Protein AF-A0A7S1WL37-F1 (afdb_monomer_lite)

Radius of gyration: 34.63 Å; chains: 1; bounding box: 100×96×111 Å

Structure (mmCIF, N/CA/C/O backbone):
data_AF-A0A7S1WL37-F1
#
_entry.id   AF-A0A7S1WL37-F1
#
loop_
_atom_site.group_PDB
_atom_site.id
_atom_site.type_symbol
_atom_site.label_atom_id
_atom_site.label_alt_id
_atom_site.label_comp_id
_atom_site.label_asym_id
_atom_site.label_entity_id
_atom_site.label_seq_id
_atom_site.pdbx_PDB_ins_code
_atom_site.Cartn_x
_atom_site.Cartn_y
_atom_site.Cartn_z
_atom_site.occupancy
_atom_site.B_iso_or_equiv
_atom_site.auth_seq_id
_atom_site.auth_comp_id
_atom_site.auth_asym_id
_atom_site.auth_atom_id
_atom_site.pdbx_PDB_model_num
ATOM 1 N N . ALA A 1 1 ? 38.188 41.570 38.990 1.00 45.16 1 ALA A N 1
ATOM 2 C CA . ALA A 1 1 ? 37.144 41.052 39.894 1.00 45.16 1 ALA A CA 1
ATOM 3 C C . ALA A 1 1 ? 36.310 40.017 39.142 1.00 45.16 1 ALA A C 1
ATOM 5 O O . ALA A 1 1 ? 35.400 40.379 38.410 1.00 45.16 1 ALA A O 1
ATOM 6 N N . ARG A 1 2 ? 36.696 38.741 39.224 1.00 38.34 2 ARG A N 1
ATOM 7 C CA . ARG A 1 2 ? 35.932 37.589 38.725 1.00 38.34 2 ARG A CA 1
ATOM 8 C C . ARG A 1 2 ? 35.795 36.640 39.911 1.00 38.34 2 ARG A C 1
ATOM 10 O O . ARG A 1 2 ? 36.805 36.332 40.532 1.00 38.34 2 ARG A O 1
ATOM 17 N N . GLY A 1 3 ? 34.558 36.311 40.271 1.00 39.56 3 GLY A N 1
ATOM 18 C CA . GLY A 1 3 ? 34.228 35.455 41.407 1.00 39.56 3 GLY A CA 1
ATOM 19 C C . GLY A 1 3 ? 34.249 33.984 41.012 1.00 39.56 3 GLY A C 1
ATOM 20 O O . GLY A 1 3 ? 33.677 33.610 39.989 1.00 39.56 3 GLY A O 1
ATOM 21 N N . GLU A 1 4 ? 34.914 33.178 41.832 1.00 47.66 4 GLU A N 1
ATOM 22 C CA . GLU A 1 4 ? 34.861 31.717 41.813 1.00 47.66 4 GLU A CA 1
ATOM 23 C C . GLU A 1 4 ? 33.721 31.209 42.719 1.00 47.66 4 GLU A C 1
ATOM 25 O O . GLU A 1 4 ? 33.397 31.866 43.715 1.00 47.66 4 GLU A O 1
ATOM 30 N N . PRO A 1 5 ? 33.106 30.052 42.412 1.00 57.59 5 PRO A N 1
ATOM 31 C CA . PRO A 1 5 ? 32.079 29.442 43.252 1.00 57.59 5 PRO A CA 1
ATOM 32 C C . PRO A 1 5 ? 32.669 28.497 44.323 1.00 57.59 5 PRO A C 1
ATOM 34 O O . PRO A 1 5 ? 33.756 27.946 44.134 1.00 57.59 5 PRO A O 1
ATOM 37 N N . PRO A 1 6 ? 31.953 28.258 45.442 1.00 61.00 6 PRO A N 1
ATOM 38 C CA . PRO A 1 6 ? 32.471 27.487 46.566 1.00 61.00 6 PRO A CA 1
ATOM 39 C C . PRO A 1 6 ? 32.303 25.968 46.405 1.00 61.00 6 PRO A C 1
ATOM 41 O O . PRO A 1 6 ? 31.292 25.453 45.927 1.00 61.00 6 PRO A O 1
ATOM 44 N N . THR A 1 7 ? 33.313 25.255 46.897 1.00 49.59 7 THR A N 1
ATOM 45 C CA . THR A 1 7 ? 33.418 23.800 47.039 1.00 49.59 7 THR A CA 1
ATOM 46 C C . THR A 1 7 ? 32.453 23.245 48.092 1.00 49.59 7 THR A C 1
ATOM 48 O O . THR A 1 7 ? 32.471 23.680 49.244 1.00 49.59 7 THR A O 1
ATOM 51 N N . SER A 1 8 ? 31.655 22.241 47.714 1.00 52.28 8 SER A N 1
ATOM 52 C CA . SER A 1 8 ? 30.741 21.513 48.604 1.00 52.28 8 SER A CA 1
ATOM 53 C C . SER A 1 8 ? 31.436 20.352 49.327 1.00 52.28 8 SER A C 1
ATOM 55 O O . SER A 1 8 ? 32.275 19.642 48.768 1.00 52.28 8 SER A O 1
ATOM 57 N N . ALA A 1 9 ? 31.081 20.201 50.601 1.00 47.47 9 ALA A N 1
ATOM 58 C CA . ALA A 1 9 ? 31.732 19.375 51.601 1.00 47.47 9 ALA A CA 1
ATOM 59 C C . ALA A 1 9 ? 31.359 17.883 51.526 1.00 47.47 9 ALA A C 1
ATOM 61 O O . ALA A 1 9 ? 30.233 17.477 51.249 1.00 47.47 9 ALA A O 1
ATOM 62 N N . ARG A 1 10 ? 32.358 17.064 51.857 1.00 42.09 10 ARG A N 1
ATOM 63 C CA . ARG A 1 10 ? 32.374 15.601 51.866 1.00 42.09 10 ARG A CA 1
ATOM 64 C C . ARG A 1 10 ? 31.825 15.073 53.199 1.00 42.09 10 ARG A C 1
ATOM 66 O O . ARG A 1 10 ? 32.532 15.084 54.202 1.00 42.09 10 ARG A O 1
ATOM 73 N N . GLY A 1 11 ? 30.585 14.585 53.210 1.00 44.06 11 GLY A N 1
ATOM 74 C CA . GLY A 1 11 ? 29.979 13.900 54.357 1.00 44.06 11 GLY A CA 1
ATOM 75 C C . GLY A 1 11 ? 30.185 12.383 54.301 1.00 44.06 11 GLY A C 1
ATOM 76 O O . GLY A 1 11 ? 29.608 11.710 53.452 1.00 44.06 11 GLY A O 1
ATOM 77 N N . LYS A 1 12 ? 30.997 11.835 55.214 1.00 49.91 12 LYS A N 1
ATOM 78 C CA . LYS A 1 12 ? 31.057 10.395 55.528 1.00 49.91 12 LYS A CA 1
ATOM 79 C C . LYS A 1 12 ? 29.832 10.019 56.374 1.00 49.91 12 LYS A C 1
ATOM 81 O O . LYS A 1 12 ? 29.601 10.658 57.397 1.00 49.91 12 LYS A O 1
ATOM 86 N N . LYS A 1 13 ? 29.098 8.964 56.004 1.00 49.09 13 LYS A N 1
ATOM 87 C CA . LYS A 1 13 ? 28.116 8.297 56.880 1.00 49.09 13 LYS A CA 1
ATOM 88 C C . LYS A 1 13 ? 28.381 6.796 56.968 1.00 49.09 13 LYS A C 1
ATOM 90 O O . LYS A 1 13 ? 28.933 6.190 56.053 1.00 49.09 13 LYS A O 1
ATOM 95 N N . SER A 1 14 ? 28.070 6.286 58.153 1.00 45.38 14 SER A N 1
ATOM 96 C CA . SER A 1 14 ? 28.478 5.026 58.752 1.00 45.38 14 SER A CA 1
ATOM 97 C C . SER A 1 14 ? 27.800 3.808 58.137 1.00 45.38 14 SER A C 1
ATOM 99 O O . SER A 1 14 ? 26.681 3.865 57.637 1.00 45.38 14 SER A O 1
ATOM 101 N N . ARG A 1 15 ? 28.527 2.692 58.212 1.00 42.91 15 ARG A N 1
ATOM 102 C CA . ARG A 1 15 ? 28.021 1.331 58.059 1.00 42.91 15 ARG A CA 1
ATOM 103 C C . ARG A 1 15 ? 27.208 0.977 59.301 1.00 42.91 15 ARG A C 1
ATOM 105 O O . ARG A 1 15 ? 27.789 0.965 60.380 1.00 42.91 15 ARG A O 1
ATOM 112 N N . ASP A 1 16 ? 25.947 0.609 59.114 1.00 46.28 16 ASP A N 1
ATOM 113 C CA . ASP A 1 16 ? 25.197 -0.179 60.087 1.00 46.28 16 ASP A CA 1
ATOM 114 C C . ASP A 1 16 ? 24.902 -1.558 59.500 1.00 46.28 16 ASP A C 1
ATOM 116 O O . ASP A 1 16 ? 24.465 -1.715 58.358 1.00 46.28 16 ASP A O 1
ATOM 120 N N . ALA A 1 17 ? 25.227 -2.563 60.304 1.00 50.09 17 ALA A N 1
ATOM 121 C CA . ALA A 1 17 ? 24.988 -3.967 60.054 1.00 50.09 17 ALA A CA 1
ATOM 122 C C . ALA A 1 17 ? 23.514 -4.288 60.327 1.00 50.09 17 ALA A C 1
ATOM 124 O O . ALA A 1 17 ? 23.002 -4.015 61.409 1.00 50.09 17 ALA A O 1
ATOM 125 N N . SER A 1 18 ? 22.838 -4.916 59.368 1.00 46.62 18 SER A N 1
ATOM 126 C CA . SER A 1 18 ? 21.543 -5.561 59.590 1.00 46.62 18 SER A CA 1
ATOM 127 C C . SER A 1 18 ? 21.644 -7.021 59.178 1.00 46.62 18 SER A C 1
ATOM 129 O O . SER A 1 18 ? 21.854 -7.352 58.011 1.00 46.62 18 SER A O 1
ATOM 131 N N . GLY A 1 19 ? 21.550 -7.890 60.185 1.00 43.22 19 GLY A N 1
ATOM 132 C CA . GLY A 1 19 ? 21.525 -9.336 60.037 1.00 43.22 19 GLY A CA 1
ATOM 133 C C . GLY A 1 19 ? 20.252 -9.791 59.330 1.00 43.22 19 GLY A C 1
ATOM 134 O O . GLY A 1 19 ? 19.140 -9.512 59.774 1.00 43.22 19 GLY A O 1
ATOM 135 N N . LYS A 1 20 ? 20.422 -10.526 58.229 1.00 48.47 20 LYS A N 1
ATOM 136 C CA . LYS A 1 20 ? 19.344 -11.255 57.560 1.00 48.47 20 LYS A CA 1
ATOM 137 C C . LYS A 1 20 ? 19.023 -12.516 58.362 1.00 48.47 20 LYS A C 1
ATOM 139 O O . LYS A 1 20 ? 19.806 -13.462 58.383 1.00 48.47 20 LYS A O 1
ATOM 144 N N . LYS A 1 21 ? 17.859 -12.519 59.011 1.00 49.78 21 LYS A N 1
ATOM 145 C CA . LYS A 1 21 ? 17.238 -13.707 59.602 1.00 49.78 21 LYS A CA 1
ATOM 146 C C . LYS A 1 21 ? 16.641 -14.536 58.457 1.00 49.78 21 LYS A C 1
ATOM 148 O O . LYS A 1 21 ? 15.787 -14.047 57.722 1.00 49.78 21 LYS A O 1
ATOM 153 N N . ARG A 1 22 ? 17.155 -15.752 58.268 1.00 45.94 22 ARG A N 1
ATOM 154 C CA . ARG A 1 22 ? 16.677 -16.745 57.297 1.00 45.94 22 ARG A CA 1
ATOM 155 C C . ARG A 1 22 ? 15.304 -17.236 57.762 1.00 45.94 22 ARG A C 1
ATOM 157 O O . ARG A 1 22 ? 15.214 -17.857 58.815 1.00 45.94 22 ARG A O 1
ATOM 164 N N . VAL A 1 23 ? 14.256 -16.889 57.022 1.00 54.22 23 VAL A N 1
ATOM 165 C CA . VAL A 1 23 ? 12.908 -17.440 57.203 1.00 54.22 23 VAL A CA 1
ATOM 166 C C . VAL A 1 23 ? 12.877 -18.769 56.453 1.00 54.22 23 VAL A C 1
ATOM 168 O O . VAL A 1 23 ? 13.168 -18.803 55.258 1.00 54.22 23 VAL A O 1
ATOM 171 N N . GLU A 1 24 ? 12.623 -19.859 57.173 1.00 55.72 24 GLU A N 1
ATOM 172 C CA . GLU A 1 24 ? 12.358 -21.173 56.587 1.00 55.72 24 GLU A CA 1
ATOM 173 C C . GLU A 1 24 ? 11.025 -21.128 55.839 1.00 55.72 24 GLU A C 1
ATOM 175 O O . GLU A 1 24 ? 10.002 -20.714 56.383 1.00 55.72 24 GLU A O 1
ATOM 180 N N . VAL A 1 25 ? 11.073 -21.515 54.566 1.00 64.00 25 VAL A N 1
ATOM 181 C CA . VAL A 1 25 ? 9.911 -21.668 53.692 1.00 64.00 25 VAL A CA 1
ATOM 182 C C . VAL A 1 25 ? 9.316 -23.058 53.961 1.00 64.00 25 VAL A C 1
ATOM 184 O O . VAL A 1 25 ? 10.077 -24.029 53.931 1.00 64.00 25 VAL A O 1
ATOM 187 N N . PRO A 1 26 ? 8.007 -23.185 54.253 1.00 66.31 26 PRO A N 1
ATOM 188 C CA . PRO A 1 26 ? 7.354 -24.484 54.400 1.00 66.31 26 PRO A CA 1
ATOM 189 C C . PRO A 1 26 ? 7.362 -25.252 53.068 1.00 66.31 26 PRO A C 1
ATOM 191 O O . PRO A 1 26 ? 7.280 -24.616 52.017 1.00 66.31 26 PRO A O 1
ATOM 194 N N . PRO A 1 27 ? 7.441 -26.594 53.086 1.00 63.94 27 PRO A N 1
ATOM 195 C CA . PRO A 1 27 ? 7.400 -27.391 51.865 1.00 63.94 27 PRO A CA 1
ATOM 196 C C . PRO A 1 27 ? 6.042 -27.242 51.169 1.00 63.94 27 PRO A C 1
ATOM 198 O O . PRO A 1 27 ? 4.995 -27.335 51.814 1.00 63.94 27 PRO A O 1
ATOM 201 N N . GLU A 1 28 ? 6.081 -26.999 49.858 1.00 63.09 28 GLU A N 1
ATOM 202 C CA . GLU A 1 28 ? 4.897 -26.975 49.000 1.00 63.09 28 GLU A CA 1
ATOM 203 C C . GLU A 1 28 ? 4.170 -28.332 49.026 1.00 63.09 28 GLU A C 1
ATOM 205 O O . GLU A 1 28 ? 4.823 -29.382 49.074 1.00 63.09 28 GLU A O 1
ATOM 210 N N . PRO A 1 29 ? 2.825 -28.330 49.002 1.00 61.94 29 PRO A N 1
ATOM 211 C CA . PRO A 1 29 ? 2.046 -29.548 48.861 1.00 61.94 29 PRO A CA 1
ATOM 212 C C . PRO A 1 29 ? 2.275 -30.151 47.471 1.00 61.94 29 PRO A C 1
ATOM 214 O O . PRO A 1 29 ? 2.189 -29.468 46.456 1.00 61.94 29 PRO A O 1
ATOM 217 N N . VAL A 1 30 ? 2.577 -31.448 47.449 1.00 64.69 30 VAL A N 1
ATOM 218 C CA . VAL A 1 30 ? 2.710 -32.246 46.229 1.00 64.69 30 VAL A CA 1
ATOM 219 C C . VAL A 1 30 ? 1.324 -32.360 45.595 1.00 64.69 30 VAL A C 1
ATOM 221 O O . VAL A 1 30 ? 0.454 -33.033 46.144 1.00 64.69 30 VAL A O 1
ATOM 224 N N . GLU A 1 31 ? 1.106 -31.667 44.478 1.00 61.62 31 GLU A N 1
ATOM 225 C CA . GLU A 1 31 ? -0.089 -31.844 43.652 1.00 61.62 31 GLU A CA 1
ATOM 226 C C . GLU A 1 31 ? -0.032 -33.224 42.978 1.00 61.62 31 GLU A C 1
ATOM 228 O O . GLU A 1 31 ? 0.901 -33.541 42.239 1.00 61.62 31 GLU A O 1
ATOM 233 N N . GLU A 1 32 ? -1.018 -34.066 43.289 1.00 64.81 32 GLU A N 1
ATOM 234 C CA . GLU A 1 32 ? -1.265 -35.346 42.623 1.00 64.81 32 GLU A CA 1
ATOM 235 C C . GLU A 1 32 ? -1.659 -35.092 41.161 1.00 64.81 32 GLU A C 1
ATOM 237 O O . GLU A 1 32 ? -2.638 -34.396 40.883 1.00 64.81 32 GLU A O 1
ATOM 242 N N . GLU A 1 33 ? -0.899 -35.666 40.223 1.00 63.34 33 GLU A N 1
ATOM 243 C CA . GLU A 1 33 ? -1.239 -35.647 38.800 1.00 63.34 33 GLU A CA 1
ATOM 244 C C . GLU A 1 33 ? -2.612 -36.307 38.566 1.00 63.34 33 GLU A C 1
ATOM 246 O O . GLU A 1 33 ? -2.842 -37.433 39.026 1.00 63.34 33 GLU A O 1
ATOM 251 N N . PRO A 1 34 ? -3.528 -35.656 37.826 1.00 71.00 34 PRO A N 1
ATOM 252 C CA . PRO A 1 34 ? -4.796 -36.267 37.468 1.00 71.00 34 PRO A CA 1
ATOM 253 C C . PRO A 1 34 ? -4.574 -37.455 36.514 1.00 71.00 34 PRO A C 1
ATOM 255 O O . PRO A 1 34 ? -3.706 -37.397 35.638 1.00 71.00 34 PRO A O 1
ATOM 258 N N . PRO A 1 35 ? -5.366 -38.536 36.648 1.00 74.62 35 PRO A N 1
ATOM 259 C CA . PRO A 1 35 ? -5.227 -39.717 35.811 1.00 74.62 35 PRO A CA 1
ATOM 260 C C . PRO A 1 35 ? -5.489 -39.391 34.331 1.00 74.62 35 PRO A C 1
ATOM 262 O O . PRO A 1 35 ? -6.314 -38.526 34.018 1.00 74.62 35 PRO A O 1
ATOM 265 N N . PRO A 1 36 ? -4.813 -40.096 33.406 1.00 68.44 36 PRO A N 1
ATOM 266 C CA . PRO A 1 36 ? -4.952 -39.858 31.978 1.00 68.44 36 PRO A CA 1
ATOM 267 C C . PRO A 1 36 ? -6.394 -40.117 31.508 1.00 68.44 36 PRO A C 1
ATOM 269 O O . PRO A 1 36 ? -7.036 -41.059 31.985 1.00 68.44 36 PRO A O 1
ATOM 272 N N . PRO A 1 37 ? -6.910 -39.312 30.562 1.00 59.06 37 PRO A N 1
ATOM 273 C CA . PRO A 1 37 ? -8.262 -39.476 30.050 1.00 59.06 37 PRO A CA 1
ATOM 274 C C . PRO A 1 37 ? -8.408 -40.821 29.331 1.00 59.06 37 PRO A C 1
ATOM 276 O O . PRO A 1 37 ? -7.600 -41.184 28.473 1.00 59.06 37 PRO A O 1
ATOM 279 N N . LEU A 1 38 ? -9.461 -41.554 29.701 1.00 63.78 38 LEU A N 1
ATOM 280 C CA . LEU A 1 38 ? -9.920 -42.761 29.018 1.00 63.78 38 LEU A CA 1
ATOM 281 C C . LEU A 1 38 ? -10.158 -42.454 27.534 1.00 63.78 38 LEU A C 1
ATOM 283 O O . LEU A 1 38 ? -10.796 -41.458 27.193 1.00 63.78 38 LEU A O 1
ATOM 287 N N . ALA A 1 39 ? -9.614 -43.314 26.673 1.00 57.94 39 ALA A N 1
ATOM 288 C CA . ALA A 1 39 ? -9.741 -43.224 25.227 1.00 57.94 39 ALA A CA 1
ATOM 289 C C . ALA A 1 39 ? -11.220 -43.121 24.824 1.00 57.94 39 ALA A C 1
ATOM 291 O O . ALA A 1 39 ? -12.015 -44.004 25.141 1.00 57.94 39 ALA A O 1
ATOM 292 N N . ALA A 1 40 ? -11.570 -42.029 24.145 1.00 57.25 40 ALA A N 1
ATOM 293 C CA . ALA A 1 40 ? -12.881 -41.849 23.547 1.00 57.25 40 ALA A CA 1
ATOM 294 C C . ALA A 1 40 ? -13.076 -42.878 22.426 1.00 57.25 40 ALA A C 1
ATOM 296 O O . ALA A 1 40 ? -12.201 -43.046 21.571 1.00 57.25 40 ALA A O 1
ATOM 297 N N . GLU A 1 41 ? -14.214 -43.567 22.452 1.00 65.38 41 GLU A N 1
ATOM 298 C CA . GLU A 1 41 ? -14.633 -44.450 21.370 1.00 65.38 41 GLU A CA 1
ATOM 299 C C . GLU A 1 41 ? -14.887 -43.643 20.083 1.00 65.38 41 GLU A C 1
ATOM 301 O O . GLU A 1 41 ? -15.324 -42.488 20.154 1.00 65.38 41 GLU A O 1
ATOM 306 N N . PRO A 1 42 ? -14.574 -44.212 18.905 1.00 62.78 42 PRO A N 1
ATOM 307 C CA . PRO A 1 42 ? -14.794 -43.546 17.630 1.00 62.78 42 PRO A CA 1
ATOM 308 C C . PRO A 1 42 ? -16.298 -43.326 17.384 1.00 62.78 42 PRO A C 1
ATOM 310 O O . PRO A 1 42 ? -17.098 -44.204 17.706 1.00 62.78 42 PRO A O 1
ATOM 313 N N . PRO A 1 43 ? -16.692 -42.173 16.816 1.00 57.28 43 PRO A N 1
ATOM 314 C CA . PRO A 1 43 ? -18.091 -41.883 16.537 1.00 57.28 43 PRO A CA 1
ATOM 315 C C . PRO A 1 43 ? -18.644 -42.840 15.474 1.00 57.28 43 PRO A C 1
ATOM 317 O O . PRO A 1 43 ? -18.005 -43.068 14.447 1.00 57.28 43 PRO A O 1
ATOM 320 N N . GLU A 1 44 ? -19.835 -43.378 15.745 1.00 64.38 44 GLU A N 1
ATOM 321 C CA . GLU A 1 44 ? -20.678 -44.091 14.782 1.00 64.38 44 GLU A CA 1
ATOM 322 C C . GLU A 1 44 ? -20.869 -43.243 13.514 1.00 64.38 44 GLU A C 1
ATOM 324 O O . GLU A 1 44 ? -21.255 -42.073 13.585 1.00 64.38 44 GLU A O 1
ATOM 329 N N . GLU A 1 45 ? -20.587 -43.848 12.357 1.00 53.03 45 GLU A N 1
ATOM 330 C CA . GLU A 1 45 ? -20.903 -43.315 11.032 1.00 53.03 45 GLU A CA 1
ATOM 331 C C . GLU A 1 45 ? -22.416 -43.073 10.934 1.00 53.03 45 GLU A C 1
ATOM 333 O O . GLU A 1 45 ? -23.212 -44.009 10.881 1.00 53.03 45 GLU A O 1
ATOM 338 N N . LEU A 1 46 ? -22.815 -41.801 10.932 1.00 60.00 46 LEU A N 1
ATOM 339 C CA . LEU A 1 46 ? -24.161 -41.387 10.560 1.00 60.00 46 LEU A CA 1
ATOM 340 C C . LEU A 1 46 ? -24.235 -41.314 9.033 1.00 60.00 46 LEU A C 1
ATOM 342 O O . LEU A 1 46 ? -23.537 -40.506 8.420 1.00 60.00 46 LEU A O 1
ATOM 346 N N . ASP A 1 47 ? -25.086 -42.162 8.457 1.00 56.69 47 ASP A N 1
ATOM 347 C CA . ASP A 1 47 ? -25.422 -42.206 7.034 1.00 56.69 47 ASP A CA 1
ATOM 348 C C . ASP A 1 47 ? -25.760 -40.807 6.486 1.00 56.69 47 ASP A C 1
ATOM 350 O O . ASP A 1 47 ? -26.666 -40.121 6.974 1.00 56.69 47 ASP A O 1
ATOM 354 N N . GLU A 1 48 ? -25.030 -40.383 5.451 1.00 59.25 48 GLU A N 1
ATOM 355 C CA . GLU A 1 48 ? -25.294 -39.133 4.740 1.00 59.25 48 GLU A CA 1
ATOM 356 C C . GLU A 1 48 ? -26.661 -39.188 4.026 1.00 59.25 48 GLU A C 1
ATOM 358 O O . GLU A 1 48 ? -26.956 -40.156 3.316 1.00 59.25 48 GLU A O 1
ATOM 363 N N . PRO A 1 49 ? -27.509 -38.151 4.155 1.00 54.84 49 PRO A N 1
ATOM 364 C CA . PRO A 1 49 ? -28.773 -38.097 3.440 1.00 54.84 49 PRO A CA 1
ATOM 365 C C . PRO A 1 49 ? -28.547 -37.886 1.937 1.00 54.84 49 PRO A C 1
ATOM 367 O O . PRO A 1 49 ? -27.899 -36.936 1.497 1.00 54.84 49 PRO A O 1
ATOM 370 N N . TYR A 1 50 ? -29.141 -38.789 1.161 1.00 57.72 50 TYR A N 1
ATOM 371 C CA . TYR A 1 50 ? -29.222 -38.793 -0.297 1.00 57.72 50 TYR A CA 1
ATOM 372 C C . TYR A 1 50 ? -29.805 -37.461 -0.814 1.00 57.72 50 TYR A C 1
ATOM 374 O O . TYR A 1 50 ? -30.964 -37.143 -0.545 1.00 57.72 50 TYR A O 1
ATOM 382 N N . TYR A 1 51 ? -29.017 -36.674 -1.551 1.00 60.72 51 TYR A N 1
ATOM 383 C CA . TYR A 1 51 ? -29.520 -35.504 -2.276 1.00 60.72 51 TYR A CA 1
ATOM 384 C C . TYR A 1 51 ? -30.216 -35.971 -3.562 1.00 60.72 51 TYR A C 1
ATOM 386 O O . TYR A 1 51 ? -29.566 -36.496 -4.464 1.00 60.72 51 TYR A O 1
ATOM 394 N N . GLU A 1 52 ? -31.533 -35.778 -3.652 1.00 54.47 52 GLU A N 1
ATOM 395 C CA . GLU A 1 52 ? -32.275 -35.914 -4.909 1.00 54.47 52 GLU A CA 1
ATOM 396 C C . GLU A 1 52 ? -31.936 -34.742 -5.846 1.00 54.47 52 GLU A C 1
ATOM 398 O O . GLU A 1 52 ? -32.055 -33.570 -5.477 1.00 54.47 52 GLU A O 1
ATOM 403 N N . GLU A 1 53 ? -31.494 -35.061 -7.065 1.00 61.06 53 GLU A N 1
ATOM 404 C CA . GLU A 1 53 ? -31.238 -34.085 -8.126 1.00 61.06 53 GLU A CA 1
ATOM 405 C C . GLU A 1 53 ? -32.547 -33.397 -8.572 1.00 61.06 53 GLU A C 1
ATOM 407 O O . GLU A 1 53 ? -33.558 -34.071 -8.792 1.00 61.06 53 GLU A O 1
ATOM 412 N N . PRO A 1 54 ? -32.564 -32.062 -8.741 1.00 57.19 54 PRO A N 1
ATOM 413 C CA . PRO A 1 54 ? -33.749 -31.352 -9.207 1.00 57.19 54 PRO A CA 1
ATOM 414 C C . PRO A 1 54 ? -34.004 -31.592 -10.710 1.00 57.19 54 PRO A C 1
ATOM 416 O O . PRO A 1 54 ? -33.054 -31.655 -11.494 1.00 57.19 54 PRO A O 1
ATOM 419 N N . PRO A 1 55 ? -35.278 -31.683 -11.142 1.00 54.84 55 PRO A N 1
ATOM 420 C CA . PRO A 1 55 ? -35.632 -32.031 -12.514 1.00 54.84 55 PRO A CA 1
ATOM 421 C C . PRO A 1 55 ? -35.293 -30.919 -13.518 1.00 54.84 55 PRO A C 1
ATOM 423 O O . PRO A 1 55 ? -35.503 -29.730 -13.267 1.00 54.84 55 PRO A O 1
ATOM 426 N N . GLU A 1 56 ? -34.807 -31.342 -14.686 1.00 50.56 56 GLU A N 1
ATOM 427 C CA . GLU A 1 56 ? -34.472 -30.494 -15.829 1.00 50.56 56 GLU A CA 1
ATOM 428 C C . GLU A 1 56 ? -35.684 -29.695 -16.338 1.00 50.56 56 GLU A C 1
ATOM 430 O O . GLU A 1 56 ? -36.764 -30.231 -16.597 1.00 50.56 56 GLU A O 1
ATOM 435 N N . VAL A 1 57 ? -35.484 -28.388 -16.522 1.00 55.22 57 VAL A N 1
ATOM 436 C CA . VAL A 1 57 ? -36.487 -27.464 -17.064 1.00 55.22 57 VAL A CA 1
ATOM 437 C C . VAL A 1 57 ? -36.469 -27.528 -18.603 1.00 55.22 57 VAL A C 1
ATOM 439 O O . VAL A 1 57 ? -35.387 -27.422 -19.190 1.00 55.22 57 VAL A O 1
ATOM 442 N N . PRO A 1 58 ? -37.618 -27.656 -19.299 1.00 53.78 58 PRO A N 1
ATOM 443 C CA . PRO A 1 58 ? -37.639 -27.742 -20.757 1.00 53.78 58 PRO A CA 1
ATOM 444 C C . PRO A 1 58 ? -37.312 -26.400 -21.426 1.00 53.78 58 PRO A C 1
ATOM 446 O O . PRO A 1 58 ? -37.867 -25.358 -21.076 1.00 53.78 58 PRO A O 1
ATOM 449 N N . ARG A 1 59 ? -36.451 -26.452 -22.451 1.00 46.97 59 ARG A N 1
ATOM 450 C CA . ARG A 1 59 ? -36.209 -25.371 -23.421 1.00 46.97 59 ARG A CA 1
ATOM 451 C C . ARG A 1 59 ? -37.501 -25.016 -24.158 1.00 46.97 59 ARG A C 1
ATOM 453 O O . ARG A 1 59 ? -38.062 -25.863 -24.847 1.00 46.97 59 ARG A O 1
ATOM 460 N N . THR A 1 60 ? -37.920 -23.758 -24.077 1.00 43.19 60 THR A N 1
ATOM 461 C CA . THR A 1 60 ? -38.962 -23.194 -24.936 1.00 43.19 60 THR A CA 1
ATOM 462 C C . THR A 1 60 ? -38.394 -22.853 -26.315 1.00 43.19 60 THR A C 1
ATOM 464 O O . THR A 1 60 ? -37.422 -22.109 -26.448 1.00 43.19 60 THR A O 1
ATOM 467 N N . GLN A 1 61 ? -39.012 -23.459 -27.326 1.00 48.28 61 GLN A N 1
ATOM 468 C CA . GLN A 1 61 ? -38.903 -23.156 -28.748 1.00 48.28 61 GLN A CA 1
ATOM 469 C C . GLN A 1 61 ? -39.889 -22.040 -29.131 1.00 48.28 61 GLN A C 1
ATOM 471 O O . GLN A 1 61 ? -40.988 -21.977 -28.587 1.00 48.28 61 GLN A O 1
ATOM 476 N N . ASP A 1 62 ? -39.445 -21.217 -30.081 1.00 51.69 62 ASP A N 1
ATOM 477 C CA . ASP A 1 62 ? -40.196 -20.579 -31.167 1.00 51.69 62 ASP A CA 1
ATOM 478 C C . ASP A 1 62 ? -41.445 -19.740 -30.830 1.00 51.69 62 ASP A C 1
ATOM 480 O O . ASP A 1 62 ? -42.529 -20.260 -30.585 1.00 51.69 62 ASP A O 1
ATOM 484 N N . MET A 1 63 ? -41.315 -18.416 -30.986 1.00 47.88 63 MET A N 1
ATOM 485 C CA . MET A 1 63 ? -42.400 -17.576 -31.504 1.00 47.88 63 MET A CA 1
ATOM 486 C C . MET A 1 63 ? -41.866 -16.685 -32.630 1.00 47.88 63 MET A C 1
ATOM 488 O O . MET A 1 63 ? -41.090 -15.757 -32.400 1.00 47.88 63 MET A O 1
ATOM 492 N N . GLU A 1 64 ? -42.291 -17.007 -33.848 1.00 56.16 64 GLU A N 1
ATOM 493 C CA . GLU A 1 64 ? -42.285 -16.122 -35.008 1.00 56.16 64 GLU A CA 1
ATOM 494 C C . GLU A 1 64 ? -43.471 -15.146 -34.934 1.00 56.16 64 GLU A C 1
ATOM 496 O O . GLU A 1 64 ? -44.553 -15.519 -34.486 1.00 56.16 64 GLU A O 1
ATOM 501 N N . GLY A 1 65 ? -43.270 -13.944 -35.480 1.00 42.12 65 GLY A N 1
ATOM 502 C CA . GLY A 1 65 ? -44.320 -13.180 -36.157 1.00 42.12 65 GLY A CA 1
ATOM 503 C C . GLY A 1 65 ? -45.068 -12.137 -35.332 1.00 42.12 65 GLY A C 1
ATOM 504 O O . GLY A 1 65 ? -46.042 -12.458 -34.667 1.00 42.12 65 GLY A O 1
ATOM 505 N N . GLU A 1 66 ? -44.709 -10.865 -35.520 1.00 47.66 66 GLU A N 1
ATOM 506 C CA . GLU A 1 66 ? -45.725 -9.828 -35.733 1.00 47.66 66 GLU A CA 1
ATOM 507 C C . GLU A 1 66 ? -45.131 -8.666 -36.545 1.00 47.66 66 GLU A C 1
ATOM 509 O O . GLU A 1 66 ? -44.199 -7.978 -36.123 1.00 47.66 66 GLU A O 1
ATOM 514 N N . GLU A 1 67 ? -45.647 -8.530 -37.768 1.00 48.69 67 GLU A N 1
ATOM 515 C CA . GLU A 1 67 ? -45.508 -7.376 -38.652 1.00 48.69 67 GLU A CA 1
ATOM 516 C C . GLU A 1 67 ? -46.110 -6.138 -37.977 1.00 48.69 67 GLU A C 1
ATOM 518 O O . GLU A 1 67 ? -47.241 -6.180 -37.497 1.00 48.69 67 GLU A O 1
ATOM 523 N N . LEU A 1 68 ? -45.380 -5.021 -37.988 1.00 48.03 68 LEU A N 1
ATOM 524 C CA . LEU A 1 68 ? -45.939 -3.705 -37.698 1.00 48.03 68 LEU A CA 1
ATOM 525 C C . LEU A 1 68 ? -45.728 -2.787 -38.899 1.00 48.03 68 LEU A C 1
ATOM 527 O O . LEU A 1 68 ? -44.638 -2.684 -39.464 1.00 48.03 68 LEU A O 1
ATOM 531 N N . GLU A 1 69 ? -46.852 -2.199 -39.282 1.00 49.56 69 GLU A N 1
ATOM 532 C CA . GLU A 1 69 ? -47.137 -1.477 -40.507 1.00 49.56 69 GLU A CA 1
ATOM 533 C C . GLU A 1 69 ? -46.312 -0.196 -40.669 1.00 49.56 69 GLU A C 1
ATOM 535 O O . GLU A 1 69 ? -45.921 0.479 -39.716 1.00 49.56 69 GLU A O 1
ATOM 540 N N . GLN A 1 70 ? -46.064 0.115 -41.938 1.00 40.12 70 GLN A N 1
ATOM 541 C CA . GLN A 1 70 ? -45.419 1.323 -42.428 1.00 40.12 70 GLN A CA 1
ATOM 542 C C . GLN A 1 70 ? -46.396 2.498 -42.329 1.00 40.12 70 GLN A C 1
ATOM 544 O O . GLN A 1 70 ? -47.458 2.468 -42.948 1.00 40.12 70 GLN A O 1
ATOM 549 N N . GLU A 1 71 ? -46.015 3.550 -41.604 1.00 46.72 71 GLU A N 1
ATOM 550 C CA . GLU A 1 71 ? -46.688 4.848 -41.673 1.00 46.72 71 GLU A CA 1
ATOM 551 C C . GLU A 1 71 ? -45.909 5.758 -42.638 1.00 46.72 71 GLU A C 1
ATOM 553 O O . GLU A 1 71 ? -44.757 6.132 -42.396 1.00 46.72 71 GLU A O 1
ATOM 558 N N . GLU A 1 72 ? -46.534 6.055 -43.778 1.00 55.22 72 GLU A N 1
ATOM 559 C CA . GLU A 1 72 ? -46.091 7.043 -44.761 1.00 55.22 72 GLU A CA 1
ATOM 560 C C . GLU A 1 72 ? -46.167 8.460 -44.170 1.00 55.22 72 GLU A C 1
ATOM 562 O O . GLU A 1 72 ? -47.192 8.864 -43.621 1.00 55.22 72 GLU A O 1
ATOM 567 N N . VAL A 1 73 ? -45.113 9.261 -44.360 1.00 43.22 73 VAL A N 1
ATOM 568 C CA . VAL A 1 73 ? -45.144 10.714 -44.124 1.00 43.22 73 VAL A CA 1
ATOM 569 C C . VAL A 1 73 ? -44.636 11.427 -45.385 1.00 43.22 73 VAL A C 1
ATOM 571 O O . VAL A 1 73 ? -43.656 10.967 -45.975 1.00 43.22 73 VAL A O 1
ATOM 574 N N . PRO A 1 74 ? -45.274 12.525 -45.844 1.00 53.31 74 PRO A N 1
ATOM 575 C CA . PRO A 1 74 ? -45.082 13.040 -47.194 1.00 53.31 74 PRO A CA 1
ATOM 576 C C . PRO A 1 74 ? -43.897 14.006 -47.307 1.00 53.31 74 PRO A C 1
ATOM 578 O O . PRO A 1 74 ? -43.728 14.913 -46.491 1.00 53.31 74 PRO A O 1
ATOM 581 N N . GLU A 1 75 ? -43.155 13.880 -48.408 1.00 53.59 75 GLU A N 1
ATOM 582 C CA . GLU A 1 75 ? -42.287 14.924 -48.952 1.00 53.59 75 GLU A CA 1
ATOM 583 C C . GLU A 1 75 ? -43.122 16.110 -49.459 1.00 53.59 75 GLU A C 1
ATOM 585 O O . GLU A 1 75 ? -43.862 15.981 -50.437 1.00 53.59 75 GLU A O 1
ATOM 590 N N . GLN A 1 76 ? -42.929 17.298 -48.875 1.00 49.09 76 GLN A N 1
ATOM 591 C CA . GLN A 1 76 ? -43.093 18.556 -49.607 1.00 49.09 76 GLN A CA 1
ATOM 592 C C . GLN A 1 76 ? -41.951 19.542 -49.336 1.00 49.09 76 GLN A C 1
ATOM 594 O O . GLN A 1 76 ? -41.538 19.816 -48.214 1.00 49.09 76 GLN A O 1
ATOM 599 N N . LEU A 1 77 ? -41.461 20.025 -50.471 1.00 53.84 77 LEU A N 1
ATOM 600 C CA . LEU A 1 77 ? -40.350 20.907 -50.788 1.00 53.84 77 LEU A CA 1
ATOM 601 C C . LEU A 1 77 ? -40.497 22.381 -50.333 1.00 53.84 77 LEU A C 1
ATOM 603 O O . LEU A 1 77 ? -41.575 22.959 -50.412 1.00 53.84 77 LEU A O 1
ATOM 607 N N . ILE A 1 78 ? -39.319 22.987 -50.100 1.00 44.47 78 ILE A N 1
ATOM 608 C CA . ILE A 1 78 ? -38.912 24.406 -50.268 1.00 44.47 78 ILE A CA 1
ATOM 609 C C . ILE A 1 78 ? -39.185 25.398 -49.120 1.00 44.47 78 ILE A C 1
ATOM 611 O O . ILE A 1 78 ? -40.314 25.771 -48.829 1.00 44.47 78 ILE A O 1
ATOM 615 N N . GLY A 1 79 ? -38.082 25.962 -48.606 1.00 35.25 79 GLY A N 1
ATOM 616 C CA . GLY A 1 79 ? -38.040 27.228 -47.870 1.00 35.25 79 GLY A CA 1
ATOM 617 C C . GLY A 1 79 ? -36.655 27.515 -47.284 1.00 35.25 79 GLY A C 1
ATOM 618 O O . GLY A 1 79 ? -36.341 27.055 -46.193 1.00 35.25 79 GLY A O 1
ATOM 619 N N . GLN A 1 80 ? -35.819 28.250 -48.025 1.00 47.69 80 GLN A N 1
ATOM 620 C CA . GLN A 1 80 ? -34.665 28.967 -47.474 1.00 47.69 80 GLN A CA 1
ATOM 621 C C . GLN A 1 80 ? -35.166 29.999 -46.458 1.00 47.69 80 GLN A C 1
ATOM 623 O O . GLN A 1 80 ? -36.097 30.726 -46.778 1.00 47.69 80 GLN A O 1
ATOM 628 N N . ASP A 1 81 ? -34.568 30.052 -45.270 1.00 39.59 81 ASP A N 1
ATOM 629 C CA . ASP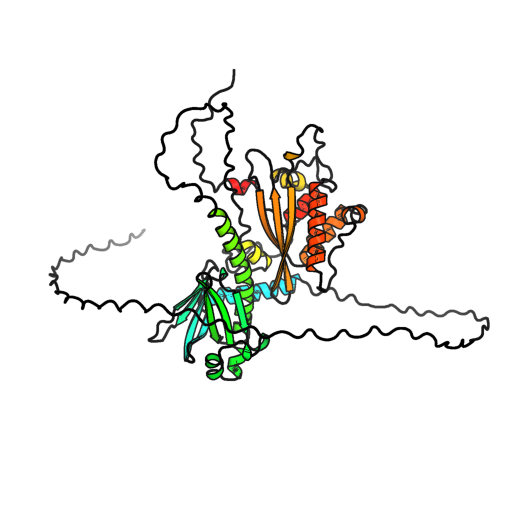 A 1 81 ? -33.990 31.265 -44.677 1.00 39.59 81 ASP A CA 1
ATOM 630 C C . ASP A 1 81 ? -33.461 30.957 -43.272 1.00 39.59 81 ASP A C 1
ATOM 632 O O . ASP A 1 81 ? -33.969 30.095 -42.555 1.00 39.59 81 ASP A O 1
ATOM 636 N N . GLY A 1 82 ? -32.336 31.587 -42.943 1.00 48.31 82 GLY A N 1
ATOM 637 C CA . GLY A 1 82 ? -31.548 31.269 -41.764 1.00 48.31 82 GLY A CA 1
ATOM 638 C C . GLY A 1 82 ? -32.219 31.653 -40.454 1.00 48.31 82 GLY A C 1
ATOM 639 O O . GLY A 1 82 ? -32.939 32.640 -40.383 1.00 48.31 82 GLY A O 1
ATOM 640 N N . ASP A 1 83 ? -31.865 30.935 -39.391 1.00 38.12 83 ASP A N 1
ATOM 641 C CA . ASP A 1 83 ? -31.606 31.609 -38.132 1.00 38.12 83 ASP A CA 1
ATOM 642 C C . ASP A 1 83 ? -30.684 30.808 -37.219 1.00 38.12 83 ASP A C 1
ATOM 644 O O . ASP A 1 83 ? -30.620 29.577 -37.218 1.00 38.12 83 ASP A O 1
ATOM 648 N N . GLN A 1 84 ? -29.904 31.580 -36.484 1.00 50.53 84 GLN A N 1
ATOM 649 C CA . GLN A 1 84 ? -28.851 31.171 -35.580 1.00 50.53 84 GLN A CA 1
ATOM 650 C C . GLN A 1 84 ? -29.463 30.430 -34.387 1.00 50.53 84 GLN A C 1
ATOM 652 O O . GLN A 1 84 ? -30.244 31.009 -33.639 1.00 50.53 84 GLN A O 1
ATOM 657 N N . ASN A 1 85 ? -29.074 29.176 -34.143 1.00 41.84 85 ASN A N 1
ATOM 658 C CA . ASN A 1 85 ? -29.267 28.591 -32.819 1.00 41.84 85 ASN A CA 1
ATOM 659 C C . ASN A 1 85 ? -28.080 27.711 -32.426 1.00 41.84 85 ASN A C 1
ATOM 661 O O . ASN A 1 85 ? -28.033 26.500 -32.642 1.00 41.84 85 ASN A O 1
ATOM 665 N N . SER A 1 86 ? -27.081 28.386 -31.864 1.00 49.94 86 SER A N 1
ATOM 666 C CA . SER A 1 86 ? -25.959 27.812 -31.139 1.00 49.94 86 SER A CA 1
ATOM 667 C C . SER A 1 86 ? -26.460 27.144 -29.858 1.00 49.94 86 SER A C 1
ATOM 669 O O . SER A 1 86 ? -26.517 27.768 -28.797 1.00 49.94 86 SER A O 1
ATOM 671 N N . VAL A 1 87 ? -26.804 25.862 -29.937 1.00 45.97 87 VAL A N 1
ATOM 672 C CA . VAL A 1 87 ? -26.959 25.026 -28.744 1.00 45.97 87 VAL A CA 1
ATOM 673 C C . VAL A 1 87 ? -25.561 24.587 -28.321 1.00 45.97 87 VAL A C 1
ATOM 675 O O . VAL A 1 87 ? -25.051 23.547 -28.729 1.00 45.97 87 VAL A O 1
ATOM 678 N N . ALA A 1 88 ? -24.909 25.450 -27.542 1.00 44.34 88 ALA A N 1
ATOM 679 C CA . ALA A 1 88 ? -23.724 25.101 -26.782 1.00 44.34 88 ALA A CA 1
ATOM 680 C C . ALA A 1 88 ? -24.120 24.024 -25.763 1.00 44.34 88 ALA A C 1
ATOM 682 O O . ALA A 1 88 ? -24.779 24.301 -24.762 1.00 44.34 88 ALA A O 1
ATOM 683 N N . SER A 1 89 ? -23.744 22.780 -26.046 1.00 46.06 89 SER A N 1
ATOM 684 C CA . SER A 1 89 ? -23.755 21.688 -25.083 1.00 46.06 89 SER A CA 1
ATOM 685 C C . SER A 1 89 ? -22.671 21.958 -24.038 1.00 46.06 89 SER A C 1
ATOM 687 O O . SER A 1 89 ? -21.537 21.498 -24.159 1.00 46.06 89 SER A O 1
ATOM 689 N N . ASP A 1 90 ? -23.026 22.759 -23.036 1.00 46.19 90 ASP A N 1
ATOM 690 C CA . ASP A 1 90 ? -22.255 23.023 -21.822 1.00 46.19 90 ASP A CA 1
ATOM 691 C C . ASP A 1 90 ? -22.329 21.788 -20.906 1.00 46.19 90 ASP A C 1
ATOM 693 O O . ASP A 1 90 ? -22.906 21.800 -19.818 1.00 46.19 90 ASP A O 1
ATOM 697 N N . THR A 1 91 ? -21.780 20.661 -21.370 1.00 47.66 91 THR A N 1
ATOM 698 C CA . THR A 1 91 ? -21.355 19.589 -20.469 1.00 47.66 91 THR A CA 1
ATOM 699 C C . THR A 1 91 ? -20.101 20.090 -19.780 1.00 47.66 91 THR A C 1
ATOM 701 O O . THR A 1 91 ? -18.981 19.827 -20.213 1.00 47.66 91 THR A O 1
ATOM 704 N N . LYS A 1 92 ? -20.323 20.883 -18.733 1.00 46.81 92 LYS A N 1
ATOM 705 C CA . LYS A 1 92 ? -19.327 21.261 -17.744 1.00 46.81 92 LYS A CA 1
ATOM 706 C C . LYS A 1 92 ? -18.730 19.966 -17.197 1.00 46.81 92 LYS A C 1
ATOM 708 O O . LYS A 1 92 ? -19.318 19.327 -16.326 1.00 46.81 92 LYS A O 1
ATOM 713 N N . ASP A 1 93 ? -17.596 19.566 -17.765 1.00 45.75 93 ASP A N 1
ATOM 714 C CA . ASP A 1 93 ? -16.653 18.633 -17.166 1.00 45.75 93 ASP A CA 1
ATOM 715 C C . ASP A 1 93 ? -16.305 19.227 -15.799 1.00 45.75 93 ASP A C 1
ATOM 717 O O . ASP A 1 93 ? -15.469 20.120 -15.666 1.00 45.75 93 ASP A O 1
ATOM 721 N N . SER A 1 94 ? -17.052 18.823 -14.775 1.00 51.72 94 SER A N 1
ATOM 722 C CA . SER A 1 94 ? -16.692 19.079 -13.394 1.00 51.72 94 SER A CA 1
ATOM 723 C C . SER A 1 94 ? -15.362 18.376 -13.190 1.00 51.72 94 SER A C 1
ATOM 725 O O . SER A 1 94 ? -15.334 17.141 -13.128 1.00 51.72 94 SER A O 1
ATOM 727 N N . ASP A 1 95 ? -14.281 19.160 -13.172 1.00 53.47 95 ASP A N 1
ATOM 728 C CA . ASP A 1 95 ? -12.942 18.670 -12.886 1.00 53.47 95 ASP A CA 1
ATOM 729 C C . ASP A 1 95 ? -13.041 17.690 -11.714 1.00 53.47 95 ASP A C 1
ATOM 731 O O . ASP A 1 95 ? -13.644 18.028 -10.685 1.00 53.47 95 ASP A O 1
ATOM 735 N N . PRO A 1 96 ? -12.553 16.447 -11.877 1.00 57.97 96 PRO A N 1
ATOM 736 C CA . PRO A 1 96 ? -12.653 15.453 -10.826 1.00 57.97 96 PRO A CA 1
ATOM 737 C C . PRO A 1 96 ? -12.079 16.060 -9.542 1.00 57.97 96 PRO A C 1
ATOM 739 O O . PRO A 1 96 ? -11.017 16.690 -9.621 1.00 57.97 96 PRO A O 1
ATOM 742 N N . PRO A 1 97 ? -12.770 15.907 -8.393 1.00 58.88 97 PRO A N 1
ATOM 743 C CA . PRO A 1 97 ? -12.321 16.465 -7.124 1.00 58.88 97 PRO A CA 1
ATOM 744 C C . PRO A 1 97 ? -10.837 16.163 -6.942 1.00 58.88 97 PRO A C 1
ATOM 746 O O . PRO A 1 97 ? -10.387 15.045 -7.218 1.00 58.88 97 PRO A O 1
ATOM 749 N N . ASP A 1 98 ? -10.076 17.198 -6.581 1.00 77.00 98 ASP A N 1
ATOM 750 C CA . ASP A 1 98 ? -8.622 17.139 -6.517 1.00 77.00 98 ASP A CA 1
ATOM 751 C C . ASP A 1 98 ? -8.207 16.004 -5.576 1.00 77.00 98 ASP A C 1
ATOM 753 O O . ASP A 1 98 ? -8.270 16.113 -4.351 1.00 77.00 98 ASP A O 1
ATOM 757 N N . VAL A 1 99 ? -7.784 14.894 -6.181 1.00 69.88 99 VAL A N 1
ATOM 758 C CA . VAL A 1 99 ? -7.342 13.655 -5.531 1.00 69.88 99 VAL A CA 1
ATOM 759 C C . VAL A 1 99 ? -6.313 13.944 -4.433 1.00 69.88 99 VAL A C 1
ATOM 761 O O . VAL A 1 99 ? -6.210 13.192 -3.465 1.00 69.88 99 VAL A O 1
ATOM 764 N N . GLN A 1 100 ? -5.549 15.034 -4.561 1.00 71.94 100 GLN A N 1
ATOM 765 C CA . GLN A 1 100 ? -4.560 15.442 -3.570 1.00 71.94 100 GLN A CA 1
ATOM 766 C C . GLN A 1 100 ? -5.191 15.984 -2.282 1.00 71.94 100 GLN A C 1
ATOM 768 O O . GLN A 1 100 ? -4.629 15.765 -1.208 1.00 71.94 100 GLN A O 1
ATOM 773 N N . VAL A 1 101 ? -6.346 16.652 -2.363 1.00 79.69 101 VAL A N 1
ATOM 774 C CA . VAL A 1 101 ? -7.060 17.200 -1.200 1.00 79.69 101 VAL A CA 1
ATOM 775 C C . VAL A 1 101 ? -7.577 16.067 -0.320 1.00 79.69 101 VAL A C 1
ATOM 777 O O . VAL A 1 101 ? -7.282 16.045 0.872 1.00 79.69 101 VAL A O 1
ATOM 780 N N . GLU A 1 102 ? -8.240 15.070 -0.908 1.00 76.06 102 GLU A N 1
ATOM 781 C CA . GLU A 1 102 ? -8.762 13.908 -0.172 1.00 76.06 102 GLU A CA 1
ATOM 782 C C . GLU A 1 102 ? -7.637 13.112 0.512 1.00 76.06 102 GLU A C 1
ATOM 784 O O . GLU A 1 102 ? -7.741 12.733 1.681 1.00 76.06 102 GLU A O 1
ATOM 789 N N . VAL A 1 103 ? -6.507 12.910 -0.184 1.00 72.31 103 VAL A N 1
ATOM 790 C CA . VAL A 1 103 ? -5.324 12.252 0.401 1.00 72.31 103 VAL A CA 1
ATOM 791 C C . VAL A 1 103 ? -4.771 13.066 1.567 1.00 72.31 103 VAL A C 1
ATOM 793 O O . VAL A 1 103 ? -4.413 12.485 2.590 1.00 72.31 103 VAL A O 1
ATOM 796 N N . ALA A 1 104 ? -4.714 14.394 1.446 1.00 78.06 104 ALA A N 1
ATOM 797 C CA . ALA A 1 104 ? -4.236 15.268 2.512 1.00 78.06 104 ALA A CA 1
ATOM 798 C C . ALA A 1 104 ? -5.162 15.253 3.744 1.00 78.06 104 ALA A C 1
ATOM 800 O O . ALA A 1 104 ? -4.680 15.325 4.880 1.00 78.06 104 ALA A O 1
ATOM 801 N N . GLU A 1 105 ? -6.474 15.128 3.545 1.00 84.19 105 GLU A N 1
ATOM 802 C CA . GLU A 1 105 ? -7.449 15.001 4.630 1.00 84.19 105 GLU A CA 1
ATOM 803 C C . GLU A 1 105 ? -7.331 13.660 5.354 1.00 84.19 105 GLU A C 1
ATOM 805 O O . GLU A 1 105 ? -7.196 13.646 6.583 1.00 84.19 105 GLU A O 1
ATOM 810 N N . LEU A 1 106 ? -7.265 12.548 4.614 1.00 79.19 106 LEU A N 1
ATOM 811 C CA . LEU A 1 106 ? -7.005 11.229 5.192 1.00 79.19 106 LEU A CA 1
ATOM 812 C C . LEU A 1 106 ? -5.698 11.230 5.985 1.00 79.19 106 LEU A C 1
ATOM 814 O O . LEU A 1 106 ? -5.643 10.810 7.141 1.00 79.19 106 LEU A O 1
ATOM 818 N N . GLN A 1 107 ? -4.641 11.745 5.365 1.00 80.50 107 GLN A N 1
ATOM 819 C CA . GLN A 1 107 ? -3.332 11.904 5.974 1.00 80.50 107 GLN A CA 1
ATOM 820 C C . GLN A 1 107 ? -3.436 12.644 7.309 1.00 80.50 107 GLN A C 1
ATOM 822 O O . GLN A 1 107 ? -2.826 12.242 8.303 1.00 80.50 107 GLN A O 1
ATOM 827 N N . LYS A 1 108 ? -4.176 13.753 7.346 1.00 86.44 108 LYS A N 1
ATOM 828 C CA . LYS A 1 108 ? -4.369 14.551 8.557 1.00 86.44 108 LYS A CA 1
ATOM 829 C C . LYS A 1 108 ? -5.105 13.750 9.630 1.00 86.44 108 LYS A C 1
ATOM 831 O O . LYS A 1 108 ? -4.673 13.786 10.782 1.00 86.44 108 LYS A O 1
ATOM 836 N N . MET A 1 109 ? -6.154 13.019 9.258 1.00 87.44 109 MET A N 1
ATOM 837 C CA . MET A 1 109 ? -6.942 12.188 10.169 1.00 87.44 109 MET A CA 1
ATOM 838 C C . MET A 1 109 ? -6.111 11.054 10.780 1.00 87.44 109 MET A C 1
ATOM 840 O O . MET A 1 109 ? -6.016 10.968 12.004 1.00 87.44 109 MET A O 1
ATOM 844 N N . VAL A 1 110 ? -5.430 10.249 9.958 1.00 87.81 110 VAL A N 1
ATOM 845 C CA . VAL A 1 110 ? -4.601 9.134 10.447 1.00 87.81 110 VAL A CA 1
ATOM 846 C C . VAL A 1 110 ? -3.454 9.657 11.310 1.00 87.81 110 VAL A C 1
ATOM 848 O O . VAL A 1 110 ? -3.213 9.147 12.399 1.00 87.81 110 VAL A O 1
ATOM 851 N N . ASN A 1 111 ? -2.779 10.736 10.895 1.00 87.81 111 ASN A N 1
ATOM 852 C CA . ASN A 1 111 ? -1.718 11.339 11.707 1.00 87.81 111 ASN A CA 1
ATOM 853 C C . ASN A 1 111 ? -2.221 11.873 13.048 1.00 87.81 111 ASN A C 1
ATOM 855 O O . ASN A 1 111 ? -1.489 11.804 14.034 1.00 87.81 111 ASN A O 1
ATOM 859 N N . LYS A 1 112 ? -3.426 12.452 13.084 1.00 92.69 112 LYS A N 1
ATOM 860 C CA . LYS A 1 112 ? -4.043 12.909 14.329 1.00 92.69 112 LYS A CA 1
ATOM 861 C C . LYS A 1 112 ? -4.293 11.713 15.246 1.00 92.69 112 LYS A C 1
ATOM 863 O O . LYS A 1 112 ? -3.776 11.717 16.360 1.00 92.69 112 LYS A O 1
ATOM 868 N N . CYS A 1 113 ? -4.974 10.682 14.742 1.00 93.69 113 CYS A N 1
ATOM 869 C CA . CYS A 1 113 ? -5.283 9.476 15.506 1.00 93.69 113 CYS A CA 1
ATOM 870 C C . CYS A 1 113 ? -4.013 8.809 16.053 1.00 93.69 113 CYS A C 1
ATOM 872 O O . CYS A 1 113 ? -3.930 8.550 17.246 1.00 93.69 113 CYS A O 1
ATOM 874 N N . LEU A 1 114 ? -2.973 8.615 15.232 1.00 92.94 114 LEU A N 1
ATOM 875 C CA . LEU A 1 114 ? -1.726 7.984 15.683 1.00 92.94 114 LEU A CA 1
ATOM 876 C C . LEU A 1 114 ? -0.977 8.813 16.729 1.00 92.94 114 LEU A C 1
ATOM 878 O O . LEU A 1 114 ? -0.431 8.258 17.676 1.00 92.94 114 LEU A O 1
ATOM 882 N N . LYS A 1 115 ? -0.968 10.145 16.603 1.00 92.75 115 LYS A N 1
ATOM 883 C CA . LYS A 1 115 ? -0.361 11.025 17.616 1.00 92.75 115 LYS A CA 1
ATOM 884 C C . LYS A 1 115 ? -1.082 10.957 18.957 1.00 92.75 115 LYS A C 1
ATOM 886 O O . LYS A 1 115 ? -0.440 11.117 19.992 1.00 92.75 115 LYS A O 1
ATOM 891 N N . GLU A 1 116 ? -2.398 10.794 18.933 1.00 95.75 116 GLU A N 1
ATOM 892 C CA . GLU A 1 116 ? -3.204 10.597 20.136 1.00 95.75 116 GLU A CA 1
ATOM 893 C C . GLU A 1 116 ? -2.977 9.184 20.692 1.00 95.75 116 GLU A C 1
ATOM 895 O O . GLU A 1 116 ? -2.675 9.042 21.874 1.00 95.75 116 GLU A O 1
ATOM 900 N N . ALA A 1 117 ? -2.977 8.159 19.837 1.00 96.12 117 ALA A N 1
ATOM 901 C CA . ALA A 1 117 ? -2.742 6.766 20.210 1.00 96.12 117 ALA A CA 1
ATOM 902 C C . ALA A 1 117 ? -1.358 6.533 20.835 1.00 96.12 117 ALA A C 1
ATOM 904 O O . ALA A 1 117 ? -1.253 5.806 21.814 1.00 96.12 117 ALA A O 1
ATOM 905 N N . LEU A 1 118 ? -0.302 7.201 20.358 1.00 93.69 118 LEU A N 1
ATOM 906 C CA . LEU A 1 118 ? 1.029 7.152 20.987 1.00 93.69 118 LEU A CA 1
ATOM 907 C C . LEU A 1 118 ? 1.021 7.668 22.438 1.00 93.69 118 LEU A C 1
ATOM 909 O O . LEU A 1 118 ? 1.845 7.259 23.250 1.00 93.69 118 LEU A O 1
ATOM 913 N N . LYS A 1 119 ? 0.096 8.575 22.779 1.00 95.75 119 LYS A N 1
ATOM 914 C CA . LYS A 1 119 ? -0.067 9.118 24.139 1.00 95.75 119 LYS A CA 1
ATOM 915 C C . LYS A 1 119 ? -1.027 8.295 24.999 1.00 95.75 119 LYS A C 1
ATOM 917 O O . LYS A 1 119 ? -1.101 8.522 26.207 1.00 95.75 119 LYS A O 1
ATOM 922 N N . GLY A 1 120 ? -1.754 7.370 24.385 1.00 96.75 120 GLY A N 1
ATOM 923 C CA . GLY A 1 120 ? -2.881 6.683 24.987 1.00 96.75 120 GLY A CA 1
ATOM 924 C C . GLY A 1 120 ? -4.188 7.422 24.747 1.00 96.75 120 GLY A C 1
ATOM 925 O O . GLY A 1 120 ? -4.335 8.584 25.129 1.00 96.75 120 GLY A O 1
ATOM 926 N N . VAL A 1 121 ? -5.156 6.720 24.170 1.00 97.50 121 VAL A N 1
ATOM 927 C CA . VAL A 1 121 ? -6.520 7.215 23.965 1.00 97.50 121 VAL A CA 1
ATOM 928 C C . VAL A 1 121 ? -7.459 6.443 24.876 1.00 97.50 121 VAL A C 1
ATOM 930 O O . VAL A 1 121 ? -7.408 5.213 24.951 1.00 97.50 121 VAL A O 1
ATOM 933 N N . SER A 1 122 ? -8.290 7.180 25.606 1.00 97.44 122 SER A N 1
ATOM 934 C CA . SER A 1 122 ? -9.308 6.618 26.486 1.00 97.44 122 SER A CA 1
ATOM 935 C C . SER A 1 122 ? -10.351 5.835 25.690 1.00 97.44 122 SER A C 1
ATOM 937 O O . SER A 1 122 ? -10.784 6.241 24.615 1.00 97.44 122 SER A O 1
ATOM 939 N N . CYS A 1 123 ? -10.727 4.684 26.228 1.00 97.69 123 CYS A N 1
ATOM 940 C CA . CYS A 1 123 ? -11.738 3.793 25.674 1.00 97.69 123 CYS A CA 1
ATOM 941 C C . CYS A 1 123 ? -12.305 2.916 26.798 1.00 97.69 123 CYS A C 1
ATOM 943 O O . CYS A 1 123 ? -11.889 3.001 27.957 1.00 97.69 123 CYS A O 1
ATOM 945 N N . ALA A 1 124 ? -13.245 2.041 26.472 1.00 97.56 124 ALA A N 1
ATOM 946 C CA . ALA A 1 124 ? -13.607 0.932 27.342 1.00 97.56 124 ALA A CA 1
ATOM 947 C C . ALA A 1 124 ? -13.507 -0.384 26.575 1.00 97.56 124 ALA A C 1
ATOM 949 O O . ALA A 1 124 ? -13.899 -0.449 25.414 1.00 97.56 124 ALA A O 1
ATOM 950 N N . VAL A 1 125 ? -12.999 -1.426 27.226 1.00 97.69 125 VAL A N 1
ATOM 951 C CA . VAL A 1 125 ? -13.049 -2.792 26.695 1.00 97.69 125 VAL A CA 1
ATOM 952 C C . VAL A 1 125 ? -14.293 -3.463 27.247 1.00 97.69 125 VAL A C 1
ATOM 954 O O . VAL A 1 125 ? -14.573 -3.328 28.438 1.00 97.69 125 VAL A O 1
ATOM 957 N N . ILE A 1 126 ? -15.018 -4.195 26.407 1.00 97.50 126 ILE A N 1
ATOM 958 C CA . ILE A 1 126 ? -16.073 -5.090 26.880 1.00 97.50 126 ILE A CA 1
ATOM 959 C C . ILE A 1 126 ? -15.523 -6.508 26.916 1.00 97.50 126 ILE A C 1
ATOM 961 O O . ILE A 1 126 ? -15.110 -7.047 25.887 1.00 97.50 126 ILE A O 1
ATOM 965 N N . GLN A 1 127 ? -15.519 -7.107 28.102 1.00 95.19 127 GLN A N 1
ATOM 966 C CA . GLN A 1 127 ? -15.062 -8.472 28.317 1.00 95.19 127 GLN A CA 1
ATOM 967 C C . GLN A 1 127 ? -16.043 -9.184 29.244 1.00 95.19 127 GLN A C 1
ATOM 969 O O . GLN A 1 127 ? -16.328 -8.695 30.329 1.00 95.19 127 GLN A O 1
ATOM 974 N N . ASN A 1 128 ? -16.567 -10.335 28.814 1.00 94.06 128 ASN A N 1
ATOM 975 C CA . ASN A 1 128 ? -17.519 -11.147 29.588 1.00 94.06 128 ASN A CA 1
ATOM 976 C C . ASN A 1 128 ? -18.767 -10.372 30.059 1.00 94.06 128 ASN A C 1
ATOM 978 O O . ASN A 1 128 ? -19.246 -10.583 31.169 1.00 94.06 128 ASN A O 1
ATOM 982 N N . GLY A 1 129 ? -19.273 -9.450 29.234 1.00 95.31 129 GLY A N 1
ATOM 983 C CA . GLY A 1 129 ? -20.409 -8.601 29.604 1.00 95.31 129 GLY A CA 1
ATOM 984 C C . GLY A 1 129 ? -20.084 -7.541 30.667 1.00 95.31 129 GLY A C 1
ATOM 985 O O . GLY A 1 129 ? -20.990 -6.958 31.253 1.00 95.31 129 GLY A O 1
ATOM 986 N N . GLU A 1 130 ? -18.806 -7.270 30.932 1.00 95.81 130 GLU A N 1
ATOM 987 C CA . GLU A 1 130 ? -18.373 -6.189 31.812 1.00 95.81 130 GLU A CA 1
ATOM 988 C C . GLU A 1 130 ? -17.632 -5.115 31.017 1.00 95.81 130 GLU A C 1
ATOM 990 O O . GLU A 1 130 ? -16.813 -5.407 30.140 1.00 95.81 130 GLU A O 1
ATOM 995 N N . ARG A 1 131 ? -17.916 -3.849 31.338 1.00 96.00 131 ARG A N 1
ATOM 996 C CA . ARG A 1 131 ? -17.245 -2.689 30.755 1.00 96.00 131 ARG A CA 1
ATOM 997 C C . ARG A 1 131 ? -16.060 -2.276 31.621 1.00 96.00 131 ARG A C 1
ATOM 999 O O . ARG A 1 131 ? -16.236 -1.802 32.739 1.00 96.00 131 ARG A O 1
ATOM 1006 N N . ILE A 1 132 ? -14.857 -2.375 31.065 1.00 96.38 132 ILE A N 1
ATOM 1007 C CA . ILE A 1 132 ? -13.597 -2.097 31.757 1.00 96.38 132 ILE A CA 1
ATOM 1008 C C . ILE A 1 132 ? -12.983 -0.799 31.206 1.00 96.38 132 ILE A C 1
ATOM 1010 O O . ILE A 1 132 ? -12.512 -0.782 30.060 1.00 96.38 132 ILE A O 1
ATOM 1014 N N . PRO A 1 133 ? -12.938 0.298 31.992 1.00 96.62 133 PRO A N 1
ATOM 1015 C CA . PRO A 1 133 ? -12.292 1.543 31.582 1.00 96.62 133 PRO A CA 1
ATOM 1016 C C . PRO A 1 133 ? -10.815 1.321 31.251 1.00 96.62 133 PRO A C 1
ATOM 1018 O O . PRO A 1 133 ? -10.033 0.850 32.079 1.00 96.62 133 PRO A O 1
ATOM 1021 N N . SER A 1 134 ? -10.428 1.675 30.031 1.00 97.19 134 SER A N 1
ATOM 1022 C CA . SER A 1 134 ? -9.135 1.309 29.461 1.00 97.19 134 SER A CA 1
ATOM 1023 C C . SER A 1 134 ? -8.521 2.459 28.666 1.00 97.19 134 SER A C 1
ATOM 1025 O O . SER A 1 134 ? -9.143 3.490 28.405 1.00 97.19 134 SER A O 1
ATOM 1027 N N . ARG A 1 135 ? -7.259 2.295 28.281 1.00 97.38 135 ARG A N 1
ATOM 1028 C CA . ARG A 1 135 ? -6.600 3.121 27.272 1.00 97.38 135 ARG A CA 1
ATOM 1029 C C . ARG A 1 135 ? -5.933 2.230 26.252 1.00 97.38 135 ARG A C 1
ATOM 1031 O O . ARG A 1 135 ? -5.285 1.260 26.639 1.00 97.38 135 ARG A O 1
ATOM 1038 N N . TYR A 1 136 ? -6.065 2.575 24.977 1.00 98.00 136 TYR A N 1
ATOM 1039 C CA . TYR A 1 136 ? -5.295 1.922 23.928 1.00 98.00 136 TYR A CA 1
ATOM 1040 C C . TYR A 1 136 ? -4.112 2.790 23.508 1.00 98.00 136 TYR A C 1
ATOM 1042 O O . TYR A 1 136 ? -4.180 4.021 23.523 1.00 98.00 136 TYR A O 1
ATOM 1050 N N . PHE A 1 137 ? -3.037 2.122 23.119 1.00 97.38 137 PHE A N 1
ATOM 1051 C CA . PHE A 1 137 ? -1.770 2.687 22.701 1.00 97.38 137 PHE A CA 1
ATOM 1052 C C . PHE A 1 137 ? -1.342 2.023 21.401 1.00 97.38 137 PHE A C 1
ATOM 1054 O O . PHE A 1 137 ? -1.535 0.821 21.236 1.00 97.38 137 PHE A O 1
ATOM 1061 N N . VAL A 1 138 ? -0.733 2.785 20.502 1.00 96.19 138 VAL A N 1
ATOM 1062 C CA . VAL A 1 138 ? 0.044 2.225 19.389 1.00 96.19 138 VAL A CA 1
ATOM 1063 C C . VAL A 1 138 ? 1.509 2.452 19.729 1.00 96.19 138 VAL A C 1
ATOM 1065 O O . VAL A 1 138 ? 1.855 3.538 20.191 1.00 96.19 138 VAL A O 1
ATOM 1068 N N . ASP A 1 139 ? 2.357 1.441 19.562 1.00 94.31 139 ASP A N 1
ATOM 1069 C CA . ASP A 1 139 ? 3.787 1.584 19.842 1.00 94.31 139 ASP A CA 1
ATOM 1070 C C . ASP A 1 139 ? 4.498 2.509 18.836 1.00 94.31 139 ASP A C 1
ATOM 1072 O O . ASP A 1 139 ? 3.991 2.828 17.761 1.00 94.31 139 ASP A O 1
ATOM 1076 N N . GLU A 1 140 ? 5.704 2.968 19.179 1.00 88.69 140 GLU A N 1
ATOM 1077 C CA . GLU A 1 140 ? 6.484 3.874 18.317 1.00 88.69 140 GLU A CA 1
ATOM 1078 C C . GLU A 1 140 ? 6.872 3.239 16.974 1.00 88.69 140 GLU A C 1
ATOM 1080 O O . GLU A 1 140 ? 7.176 3.943 16.011 1.00 88.69 140 GLU A O 1
ATOM 1085 N N . GLN A 1 141 ? 6.862 1.908 16.904 1.00 86.19 141 GLN A N 1
ATOM 1086 C CA . GLN A 1 141 ? 7.181 1.143 15.701 1.00 86.19 141 GLN A CA 1
ATOM 1087 C C . GLN A 1 141 ? 5.952 0.923 14.807 1.00 86.19 141 GLN A C 1
ATOM 1089 O O . GLN A 1 141 ? 6.107 0.538 13.649 1.00 86.19 141 GLN A O 1
ATOM 1094 N N . LEU A 1 142 ? 4.747 1.228 15.305 1.00 92.69 142 LEU A N 1
ATOM 1095 C CA . LEU A 1 142 ? 3.465 0.950 14.658 1.00 92.69 142 LEU A CA 1
ATOM 1096 C C . LEU A 1 142 ? 3.298 -0.540 14.312 1.00 92.69 142 LEU A C 1
ATOM 1098 O O . LEU A 1 142 ? 2.732 -0.908 13.280 1.00 92.69 142 LEU A O 1
ATOM 1102 N N . GLU A 1 143 ? 3.811 -1.407 15.179 1.00 91.88 143 GLU A N 1
ATOM 1103 C CA . GLU A 1 143 ? 3.739 -2.861 15.057 1.00 91.88 143 GLU A CA 1
ATOM 1104 C C . GLU A 1 143 ? 2.698 -3.468 15.993 1.00 91.88 143 GLU A C 1
ATOM 1106 O O . GLU A 1 143 ? 2.164 -4.544 15.699 1.00 91.88 143 GLU A O 1
ATOM 1111 N N . ARG A 1 144 ? 2.387 -2.796 17.107 1.00 95.50 144 ARG A N 1
ATOM 1112 C CA . ARG A 1 144 ? 1.476 -3.314 18.131 1.00 95.50 144 ARG A CA 1
ATOM 1113 C C . ARG A 1 144 ? 0.481 -2.265 18.602 1.00 95.50 144 ARG A C 1
ATOM 1115 O O . ARG A 1 144 ? 0.820 -1.098 18.789 1.00 95.50 144 ARG A O 1
ATOM 1122 N N . VAL A 1 145 ? -0.739 -2.730 18.854 1.00 97.56 145 VAL A N 1
ATOM 1123 C CA . VAL A 1 145 ? -1.744 -2.020 19.645 1.00 97.56 145 VAL A CA 1
ATOM 1124 C C . VAL A 1 145 ? -1.791 -2.669 21.020 1.00 97.56 145 VAL A C 1
ATOM 1126 O O . VAL A 1 145 ? -1.977 -3.879 21.125 1.00 97.56 145 VAL A O 1
ATOM 1129 N N . SER A 1 146 ? -1.644 -1.873 22.069 1.00 97.19 146 SER A N 1
ATOM 1130 C CA . SER A 1 146 ? -1.745 -2.328 23.455 1.00 97.19 146 SER A CA 1
ATOM 1131 C C . SER A 1 146 ? -2.932 -1.661 24.126 1.00 97.19 146 SER A C 1
ATOM 1133 O O . SER A 1 146 ? -3.098 -0.456 23.995 1.00 97.19 146 SER A O 1
ATOM 1135 N N . ILE A 1 147 ? -3.740 -2.408 24.866 1.00 97.69 147 ILE A N 1
ATOM 1136 C CA . ILE A 1 147 ? -4.878 -1.893 25.626 1.00 97.69 147 ILE A CA 1
ATOM 1137 C C . ILE A 1 147 ? -4.665 -2.260 27.085 1.00 97.69 147 ILE A C 1
ATOM 1139 O O . ILE A 1 147 ? -4.461 -3.432 27.404 1.00 97.69 147 ILE A O 1
ATOM 1143 N N . SER A 1 148 ? -4.700 -1.267 27.966 1.00 96.56 148 SER A N 1
ATOM 1144 C CA . SER A 1 148 ? -4.506 -1.468 29.399 1.00 96.56 148 SER A CA 1
ATOM 1145 C C . SER A 1 148 ? -5.598 -0.800 30.224 1.00 96.56 148 SER A C 1
ATOM 1147 O O . SER A 1 148 ? -6.023 0.323 29.935 1.00 96.56 148 SER A O 1
ATOM 1149 N N . SER A 1 149 ? -6.051 -1.492 31.272 1.00 95.75 149 SER A N 1
ATOM 1150 C CA . SER A 1 149 ? -6.886 -0.882 32.307 1.00 95.75 149 SER A CA 1
ATOM 1151 C C . SER A 1 149 ? -6.015 -0.045 33.249 1.00 95.75 149 SER A C 1
ATOM 1153 O O . SER A 1 149 ? -4.871 -0.394 33.545 1.00 95.75 149 SER A O 1
ATOM 1155 N N . TRP A 1 150 ? -6.531 1.098 33.705 1.00 84.75 150 TRP A N 1
ATOM 1156 C CA . TRP A 1 150 ? -5.757 2.046 34.524 1.00 84.75 150 TRP A CA 1
ATOM 1157 C C . TRP A 1 150 ? -6.256 2.169 35.968 1.00 84.75 150 TRP A C 1
ATOM 1159 O O . TRP A 1 150 ? -5.607 2.828 36.778 1.00 84.75 150 TRP A O 1
ATOM 1169 N N . ASN A 1 151 ? -7.392 1.551 36.311 1.00 75.88 151 ASN A N 1
ATOM 1170 C CA . ASN A 1 151 ? -8.084 1.811 37.577 1.00 75.88 151 ASN A CA 1
ATOM 1171 C C . ASN A 1 151 ? -8.757 0.591 38.234 1.00 75.88 151 ASN A C 1
ATOM 1173 O O . ASN A 1 151 ? -9.489 0.764 39.206 1.00 75.88 151 ASN A O 1
ATOM 1177 N N . THR A 1 152 ? -8.524 -0.626 37.744 1.00 68.06 152 THR A N 1
ATOM 1178 C CA . THR A 1 152 ? -9.256 -1.823 38.186 1.00 68.06 152 THR A CA 1
ATOM 1179 C C . THR A 1 152 ? -8.346 -2.822 38.900 1.00 68.06 152 THR A C 1
ATOM 1181 O O . THR A 1 152 ? -7.176 -2.980 38.555 1.00 68.06 152 THR A O 1
ATOM 1184 N N . THR A 1 153 ? -8.885 -3.516 39.912 1.00 81.81 153 THR A N 1
ATOM 1185 C CA . THR A 1 153 ? -8.218 -4.643 40.598 1.00 81.81 153 THR A CA 1
ATOM 1186 C C . THR A 1 153 ? -7.817 -5.741 39.607 1.00 81.81 153 THR A C 1
ATOM 1188 O O . THR A 1 153 ? -6.819 -6.432 39.798 1.00 81.81 153 THR A O 1
ATOM 1191 N N . THR A 1 154 ? -8.573 -5.861 38.518 1.00 78.88 154 THR A N 1
ATOM 1192 C CA . THR A 1 154 ? -8.261 -6.662 37.342 1.00 78.88 154 THR A CA 1
ATOM 1193 C C . THR A 1 154 ? -7.335 -5.880 36.410 1.00 78.88 154 THR A C 1
ATOM 1195 O O . THR A 1 154 ? -7.741 -4.963 35.692 1.00 78.88 154 THR A O 1
ATOM 1198 N N . ARG A 1 155 ? -6.051 -6.250 36.415 1.00 87.00 155 ARG A N 1
ATOM 1199 C CA . ARG A 1 155 ? -5.081 -5.753 35.437 1.00 87.00 155 ARG A CA 1
ATOM 1200 C C . ARG A 1 155 ? -5.378 -6.404 34.087 1.00 87.00 155 ARG A C 1
ATOM 1202 O O . ARG A 1 155 ? -4.949 -7.528 33.836 1.00 87.00 155 ARG A O 1
ATOM 1209 N N . LEU A 1 156 ? -6.124 -5.701 33.241 1.00 90.88 156 LEU A N 1
ATOM 1210 C CA . LEU A 1 156 ? -6.329 -6.082 31.852 1.00 90.88 156 LEU A CA 1
ATOM 1211 C C . LEU A 1 156 ? -5.159 -5.550 31.027 1.00 90.88 156 LEU A C 1
ATOM 1213 O O . LEU A 1 156 ? -4.856 -4.358 31.074 1.00 90.88 156 LEU A O 1
ATOM 1217 N N . GLU A 1 157 ? -4.518 -6.432 30.268 1.00 95.50 157 GLU A N 1
ATOM 1218 C CA . GLU A 1 157 ? -3.454 -6.081 29.333 1.00 95.50 157 GLU A CA 1
ATOM 1219 C C . GLU A 1 157 ? -3.634 -6.912 28.059 1.00 95.50 157 GLU A C 1
ATOM 1221 O O . GLU A 1 157 ? -3.389 -8.117 28.044 1.00 95.50 157 GLU A O 1
ATOM 1226 N N . ILE A 1 158 ? -4.119 -6.270 26.997 1.00 96.12 158 ILE A N 1
ATOM 1227 C CA . ILE A 1 158 ? -4.278 -6.875 25.673 1.00 96.12 158 ILE A CA 1
ATOM 1228 C C . ILE A 1 158 ? -3.181 -6.299 24.787 1.00 96.12 158 ILE A C 1
ATOM 1230 O O . ILE A 1 158 ? -3.089 -5.085 24.640 1.00 96.12 158 ILE A O 1
ATOM 1234 N N . VAL A 1 159 ? -2.358 -7.150 24.179 1.00 96.94 159 VAL A N 1
ATOM 1235 C CA . VAL A 1 159 ? -1.325 -6.728 23.225 1.00 96.94 159 VAL A CA 1
ATOM 1236 C C . VAL A 1 159 ? -1.568 -7.441 21.909 1.00 96.94 159 VAL A C 1
ATOM 1238 O O . VAL A 1 159 ? -1.503 -8.667 21.831 1.00 96.94 159 VAL A O 1
ATOM 1241 N N . VAL A 1 160 ? -1.856 -6.665 20.872 1.00 97.25 160 VAL A N 1
ATOM 1242 C CA . VAL A 1 160 ? -2.268 -7.158 19.561 1.00 97.25 160 VAL A CA 1
ATOM 1243 C C . VAL A 1 160 ? -1.225 -6.749 18.525 1.00 97.25 160 VAL A C 1
ATOM 1245 O O . VAL A 1 160 ? -1.025 -5.552 18.300 1.00 97.25 160 VAL A O 1
ATOM 1248 N N . PRO A 1 161 ? -0.555 -7.709 17.864 1.00 96.00 161 PRO A N 1
ATOM 1249 C CA . PRO A 1 161 ? 0.244 -7.413 16.685 1.00 96.00 161 PRO A CA 1
ATOM 1250 C C . PRO A 1 161 ? -0.666 -6.860 15.588 1.00 96.00 161 PRO A C 1
ATOM 1252 O O . PRO A 1 161 ? -1.614 -7.528 15.177 1.00 96.00 161 PRO A O 1
ATOM 1255 N N . ILE A 1 162 ? -0.364 -5.672 15.071 1.00 95.94 162 ILE A N 1
ATOM 1256 C CA . ILE A 1 162 ? -1.169 -5.036 14.021 1.00 95.94 162 ILE A CA 1
ATOM 1257 C C . ILE A 1 162 ? -1.217 -5.912 12.764 1.00 95.94 162 ILE A C 1
ATOM 1259 O O . ILE A 1 162 ? -2.267 -6.063 12.150 1.00 95.94 162 ILE A O 1
ATOM 1263 N N . ALA A 1 163 ? -0.102 -6.560 12.413 1.00 93.12 163 ALA A N 1
ATOM 1264 C CA . ALA A 1 163 ? -0.061 -7.513 11.301 1.00 93.12 163 ALA A CA 1
ATOM 1265 C C . ALA A 1 163 ? -1.002 -8.717 11.503 1.00 93.12 163 ALA A C 1
ATOM 1267 O O . ALA A 1 163 ? -1.406 -9.341 10.524 1.00 93.12 163 ALA A O 1
ATOM 1268 N N . GLY A 1 164 ? -1.326 -9.043 12.760 1.00 94.94 164 GLY A N 1
ATOM 1269 C CA . GLY A 1 164 ? -2.225 -10.129 13.133 1.00 94.94 164 GLY A CA 1
ATOM 1270 C C . GLY A 1 164 ? -3.701 -9.738 13.116 1.00 94.94 164 GLY A C 1
ATOM 1271 O O . GLY A 1 164 ? -4.539 -10.633 13.079 1.00 94.94 164 GLY A O 1
ATOM 1272 N N . ILE A 1 165 ? -4.048 -8.447 13.114 1.00 96.56 165 ILE A N 1
ATOM 1273 C CA . ILE A 1 165 ? -5.442 -8.007 12.965 1.00 96.56 165 ILE A CA 1
ATOM 1274 C C . ILE A 1 165 ? -5.932 -8.472 11.600 1.00 96.56 165 ILE A C 1
ATOM 1276 O O . ILE A 1 165 ? -5.301 -8.175 10.586 1.00 96.56 165 ILE A O 1
ATOM 1280 N N . GLN A 1 166 ? -7.027 -9.226 11.579 1.00 94.75 166 GLN A N 1
ATOM 1281 C CA . GLN A 1 166 ? -7.653 -9.761 10.375 1.00 94.75 166 GLN A CA 1
ATOM 1282 C C . GLN A 1 166 ? -8.744 -8.830 9.872 1.00 94.75 166 GLN A C 1
ATOM 1284 O O . GLN A 1 166 ? -8.723 -8.477 8.691 1.00 94.75 166 GLN A O 1
ATOM 1289 N N . ASP A 1 167 ? -9.617 -8.409 10.789 1.00 95.38 167 ASP A N 1
ATOM 1290 C CA . ASP A 1 167 ? -10.802 -7.622 10.483 1.00 95.38 167 ASP A CA 1
ATOM 1291 C C . ASP A 1 167 ? -11.188 -6.686 11.639 1.00 95.38 167 ASP A C 1
ATOM 1293 O O . ASP A 1 167 ? -10.802 -6.908 12.795 1.00 95.38 167 ASP A O 1
ATOM 1297 N N . ILE A 1 168 ? -11.927 -5.628 11.309 1.00 96.94 168 ILE A N 1
ATOM 1298 C CA . ILE A 1 168 ? -12.415 -4.613 12.245 1.00 96.94 168 ILE A CA 1
ATOM 1299 C C . ILE A 1 168 ? -13.857 -4.282 11.878 1.00 96.94 168 ILE A C 1
ATOM 1301 O O . ILE A 1 168 ? -14.103 -3.687 10.831 1.00 96.94 168 ILE A O 1
ATOM 1305 N N . PHE A 1 169 ? -14.770 -4.616 12.782 1.00 97.50 169 PHE A N 1
ATOM 1306 C CA . PHE A 1 169 ? -16.204 -4.408 12.617 1.00 97.50 169 PHE A CA 1
ATOM 1307 C C . PHE A 1 169 ? -16.672 -3.181 13.399 1.00 97.50 169 PHE A C 1
ATOM 1309 O O . PHE A 1 169 ? -16.156 -2.908 14.488 1.00 97.50 169 PHE A O 1
ATOM 1316 N N . CYS A 1 170 ? -17.697 -2.491 12.906 1.00 97.62 170 CYS A N 1
ATOM 1317 C CA . CYS A 1 170 ? -18.449 -1.470 13.632 1.00 97.62 170 CYS A CA 1
ATOM 1318 C C . CYS A 1 170 ? -19.956 -1.613 13.384 1.00 97.62 170 CYS A C 1
ATOM 1320 O O . CYS A 1 170 ? -20.397 -2.017 12.312 1.00 97.62 170 CYS A O 1
ATOM 1322 N N . VAL A 1 171 ? -20.776 -1.251 14.372 1.00 97.12 171 VAL A N 1
ATOM 1323 C CA . VAL A 1 171 ? -22.237 -1.429 14.276 1.00 97.12 171 VAL A CA 1
ATOM 1324 C C . VAL A 1 171 ? -22.863 -0.700 13.071 1.00 97.12 171 VAL A C 1
ATOM 1326 O O . VAL A 1 171 ? -23.729 -1.295 12.433 1.00 97.12 171 VAL A O 1
ATOM 1329 N N . PRO A 1 172 ? -22.459 0.534 12.697 1.00 95.62 172 PRO A N 1
ATOM 1330 C CA . PRO A 1 172 ? -23.071 1.213 11.550 1.00 95.62 172 PRO A CA 1
ATOM 1331 C C . PRO A 1 172 ? -22.769 0.593 10.182 1.00 95.62 172 PRO A C 1
ATOM 1333 O O . PRO A 1 172 ? -23.573 0.774 9.271 1.00 95.62 172 PRO A O 1
ATOM 1336 N N . GLU A 1 173 ? -21.624 -0.078 10.018 1.00 94.38 173 GLU A N 1
ATOM 1337 C CA . GLU A 1 173 ? -21.234 -0.712 8.747 1.00 94.38 173 GLU A CA 1
ATOM 1338 C C . GLU A 1 173 ? -21.671 -2.186 8.702 1.00 94.38 173 GLU A C 1
ATOM 1340 O O . GLU A 1 173 ? -22.170 -2.641 7.675 1.00 94.38 173 GLU A O 1
ATOM 1345 N N . ASP A 1 174 ? -21.556 -2.908 9.822 1.00 97.50 174 ASP A N 1
ATOM 1346 C CA . ASP A 1 174 ? -21.685 -4.373 9.871 1.00 97.50 174 ASP A CA 1
ATOM 1347 C C . ASP A 1 174 ? -22.960 -4.873 10.574 1.00 97.50 174 ASP A C 1
ATOM 1349 O O . ASP A 1 174 ? -23.327 -6.046 10.465 1.00 97.50 174 ASP A O 1
ATOM 1353 N N . GLY A 1 175 ? -23.662 -3.992 11.291 1.00 97.56 175 GLY A N 1
ATOM 1354 C CA . GLY A 1 175 ? -24.862 -4.319 12.061 1.00 97.56 175 GLY A CA 1
ATOM 1355 C C . GLY A 1 175 ? -24.589 -5.022 13.397 1.00 97.56 175 GLY A C 1
ATOM 1356 O O . GLY A 1 175 ? -23.493 -5.493 13.690 1.00 97.56 175 GLY A O 1
ATOM 1357 N N . GLU A 1 176 ? -25.621 -5.107 14.242 1.00 98.06 176 GLU A N 1
ATOM 1358 C CA . GLU A 1 176 ? -25.508 -5.668 15.602 1.00 98.06 176 GLU A CA 1
ATOM 1359 C C . GLU A 1 176 ? -25.198 -7.176 15.619 1.00 98.06 176 GLU A C 1
ATOM 1361 O O . GLU A 1 176 ? -24.563 -7.669 16.549 1.00 98.06 176 GLU A O 1
ATOM 1366 N N . ALA A 1 177 ? -25.605 -7.914 14.581 1.00 97.69 177 ALA A N 1
ATOM 1367 C CA . ALA A 1 177 ? -25.437 -9.368 14.504 1.00 97.69 177 ALA A CA 1
ATOM 1368 C C . ALA A 1 177 ? -23.967 -9.817 14.402 1.00 97.69 177 ALA A C 1
ATOM 1370 O O . ALA A 1 177 ? -23.663 -10.977 14.676 1.00 97.69 177 ALA A O 1
ATOM 1371 N N . ALA A 1 178 ? -23.055 -8.914 14.028 1.00 97.44 178 ALA A N 1
ATOM 1372 C CA . ALA A 1 178 ? -21.621 -9.190 13.984 1.00 97.44 178 ALA A CA 1
ATOM 1373 C C . ALA A 1 178 ? -20.981 -9.263 15.386 1.00 97.44 178 ALA A C 1
ATOM 1375 O O . ALA A 1 178 ? -19.852 -9.738 15.526 1.00 97.44 178 ALA A O 1
ATOM 1376 N N . PHE A 1 179 ? -21.677 -8.803 16.431 1.00 98.31 179 PHE A N 1
ATOM 1377 C CA . PHE A 1 179 ? -21.120 -8.623 17.770 1.00 98.31 179 PHE A CA 1
ATOM 1378 C C . PHE A 1 179 ? -21.592 -9.704 18.755 1.00 98.31 179 PHE A C 1
ATOM 1380 O O . PHE A 1 179 ? -22.698 -10.231 18.624 1.00 98.31 179 PHE A O 1
ATOM 1387 N N . PRO A 1 180 ? -20.783 -10.043 19.780 1.00 97.94 180 PRO A N 1
ATOM 1388 C CA . PRO A 1 180 ? -21.225 -10.931 20.853 1.00 97.94 180 PRO A CA 1
ATOM 1389 C C . PRO A 1 180 ? -22.452 -10.361 21.579 1.00 97.94 180 PRO A C 1
ATOM 1391 O O . PRO A 1 180 ? -22.470 -9.179 21.928 1.00 97.94 180 PRO A O 1
ATOM 1394 N N . ALA A 1 181 ? -23.449 -11.204 21.859 1.00 97.81 181 ALA A N 1
ATOM 1395 C CA . ALA A 1 181 ? -24.686 -10.785 22.523 1.00 97.81 181 ALA A CA 1
ATOM 1396 C C . ALA A 1 181 ? -24.410 -10.167 23.903 1.00 97.81 181 ALA A C 1
ATOM 1398 O O . ALA A 1 181 ? -25.002 -9.149 24.259 1.00 97.81 181 ALA A O 1
ATOM 1399 N N . GLU A 1 182 ? -23.450 -10.724 24.645 1.00 97.56 182 GLU A N 1
ATOM 1400 C CA . GLU A 1 182 ? -22.984 -10.186 25.922 1.00 97.56 182 GLU A CA 1
ATOM 1401 C C . GLU A 1 182 ? -22.376 -8.782 25.811 1.00 97.56 182 GLU A C 1
ATOM 1403 O O . GLU A 1 182 ? -22.480 -8.008 26.757 1.00 97.56 182 GLU A O 1
ATOM 1408 N N . ALA A 1 183 ? -21.774 -8.417 24.674 1.00 97.69 183 ALA A N 1
ATOM 1409 C CA . ALA A 1 183 ? -21.275 -7.061 24.469 1.00 97.69 183 ALA A CA 1
ATOM 1410 C C . ALA A 1 183 ? -22.422 -6.085 24.182 1.00 97.69 183 ALA A C 1
ATOM 1412 O O . ALA A 1 183 ? -22.459 -4.991 24.741 1.00 97.69 183 ALA A O 1
ATOM 1413 N N . MET A 1 184 ? -23.385 -6.510 23.361 1.00 98.31 184 MET A N 1
ATOM 1414 C CA . MET A 1 184 ? -24.546 -5.698 22.992 1.00 98.31 184 MET A CA 1
ATOM 1415 C C . MET A 1 184 ? -25.501 -5.459 24.166 1.00 98.31 184 MET A C 1
ATOM 1417 O O . MET A 1 184 ? -26.087 -4.386 24.260 1.00 98.31 184 MET A O 1
ATOM 1421 N N . ALA A 1 185 ? -25.630 -6.422 25.083 1.00 97.81 185 ALA A N 1
ATOM 1422 C CA . ALA A 1 185 ? -26.526 -6.333 26.237 1.00 97.81 185 ALA A CA 1
ATOM 1423 C C . ALA A 1 185 ? -26.107 -5.283 27.286 1.00 97.81 185 ALA A C 1
ATOM 1425 O O . ALA A 1 185 ? -26.923 -4.894 28.119 1.00 97.81 185 ALA A O 1
ATOM 1426 N N . VAL A 1 186 ? -24.844 -4.848 27.270 1.00 97.94 186 VAL A N 1
ATOM 1427 C CA . VAL A 1 186 ? -24.262 -3.931 28.271 1.00 97.94 186 VAL A CA 1
ATOM 1428 C C . VAL A 1 186 ? -24.254 -2.484 27.778 1.00 97.94 186 VAL A C 1
ATOM 1430 O O . VAL A 1 186 ? -23.994 -1.568 28.556 1.00 97.94 186 VAL A O 1
ATOM 1433 N N . LEU A 1 187 ? -24.525 -2.269 26.490 1.00 98.00 187 LEU A N 1
ATOM 1434 C CA . LEU A 1 187 ? -24.453 -0.963 25.849 1.00 98.00 187 LEU A CA 1
ATOM 1435 C C . LEU A 1 187 ? -25.830 -0.343 25.677 1.00 98.00 187 LEU A C 1
ATOM 1437 O O . LEU A 1 187 ? -26.792 -1.001 25.283 1.00 98.00 187 LEU A O 1
ATOM 1441 N N . GLU A 1 188 ? -25.889 0.965 25.890 1.00 97.75 188 GLU A N 1
ATOM 1442 C CA . GLU A 1 188 ? -27.026 1.773 25.468 1.00 97.75 188 GLU A CA 1
ATOM 1443 C C . GLU A 1 188 ? -27.023 1.946 23.942 1.00 97.75 188 GLU A C 1
ATOM 1445 O O . GLU A 1 188 ? -25.967 1.915 23.306 1.00 97.75 188 GLU A O 1
ATOM 1450 N N . ASP A 1 189 ? -28.188 2.200 23.336 1.00 97.06 189 ASP A N 1
ATOM 1451 C CA . ASP A 1 189 ? -28.308 2.335 21.875 1.00 97.06 189 ASP A CA 1
ATOM 1452 C C . ASP A 1 189 ? -27.382 3.416 21.287 1.00 97.06 189 ASP A C 1
ATOM 1454 O O . ASP A 1 189 ? -26.820 3.234 20.209 1.00 97.06 189 ASP A O 1
ATOM 1458 N N . ALA A 1 190 ? -27.152 4.512 22.018 1.00 97.25 190 ALA A N 1
ATOM 1459 C CA . ALA A 1 190 ? -26.217 5.561 21.607 1.00 97.25 190 ALA A CA 1
ATOM 1460 C C . ALA A 1 190 ? -24.745 5.104 21.648 1.00 97.25 190 ALA A C 1
ATOM 1462 O O . ALA A 1 190 ? -23.924 5.566 20.854 1.00 97.25 190 ALA A O 1
ATOM 1463 N N . GLU A 1 191 ? -24.396 4.190 22.556 1.00 97.94 191 GLU A N 1
ATOM 1464 C CA . GLU A 1 191 ? -23.038 3.657 22.691 1.00 97.94 191 GLU A 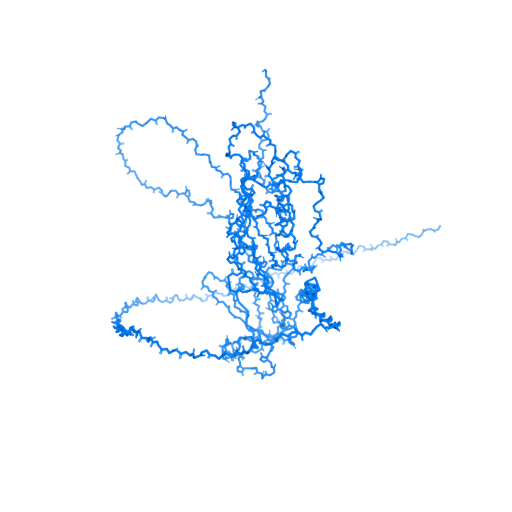CA 1
ATOM 1465 C C . GLU A 1 191 ? -22.740 2.547 21.688 1.00 97.94 191 GLU A C 1
ATOM 1467 O O . GLU A 1 191 ? -21.580 2.361 21.322 1.00 97.94 191 GLU A O 1
ATOM 1472 N N . LYS A 1 192 ? -23.765 1.841 21.192 1.00 98.19 192 LYS A N 1
ATOM 1473 C CA . LYS A 1 192 ? -23.609 0.851 20.115 1.00 98.19 192 LYS A CA 1
ATOM 1474 C C . LYS A 1 192 ? -22.979 1.470 18.874 1.00 98.19 192 LYS A C 1
ATOM 1476 O O . LYS A 1 192 ? -22.133 0.851 18.240 1.00 98.19 192 LYS A O 1
ATOM 1481 N N . GLU A 1 193 ? -23.311 2.722 18.562 1.00 97.94 193 GLU A N 1
ATOM 1482 C CA . GLU A 1 193 ? -22.651 3.437 17.473 1.00 97.94 193 GLU A CA 1
ATOM 1483 C C . GLU A 1 193 ? -21.152 3.637 17.745 1.00 97.94 193 GLU A C 1
ATOM 1485 O O . GLU A 1 193 ? -20.381 3.754 16.809 1.00 97.94 193 GLU A O 1
ATOM 1490 N N . LEU A 1 194 ? -20.690 3.658 18.991 1.00 98.44 194 LEU A N 1
ATOM 1491 C CA . LEU A 1 194 ? -19.278 3.850 19.345 1.00 98.44 194 LEU A CA 1
ATOM 1492 C C . LEU A 1 194 ? -18.495 2.533 19.457 1.00 98.44 194 LEU A C 1
ATOM 1494 O O . LEU A 1 194 ? -17.282 2.562 19.691 1.00 98.44 194 LEU A O 1
ATOM 1498 N N . LEU A 1 195 ? -19.182 1.398 19.310 1.00 98.44 195 LEU A N 1
ATOM 1499 C CA . LEU A 1 195 ? -18.624 0.060 19.432 1.00 98.44 195 LEU A CA 1
ATOM 1500 C C . LEU A 1 195 ? -17.867 -0.346 18.165 1.00 98.44 195 LEU A C 1
ATOM 1502 O O . LEU A 1 195 ? -18.373 -0.239 17.045 1.00 98.44 195 LEU A O 1
ATOM 1506 N N . LEU A 1 196 ? -16.673 -0.893 18.371 1.00 98.12 196 LEU A N 1
ATOM 1507 C CA . LEU A 1 196 ? -15.910 -1.609 17.361 1.00 98.12 196 LEU A CA 1
ATOM 1508 C C . LEU A 1 196 ? -15.419 -2.954 17.903 1.00 98.12 196 LEU A C 1
ATOM 1510 O O . LEU A 1 196 ? -15.168 -3.102 19.100 1.00 98.12 196 LEU A O 1
ATOM 1514 N N . MET A 1 197 ? -15.284 -3.947 17.030 1.00 98.25 197 MET A N 1
ATOM 1515 C CA . MET A 1 197 ? -14.731 -5.258 17.365 1.00 98.25 197 MET A CA 1
ATOM 1516 C C . MET A 1 197 ? -13.531 -5.536 16.476 1.00 98.25 197 MET A C 1
ATOM 1518 O O . MET A 1 197 ? -13.647 -5.556 15.255 1.00 98.25 197 MET A O 1
ATOM 1522 N N . CYS A 1 198 ? -12.387 -5.800 17.095 1.00 98.00 198 CYS A N 1
ATOM 1523 C CA . CYS A 1 198 ? -11.184 -6.209 16.385 1.00 98.00 198 CYS A CA 1
ATOM 1524 C C . CYS A 1 198 ? -11.043 -7.726 16.465 1.00 98.00 198 CYS A C 1
ATOM 1526 O O . CYS A 1 198 ? -11.025 -8.286 17.565 1.00 98.00 198 CYS A O 1
ATOM 1528 N N . VAL A 1 199 ? -10.890 -8.377 15.313 1.00 97.62 199 VAL A N 1
ATOM 1529 C CA . VAL A 1 199 ? -10.572 -9.804 15.203 1.00 97.62 199 VAL A CA 1
ATOM 1530 C C . VAL A 1 199 ? -9.124 -9.940 14.765 1.00 97.62 199 VAL A C 1
ATOM 1532 O O . VAL A 1 199 ? -8.705 -9.325 13.786 1.00 97.62 199 VAL A O 1
ATOM 1535 N N . TYR A 1 200 ? -8.334 -10.730 15.485 1.00 97.19 200 TYR A N 1
ATOM 1536 C CA . TYR A 1 200 ? -6.908 -10.879 15.218 1.00 97.19 200 TYR A CA 1
ATOM 1537 C C . TYR A 1 200 ? -6.415 -12.303 15.463 1.00 97.19 200 TYR A C 1
ATOM 1539 O O . TYR A 1 200 ? -6.962 -13.052 16.267 1.00 97.19 200 TYR A O 1
ATOM 1547 N N . GLN A 1 201 ? -5.349 -12.677 14.767 1.00 95.69 201 GLN A N 1
ATOM 1548 C CA . GLN A 1 201 ? -4.665 -13.948 14.933 1.00 95.69 201 GLN A CA 1
ATOM 1549 C C . GLN A 1 201 ? -3.562 -13.812 15.981 1.00 95.69 201 GLN A C 1
ATOM 1551 O O . GLN A 1 201 ? -2.626 -13.030 15.806 1.00 95.69 201 GLN A O 1
ATOM 1556 N N . GLY A 1 202 ? -3.675 -14.571 17.072 1.00 91.50 202 GLY A N 1
ATOM 1557 C CA . GLY A 1 202 ? -2.666 -14.597 18.133 1.00 91.50 202 GLY A CA 1
ATOM 1558 C C . GLY A 1 202 ? -1.673 -15.738 17.932 1.00 91.50 202 GLY A C 1
ATOM 1559 O O . GLY A 1 202 ? -0.496 -15.514 17.655 1.00 91.50 202 GLY A O 1
ATOM 1560 N N . ARG A 1 203 ? -2.162 -16.976 18.047 1.00 90.56 203 ARG A N 1
ATOM 1561 C CA . ARG A 1 203 ? -1.403 -18.200 17.752 1.00 90.56 203 ARG A CA 1
ATOM 1562 C C . ARG A 1 203 ? -1.804 -18.742 16.375 1.00 90.56 203 ARG A C 1
ATOM 1564 O O . ARG A 1 203 ? -2.874 -18.385 15.872 1.00 90.56 203 ARG A O 1
ATOM 1571 N N . PRO A 1 204 ? -0.986 -19.607 15.746 1.00 90.12 204 PRO A N 1
ATOM 1572 C CA . PRO A 1 204 ? -1.402 -20.308 14.536 1.00 90.12 204 PRO A CA 1
ATOM 1573 C C . PRO A 1 204 ? -2.760 -20.985 14.761 1.00 90.12 204 PRO A C 1
ATOM 1575 O O . PRO A 1 204 ? -2.926 -21.715 15.733 1.00 90.12 204 PRO A O 1
ATOM 1578 N N . ASN A 1 205 ? -3.716 -20.720 13.870 1.00 90.12 205 ASN A N 1
ATOM 1579 C CA . ASN A 1 205 ? -5.095 -21.231 13.907 1.00 90.12 205 ASN A CA 1
ATOM 1580 C C . ASN A 1 205 ? -5.983 -20.764 15.077 1.00 90.12 205 ASN A C 1
ATOM 1582 O O . ASN A 1 205 ? -7.092 -21.271 15.215 1.00 90.12 205 ASN A O 1
ATOM 1586 N N . GLU A 1 206 ? -5.553 -19.792 15.885 1.00 96.38 206 GLU A N 1
ATOM 1587 C CA . GLU A 1 206 ? -6.371 -19.247 16.973 1.00 96.38 206 GLU A CA 1
ATOM 1588 C C . GLU A 1 206 ?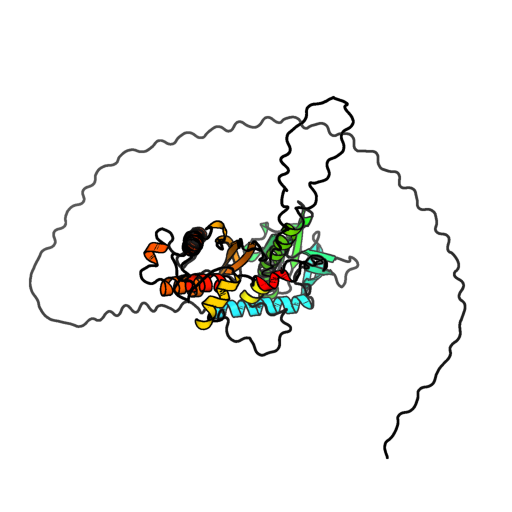 -6.728 -17.782 16.692 1.00 96.38 206 GLU A C 1
ATOM 1590 O O . GLU A 1 206 ? -5.849 -16.915 16.584 1.00 96.38 206 GLU A O 1
ATOM 1595 N N . LEU A 1 207 ? -8.031 -17.521 16.560 1.00 96.50 207 LEU A N 1
ATOM 1596 C CA . LEU A 1 207 ? -8.585 -16.180 16.412 1.00 96.50 207 LEU A CA 1
ATOM 1597 C C . LEU A 1 207 ? -9.041 -15.655 17.765 1.00 96.50 207 LEU A C 1
ATOM 1599 O O . LEU A 1 207 ? -9.795 -16.302 18.487 1.00 96.50 207 LEU A O 1
ATOM 1603 N N . PHE A 1 208 ? -8.615 -14.441 18.064 1.00 97.25 208 PHE A N 1
ATOM 1604 C CA . PHE A 1 208 ? -9.021 -13.688 19.230 1.00 97.25 208 PHE A CA 1
ATOM 1605 C C . PHE A 1 208 ? -9.869 -12.505 18.786 1.00 97.25 208 PHE A C 1
ATOM 1607 O O . PHE A 1 208 ? -9.692 -11.960 17.695 1.00 97.25 208 PHE A O 1
ATOM 1614 N N . LYS A 1 209 ? -10.787 -12.093 19.656 1.00 97.38 209 LYS A N 1
ATOM 1615 C CA . LYS A 1 209 ? -11.611 -10.907 19.453 1.00 97.38 209 LYS A CA 1
ATOM 1616 C C . LYS A 1 209 ? -11.674 -10.087 20.727 1.00 97.38 209 LYS A C 1
ATOM 1618 O O . LYS A 1 209 ? -11.689 -10.644 21.823 1.00 97.38 209 LYS A O 1
ATOM 1623 N N . PHE A 1 210 ? -11.727 -8.773 20.576 1.00 97.56 210 PHE A N 1
ATOM 1624 C CA . PHE A 1 210 ? -12.040 -7.860 21.667 1.00 97.56 210 PHE A CA 1
ATOM 1625 C C . PHE A 1 210 ? -12.934 -6.735 21.155 1.00 97.56 210 PHE A C 1
ATOM 1627 O O . PHE A 1 210 ? -12.838 -6.323 19.998 1.00 97.56 210 PHE A O 1
ATOM 1634 N N . CYS A 1 211 ? -13.803 -6.249 22.034 1.00 98.44 211 CYS A N 1
ATOM 1635 C CA . CYS A 1 211 ? -14.721 -5.157 21.753 1.00 98.44 211 CYS A CA 1
ATOM 1636 C C . CYS A 1 211 ? -14.228 -3.887 22.451 1.00 98.44 211 CYS A C 1
ATOM 1638 O O . CYS A 1 211 ? -13.955 -3.912 23.652 1.00 98.44 211 CYS A O 1
ATOM 1640 N N . LEU A 1 212 ? -14.122 -2.791 21.702 1.00 98.25 212 LEU A N 1
ATOM 1641 C CA . LEU A 1 212 ? -13.784 -1.462 22.204 1.00 98.25 212 LEU A CA 1
ATOM 1642 C C . LEU A 1 212 ? -14.967 -0.516 22.027 1.00 98.25 212 LEU A C 1
ATOM 1644 O O . LEU A 1 212 ? -15.551 -0.436 20.952 1.00 98.25 212 LEU A O 1
ATOM 1648 N N . VAL A 1 213 ? -15.262 0.255 23.066 1.00 98.44 213 VAL A N 1
ATOM 1649 C CA . VAL A 1 213 ? -16.173 1.399 23.013 1.00 98.44 213 VAL A CA 1
ATOM 1650 C C . VAL A 1 213 ? -15.330 2.664 23.040 1.00 98.44 213 VAL A C 1
ATOM 1652 O O . VAL A 1 213 ? -14.573 2.899 23.989 1.00 98.44 213 VAL A O 1
ATOM 1655 N N . MET A 1 214 ? -15.448 3.465 21.990 1.00 98.31 214 MET A N 1
ATOM 1656 C CA . MET A 1 214 ? -14.705 4.715 21.834 1.00 98.31 214 MET A CA 1
ATOM 1657 C C . MET A 1 214 ? -15.458 5.878 22.489 1.00 98.31 214 MET A C 1
ATOM 1659 O O . MET A 1 214 ? -16.662 5.802 22.701 1.00 98.31 214 MET A O 1
ATOM 1663 N N . GLU A 1 215 ? -14.770 6.976 22.809 1.00 97.75 215 GLU A N 1
ATOM 1664 C CA . GLU A 1 215 ? -15.417 8.139 23.447 1.00 97.75 215 GLU A CA 1
ATOM 1665 C C . GLU A 1 215 ? -16.310 8.947 22.489 1.00 97.75 215 GLU A C 1
ATOM 1667 O O . GLU A 1 215 ? -17.169 9.708 22.930 1.00 97.75 215 GLU A O 1
ATOM 1672 N N . SER A 1 216 ? -16.098 8.825 21.177 1.00 97.94 216 SER A N 1
ATOM 1673 C CA . SER A 1 216 ? -16.851 9.560 20.159 1.00 97.94 216 SER A CA 1
ATOM 1674 C C . SER A 1 216 ? -16.818 8.859 18.800 1.00 97.94 216 SER A C 1
ATOM 1676 O O . SER A 1 216 ? -15.942 8.029 18.539 1.00 97.94 216 SER A O 1
ATOM 1678 N N . LYS A 1 217 ? -17.763 9.219 17.917 1.00 97.19 217 LYS A N 1
ATOM 1679 C CA . LYS A 1 217 ? -17.813 8.726 16.527 1.00 97.19 217 LYS A CA 1
ATOM 1680 C C . LYS A 1 217 ? -16.527 9.073 15.775 1.00 97.19 217 LYS A C 1
ATOM 1682 O O . LYS A 1 217 ? -15.922 8.197 15.172 1.00 97.19 217 LYS A O 1
ATOM 1687 N N . ASP A 1 218 ? -16.047 10.307 15.923 1.00 95.25 218 ASP A N 1
ATOM 1688 C CA . ASP A 1 218 ? -14.785 10.761 15.330 1.00 95.25 218 ASP A CA 1
ATOM 1689 C C . ASP A 1 218 ? -13.583 9.926 15.797 1.00 95.25 218 ASP A C 1
ATOM 1691 O O . ASP A 1 218 ? -12.689 9.625 15.005 1.00 95.25 218 ASP A O 1
ATOM 1695 N N . ALA A 1 219 ? -13.539 9.548 17.081 1.00 96.31 219 ALA A N 1
ATOM 1696 C CA . ALA A 1 219 ? -12.467 8.712 17.616 1.00 96.31 219 ALA A CA 1
ATOM 1697 C C . ALA A 1 219 ? -12.540 7.282 17.061 1.00 96.31 219 ALA A C 1
ATOM 1699 O O . ALA A 1 219 ? -11.508 6.732 16.674 1.00 96.31 219 ALA A O 1
ATOM 1700 N N . ARG A 1 220 ? -13.746 6.703 16.974 1.00 97.12 220 ARG A N 1
ATOM 1701 C CA . ARG A 1 220 ? -14.002 5.400 16.338 1.00 97.12 220 ARG A CA 1
ATOM 1702 C C . ARG A 1 220 ? -13.548 5.396 14.883 1.00 97.12 220 ARG A C 1
ATOM 1704 O O . ARG A 1 220 ? -12.738 4.553 14.511 1.00 97.12 220 ARG A O 1
ATOM 1711 N N . ASP A 1 221 ? -14.000 6.360 14.091 1.00 94.19 221 ASP A N 1
ATOM 1712 C CA . ASP A 1 221 ? -13.678 6.439 12.662 1.00 94.19 221 ASP A CA 1
ATOM 1713 C C . ASP A 1 221 ? -12.183 6.667 12.443 1.00 94.19 221 ASP A C 1
ATOM 1715 O O . ASP A 1 221 ? -11.554 5.995 11.624 1.00 94.19 221 ASP A O 1
ATOM 1719 N N . GLY A 1 222 ? -11.583 7.546 13.252 1.00 93.94 222 GLY A N 1
ATOM 1720 C CA . GLY A 1 222 ? -10.141 7.759 13.263 1.00 93.94 222 GLY A CA 1
ATOM 1721 C C . GLY A 1 222 ? -9.360 6.481 13.574 1.00 93.94 222 GLY A C 1
ATOM 1722 O O . GLY A 1 222 ? -8.368 6.206 12.898 1.00 93.94 222 GLY A O 1
ATOM 1723 N N . PHE A 1 223 ? -9.809 5.689 14.554 1.00 96.06 223 PHE A N 1
ATOM 1724 C CA . PHE A 1 223 ? -9.198 4.404 14.892 1.00 96.06 223 PHE A CA 1
ATOM 1725 C C . PHE A 1 223 ? -9.329 3.396 13.751 1.00 96.06 223 PHE A C 1
ATOM 1727 O O . PHE A 1 223 ? -8.319 2.814 13.361 1.00 96.06 223 PHE A O 1
ATOM 1734 N N . MET A 1 224 ? -10.528 3.205 13.191 1.00 95.00 224 MET A N 1
ATOM 1735 C CA . MET A 1 224 ? -10.738 2.232 12.114 1.00 95.00 224 MET A CA 1
ATOM 1736 C C . MET A 1 224 ? -9.883 2.557 10.893 1.00 95.00 224 MET A C 1
ATOM 1738 O O . MET A 1 224 ? -9.184 1.686 10.379 1.00 95.00 224 MET A O 1
ATOM 1742 N N . GLU A 1 225 ? -9.882 3.814 10.453 1.00 91.19 225 GLU A N 1
ATOM 1743 C CA . GLU A 1 225 ? -9.104 4.237 9.289 1.00 91.19 225 GLU A CA 1
ATOM 1744 C C . GLU A 1 225 ? -7.598 4.134 9.548 1.00 91.19 225 GLU A C 1
ATOM 1746 O O . GLU A 1 225 ? -6.853 3.634 8.700 1.00 91.19 225 GLU A O 1
ATOM 1751 N N . ALA A 1 226 ? -7.134 4.519 10.744 1.00 92.31 226 ALA A N 1
ATOM 1752 C CA . ALA A 1 226 ? -5.736 4.343 11.123 1.00 92.31 226 ALA A CA 1
ATOM 1753 C C . ALA A 1 226 ? -5.339 2.861 11.174 1.00 92.31 226 ALA A C 1
ATOM 1755 O O . ALA A 1 226 ? -4.281 2.498 10.661 1.00 92.31 226 ALA A O 1
ATOM 1756 N N . MET A 1 227 ? -6.176 1.993 11.743 1.00 94.88 227 MET A N 1
ATOM 1757 C CA . MET A 1 227 ? -5.888 0.566 11.832 1.00 94.88 227 MET A CA 1
ATOM 1758 C C . MET A 1 227 ? -5.953 -0.127 10.475 1.00 94.88 227 MET A C 1
ATOM 1760 O O . MET A 1 227 ? -5.051 -0.902 10.185 1.00 94.88 227 MET A O 1
ATOM 1764 N N . ARG A 1 228 ? -6.926 0.168 9.603 1.00 89.62 228 ARG A N 1
ATOM 1765 C CA . ARG A 1 228 ? -6.987 -0.378 8.230 1.00 89.62 228 ARG A CA 1
ATOM 1766 C C . ARG A 1 228 ? -5.695 -0.080 7.468 1.00 89.62 228 ARG A C 1
ATOM 1768 O O . ARG A 1 228 ? -5.079 -0.977 6.890 1.00 89.62 228 ARG A O 1
ATOM 1775 N N . VAL A 1 229 ? -5.240 1.170 7.548 1.00 87.00 229 VAL A N 1
ATOM 1776 C CA . VAL A 1 229 ? -3.946 1.618 7.024 1.00 87.00 229 VAL A CA 1
ATOM 1777 C C . VAL A 1 229 ? -2.791 0.817 7.633 1.00 87.00 229 VAL A C 1
ATOM 1779 O O . VAL A 1 229 ? -1.979 0.239 6.908 1.00 87.00 229 VAL A O 1
ATOM 1782 N N . LEU A 1 230 ? -2.709 0.754 8.960 1.00 90.12 230 LEU A N 1
ATOM 1783 C CA . LEU A 1 230 ? -1.587 0.113 9.632 1.00 90.12 230 LEU A CA 1
ATOM 1784 C C . LEU A 1 230 ? -1.548 -1.398 9.397 1.00 90.12 230 LEU A C 1
ATOM 1786 O O . LEU A 1 230 ? -0.480 -1.923 9.119 1.00 90.12 230 LEU A O 1
ATOM 1790 N N . CYS A 1 231 ? -2.685 -2.093 9.408 1.00 90.88 231 CYS A N 1
ATOM 1791 C CA . CYS A 1 231 ? -2.779 -3.531 9.142 1.00 90.88 231 CYS A CA 1
ATOM 1792 C C . CYS A 1 231 ? -2.182 -3.882 7.783 1.00 90.88 231 CYS A C 1
ATOM 1794 O O . CYS A 1 231 ? -1.378 -4.808 7.662 1.00 90.88 231 CYS A O 1
ATOM 1796 N N . VAL A 1 232 ? -2.532 -3.103 6.760 1.00 84.50 232 VAL A N 1
ATOM 1797 C CA . VAL A 1 232 ? -1.973 -3.252 5.419 1.00 84.50 232 VAL A CA 1
ATOM 1798 C C . VAL A 1 232 ? -0.456 -3.046 5.449 1.00 84.50 232 VAL A C 1
ATOM 1800 O O . VAL A 1 232 ? 0.285 -3.894 4.951 1.00 84.50 232 VAL A O 1
ATOM 1803 N N . ALA A 1 233 ? 0.015 -1.981 6.101 1.00 83.56 233 ALA A N 1
ATOM 1804 C CA . ALA A 1 233 ? 1.438 -1.678 6.238 1.00 83.56 233 ALA A CA 1
ATOM 1805 C C . ALA A 1 233 ? 2.221 -2.791 6.967 1.00 83.56 233 ALA A C 1
ATOM 1807 O O . ALA A 1 233 ? 3.280 -3.219 6.507 1.00 83.56 233 ALA A O 1
ATOM 1808 N N . SER A 1 234 ? 1.699 -3.289 8.087 1.00 86.31 234 SER A N 1
ATOM 1809 C CA . SER A 1 234 ? 2.368 -4.268 8.946 1.00 86.31 234 SER A CA 1
ATOM 1810 C C . SER A 1 234 ? 2.369 -5.668 8.333 1.00 86.31 234 SER A C 1
ATOM 1812 O O . SER A 1 234 ? 3.378 -6.367 8.437 1.00 86.31 234 SER A O 1
ATOM 1814 N N . ARG A 1 235 ? 1.301 -6.078 7.630 1.00 82.56 235 ARG A N 1
ATOM 1815 C CA . ARG A 1 235 ? 1.292 -7.340 6.864 1.00 82.56 235 ARG A CA 1
ATOM 1816 C C . ARG A 1 235 ? 2.387 -7.343 5.793 1.00 82.56 235 ARG A C 1
ATOM 1818 O O . ARG A 1 235 ? 3.051 -8.362 5.611 1.00 82.56 235 ARG A O 1
ATOM 1825 N N . PHE A 1 236 ? 2.657 -6.195 5.161 1.00 75.00 236 PHE A N 1
ATOM 1826 C CA . PHE A 1 236 ? 3.779 -6.082 4.223 1.00 75.00 236 PHE A CA 1
ATOM 1827 C C . PHE A 1 236 ? 5.135 -6.312 4.886 1.00 75.00 236 PHE A C 1
ATOM 1829 O O . PHE A 1 236 ? 5.983 -6.978 4.296 1.00 75.00 236 PHE A O 1
ATOM 1836 N N . ASN A 1 237 ? 5.342 -5.809 6.102 1.00 78.94 237 ASN A N 1
ATOM 1837 C CA . ASN A 1 237 ? 6.586 -6.050 6.832 1.00 78.94 237 ASN A CA 1
ATOM 1838 C C . ASN A 1 237 ? 6.720 -7.523 7.259 1.00 78.94 237 ASN A C 1
ATOM 1840 O O . ASN A 1 237 ? 7.796 -8.106 7.136 1.00 78.94 237 ASN A O 1
ATOM 1844 N N . ALA A 1 238 ? 5.633 -8.147 7.725 1.00 80.19 238 ALA A N 1
ATOM 1845 C CA . ALA A 1 238 ? 5.652 -9.524 8.222 1.00 80.19 238 ALA A CA 1
ATOM 1846 C C . ALA A 1 238 ? 6.011 -10.547 7.128 1.00 80.19 238 ALA A C 1
ATOM 1848 O O . ALA A 1 238 ? 6.836 -11.441 7.340 1.00 80.19 238 ALA A O 1
ATOM 1849 N N . GLU A 1 239 ? 5.447 -10.396 5.928 1.00 75.56 239 GLU A N 1
ATOM 1850 C CA . GLU A 1 239 ? 5.738 -11.291 4.803 1.00 75.56 239 GLU A CA 1
ATOM 1851 C C . GLU A 1 239 ? 7.203 -11.222 4.355 1.00 75.56 239 GLU A C 1
ATOM 1853 O O . GLU A 1 239 ? 7.795 -12.248 3.999 1.00 75.56 239 GLU A O 1
ATOM 1858 N N . GLN A 1 240 ? 7.815 -10.036 4.425 1.00 69.31 240 GLN A N 1
ATOM 1859 C CA . GLN A 1 240 ? 9.229 -9.851 4.097 1.00 69.31 240 GLN A CA 1
ATOM 1860 C C . GLN A 1 240 ? 10.134 -10.623 5.066 1.00 69.31 240 GLN A C 1
ATOM 1862 O O . GLN A 1 240 ? 11.074 -11.289 4.626 1.00 69.31 240 GLN A O 1
ATOM 1867 N N . SER A 1 241 ? 9.804 -10.613 6.359 1.00 75.44 241 SER A N 1
ATOM 1868 C CA . SER A 1 241 ? 10.558 -11.320 7.399 1.00 75.44 241 SER A CA 1
ATOM 1869 C C . SER A 1 241 ? 10.459 -12.846 7.290 1.00 75.44 241 SER A C 1
ATOM 1871 O O . SER A 1 241 ? 11.430 -13.545 7.565 1.00 75.44 241 SER A O 1
ATOM 1873 N N . SER A 1 242 ? 9.321 -13.391 6.846 1.00 74.12 242 SER A N 1
ATOM 1874 C CA . SER A 1 242 ? 9.121 -14.851 6.766 1.00 74.12 242 SER A CA 1
ATOM 1875 C C . SER A 1 242 ? 9.974 -15.546 5.692 1.00 74.12 242 SER A C 1
ATOM 1877 O O . SER A 1 242 ? 10.365 -16.705 5.843 1.00 74.12 242 SER A O 1
ATOM 1879 N N . THR A 1 243 ? 10.314 -14.839 4.608 1.00 64.50 243 THR A N 1
ATOM 1880 C CA . THR A 1 243 ? 10.986 -15.447 3.446 1.00 64.50 243 THR A CA 1
ATOM 1881 C C . THR A 1 243 ? 12.469 -15.751 3.712 1.00 64.50 243 THR A C 1
ATOM 1883 O O . THR A 1 243 ? 13.040 -16.632 3.073 1.00 64.50 243 THR A O 1
ATOM 1886 N N . SER A 1 244 ? 13.110 -15.056 4.657 1.00 63.66 244 SER A N 1
ATOM 1887 C CA . SER A 1 244 ? 14.547 -15.210 4.934 1.00 63.66 244 SER A CA 1
ATOM 1888 C C . SER A 1 244 ? 14.888 -16.427 5.805 1.00 63.66 244 SER A C 1
ATOM 1890 O O . SER A 1 244 ? 16.017 -16.909 5.752 1.00 63.66 244 SER A O 1
ATOM 1892 N N . SER A 1 245 ? 13.931 -16.963 6.573 1.00 58.81 245 SER A N 1
ATOM 1893 C CA . SER A 1 245 ? 14.193 -18.005 7.582 1.00 58.81 245 SER A CA 1
ATOM 1894 C C . SER A 1 245 ? 14.021 -19.448 7.066 1.00 58.81 245 SER A C 1
ATOM 1896 O O . SER A 1 245 ? 14.664 -20.374 7.556 1.00 58.81 245 SER A O 1
ATOM 1898 N N . GLY A 1 246 ? 13.209 -19.666 6.027 1.00 51.84 246 GLY A N 1
ATOM 1899 C CA . GLY A 1 246 ? 12.692 -20.998 5.673 1.00 51.84 246 GLY A CA 1
ATOM 1900 C C . GLY A 1 246 ? 13.616 -21.971 4.926 1.00 51.84 246 GLY A C 1
ATOM 1901 O O . GLY A 1 246 ? 13.124 -22.999 4.468 1.00 51.84 246 GLY A O 1
ATOM 1902 N N . ARG A 1 247 ? 14.918 -21.698 4.741 1.00 51.25 247 ARG A N 1
ATOM 1903 C CA . ARG A 1 247 ? 15.768 -22.536 3.857 1.00 51.25 247 ARG A CA 1
ATOM 1904 C C . ARG A 1 247 ? 17.005 -23.182 4.485 1.00 51.25 247 ARG A C 1
ATOM 1906 O O . ARG A 1 247 ? 17.749 -23.832 3.760 1.00 51.25 247 ARG A O 1
ATOM 1913 N N . GLN A 1 248 ? 17.214 -23.072 5.798 1.00 55.25 248 GLN A N 1
ATOM 1914 C CA . GLN A 1 248 ? 18.425 -23.608 6.446 1.00 55.25 248 GLN A CA 1
ATOM 1915 C C . GLN A 1 248 ? 18.295 -24.982 7.140 1.00 55.25 248 GLN A C 1
ATOM 1917 O O . GLN A 1 248 ? 19.317 -25.486 7.590 1.00 55.25 248 GLN A O 1
ATOM 1922 N N . SER A 1 249 ? 17.130 -25.650 7.213 1.00 48.28 249 SER A N 1
ATOM 1923 C CA . SER A 1 249 ? 17.002 -26.858 8.071 1.00 48.28 249 SER A CA 1
ATOM 1924 C C . SER A 1 249 ? 16.733 -28.218 7.400 1.00 48.28 249 SER A C 1
ATOM 1926 O O . SER A 1 249 ? 16.610 -29.212 8.110 1.00 48.28 249 SER A O 1
ATOM 1928 N N . ALA A 1 250 ? 16.726 -28.350 6.070 1.00 47.81 250 ALA A N 1
ATOM 1929 C CA . ALA A 1 250 ? 16.444 -29.643 5.414 1.00 47.81 250 ALA A CA 1
ATOM 1930 C C . ALA A 1 250 ? 17.696 -30.501 5.094 1.00 47.81 250 ALA A C 1
ATOM 1932 O O . ALA A 1 250 ? 17.707 -31.238 4.111 1.00 47.81 250 ALA A O 1
ATOM 1933 N N . GLY A 1 251 ? 18.766 -30.393 5.894 1.00 49.09 251 GLY A N 1
ATOM 1934 C CA . GLY A 1 251 ? 20.071 -31.018 5.614 1.00 49.09 251 GLY A CA 1
ATOM 1935 C C . GLY A 1 251 ? 20.588 -32.045 6.630 1.00 49.09 251 GLY A C 1
ATOM 1936 O O . GLY A 1 251 ? 21.695 -32.545 6.452 1.00 49.09 251 GLY A O 1
ATOM 1937 N N . ALA A 1 252 ? 19.840 -32.385 7.684 1.00 48.38 252 ALA A N 1
ATOM 1938 C CA . ALA A 1 252 ? 20.258 -33.409 8.645 1.00 48.38 252 ALA A CA 1
ATOM 1939 C C . ALA A 1 252 ? 19.553 -34.741 8.347 1.00 48.38 252 ALA A C 1
ATOM 1941 O O . ALA A 1 252 ? 18.450 -35.006 8.820 1.00 48.38 252 ALA A O 1
ATOM 1942 N N . ARG A 1 253 ? 20.200 -35.590 7.538 1.00 52.03 253 ARG A N 1
ATOM 1943 C CA . ARG A 1 253 ? 19.832 -37.007 7.399 1.00 52.03 253 ARG A CA 1
ATOM 1944 C C . ARG A 1 253 ? 19.930 -37.693 8.772 1.00 52.03 253 ARG A C 1
ATOM 1946 O O . ARG A 1 253 ? 21.017 -37.673 9.351 1.00 52.03 253 ARG A O 1
ATOM 1953 N N . PRO A 1 254 ? 18.874 -38.355 9.275 1.00 53.19 254 PRO A N 1
ATOM 1954 C CA . PRO A 1 254 ? 19.023 -39.278 10.389 1.00 53.19 254 PRO A CA 1
ATOM 1955 C C . PRO A 1 254 ? 19.795 -40.511 9.905 1.00 53.19 254 PRO A C 1
ATOM 1957 O O . PRO A 1 254 ? 19.495 -41.088 8.858 1.00 53.19 254 PRO A O 1
ATOM 1960 N N . GLY A 1 255 ? 20.836 -40.875 10.653 1.00 60.09 255 GLY A N 1
ATOM 1961 C CA . GLY A 1 255 ? 21.628 -42.071 10.401 1.00 60.09 255 GLY A CA 1
ATOM 1962 C C . GLY A 1 255 ? 20.760 -43.326 10.452 1.00 60.09 255 GLY A C 1
ATOM 1963 O O . GLY A 1 255 ? 20.051 -43.563 11.427 1.00 60.09 255 GLY A O 1
ATOM 1964 N N . ALA A 1 256 ? 20.852 -44.137 9.402 1.00 51.28 256 ALA A N 1
ATOM 1965 C CA . ALA A 1 256 ? 20.363 -45.506 9.378 1.00 51.28 256 ALA A CA 1
ATOM 1966 C C . ALA A 1 256 ? 21.571 -46.445 9.347 1.00 51.28 256 ALA A C 1
ATOM 1968 O O . ALA A 1 256 ? 22.586 -46.161 8.708 1.00 51.28 256 ALA A O 1
ATOM 1969 N N . GLY A 1 257 ? 21.454 -47.516 10.127 1.00 52.50 257 GLY A N 1
ATOM 1970 C CA . GLY A 1 257 ? 22.533 -48.396 10.538 1.00 52.50 257 GLY A CA 1
ATOM 1971 C C . GLY A 1 257 ? 23.113 -49.279 9.436 1.00 52.50 257 GLY A C 1
ATOM 1972 O O . GLY A 1 257 ? 22.730 -49.239 8.269 1.00 52.50 257 GLY A O 1
ATOM 1973 N N . GLY A 1 258 ? 24.107 -50.056 9.858 1.00 53.34 258 GLY A N 1
ATOM 1974 C CA . GLY A 1 258 ? 25.035 -50.762 8.992 1.00 53.34 258 GLY A CA 1
ATOM 1975 C C . GLY A 1 258 ? 24.423 -51.844 8.104 1.00 53.34 258 GLY A C 1
ATOM 1976 O O . GLY A 1 258 ? 23.520 -52.580 8.486 1.00 53.34 258 GLY A O 1
ATOM 1977 N N . GLY A 1 259 ? 25.044 -51.991 6.937 1.00 49.88 259 GLY A N 1
ATOM 1978 C CA . GLY A 1 259 ? 24.911 -53.133 6.046 1.00 49.88 259 GLY A CA 1
ATOM 1979 C C . GLY A 1 259 ? 26.168 -53.238 5.186 1.00 49.88 259 GLY A C 1
ATOM 1980 O O . GLY A 1 259 ? 26.398 -52.408 4.313 1.00 49.88 259 GLY A O 1
ATOM 1981 N N . LYS A 1 260 ? 27.014 -54.235 5.464 1.00 56.56 260 LYS A N 1
ATOM 1982 C CA . LYS A 1 260 ? 28.144 -54.630 4.609 1.00 56.56 260 LYS A CA 1
ATOM 1983 C C . LYS A 1 260 ? 27.603 -55.131 3.266 1.00 56.56 260 LYS A C 1
ATOM 1985 O O . LYS A 1 260 ? 26.908 -56.142 3.256 1.00 56.56 260 LYS A O 1
ATOM 1990 N N . GLN A 1 261 ? 28.016 -54.533 2.150 1.00 44.44 261 GLN A N 1
ATOM 1991 C CA . GLN A 1 261 ? 28.070 -55.236 0.865 1.00 44.44 261 GLN A CA 1
ATOM 1992 C C . GLN A 1 261 ? 29.167 -54.672 -0.043 1.00 44.44 261 GLN A C 1
ATOM 1994 O O . GLN A 1 261 ? 29.448 -53.476 -0.052 1.00 44.44 261 GLN A O 1
ATOM 1999 N N . MET A 1 262 ? 29.839 -55.592 -0.734 1.00 55.44 262 MET A N 1
ATOM 2000 C CA . MET A 1 262 ? 31.024 -55.374 -1.555 1.00 55.44 262 MET A CA 1
ATOM 2001 C C . MET A 1 262 ? 30.677 -54.796 -2.933 1.00 55.44 262 MET A C 1
ATOM 2003 O O . MET A 1 262 ? 29.814 -55.322 -3.620 1.00 55.44 262 MET A O 1
ATOM 2007 N N . GLY A 1 263 ? 31.444 -53.772 -3.323 1.00 55.81 263 GLY A N 1
ATOM 2008 C CA . GLY A 1 263 ? 32.078 -53.611 -4.636 1.00 55.81 263 GLY A CA 1
ATOM 2009 C C . GLY A 1 263 ? 31.209 -53.518 -5.889 1.00 55.81 263 GLY A C 1
ATOM 2010 O O . GLY A 1 263 ? 30.907 -54.548 -6.467 1.00 55.81 263 GLY A O 1
ATOM 2011 N N . VAL A 1 264 ? 31.016 -52.293 -6.398 1.00 48.34 264 VAL A N 1
ATOM 2012 C CA . VAL A 1 264 ? 31.202 -51.905 -7.817 1.00 48.34 264 VAL A CA 1
ATOM 2013 C C . VAL A 1 264 ? 31.540 -50.402 -7.847 1.00 48.34 264 VAL A C 1
ATOM 2015 O O . VAL A 1 264 ? 30.900 -49.608 -7.161 1.00 48.34 264 VAL A O 1
ATOM 2018 N N . ALA A 1 265 ? 32.569 -50.012 -8.604 1.00 49.09 265 ALA A N 1
ATOM 2019 C CA . ALA A 1 265 ? 33.018 -48.626 -8.762 1.00 49.09 265 ALA A CA 1
ATOM 2020 C C . ALA A 1 265 ? 32.081 -47.803 -9.677 1.00 49.09 265 ALA A C 1
ATOM 2022 O O . ALA A 1 265 ? 31.731 -48.297 -10.750 1.00 49.09 265 ALA A O 1
ATOM 2023 N N . PRO A 1 266 ? 31.736 -46.544 -9.331 1.00 48.12 266 PRO A N 1
ATOM 2024 C CA . PRO A 1 266 ? 31.094 -45.610 -10.253 1.00 48.12 266 PRO A CA 1
ATOM 2025 C C . PRO A 1 266 ? 32.065 -44.519 -10.760 1.00 48.12 266 PRO A C 1
ATOM 2027 O O . PRO A 1 266 ? 33.080 -44.233 -10.116 1.00 48.12 266 PRO A O 1
ATOM 2030 N N . PRO A 1 267 ? 31.774 -43.900 -11.921 1.00 51.94 267 PRO A N 1
ATOM 2031 C CA . PRO A 1 267 ? 32.669 -42.955 -12.580 1.00 51.94 267 PRO A CA 1
ATOM 2032 C C . PRO A 1 267 ? 32.709 -41.586 -11.890 1.00 51.94 267 PRO A C 1
ATOM 2034 O O . PRO A 1 267 ? 31.707 -41.064 -11.402 1.00 51.94 267 PRO A O 1
ATOM 2037 N N . ALA A 1 268 ? 33.901 -40.990 -11.907 1.00 45.75 268 ALA A N 1
ATOM 2038 C CA . ALA A 1 268 ? 34.176 -39.634 -11.464 1.00 45.75 268 ALA A CA 1
ATOM 2039 C C . ALA A 1 268 ? 33.453 -38.607 -12.353 1.00 45.75 268 ALA A C 1
ATOM 2041 O O . ALA A 1 268 ? 33.803 -38.411 -13.514 1.00 45.75 268 ALA A O 1
ATOM 2042 N N . GLY A 1 269 ? 32.459 -37.932 -11.780 1.00 39.53 269 GLY A N 1
ATOM 2043 C CA . GLY A 1 269 ? 31.747 -36.805 -12.381 1.00 39.53 269 GLY A CA 1
ATOM 2044 C C . GLY A 1 269 ? 31.305 -35.834 -11.291 1.00 39.53 269 GLY A C 1
ATOM 2045 O O . GLY A 1 269 ? 30.119 -35.706 -11.008 1.00 39.53 269 GLY A O 1
ATOM 2046 N N . GLY A 1 270 ? 32.273 -35.211 -10.613 1.00 38.16 270 GLY A N 1
ATOM 2047 C CA . GLY A 1 270 ? 32.039 -34.252 -9.531 1.00 38.16 270 GLY A CA 1
ATOM 2048 C C . GLY A 1 270 ? 31.514 -32.915 -10.051 1.00 38.16 270 GLY A C 1
ATOM 2049 O O . GLY A 1 270 ? 32.273 -31.957 -10.177 1.00 38.16 270 GLY A O 1
ATOM 2050 N N . GLY A 1 271 ? 30.217 -32.842 -10.346 1.00 34.62 271 GLY A N 1
ATOM 2051 C CA . GLY A 1 271 ? 29.516 -31.574 -10.523 1.00 34.62 271 GLY A CA 1
ATOM 2052 C C . GLY A 1 271 ? 29.391 -30.870 -9.174 1.00 34.62 271 GLY A C 1
ATOM 2053 O O . GLY A 1 271 ? 28.623 -31.303 -8.318 1.00 34.62 271 GLY A O 1
ATOM 2054 N N . LYS A 1 272 ? 30.164 -29.797 -8.967 1.00 39.12 272 LYS A N 1
ATOM 2055 C CA . LYS A 1 272 ? 29.985 -28.867 -7.844 1.00 39.12 272 LYS A CA 1
ATOM 2056 C C . LYS A 1 272 ? 28.560 -28.306 -7.918 1.00 39.12 272 LYS A C 1
ATOM 2058 O O . LYS A 1 272 ? 28.265 -27.510 -8.805 1.00 39.12 272 LYS A O 1
ATOM 2063 N N . ILE A 1 273 ? 27.687 -28.726 -7.006 1.00 33.97 273 ILE A N 1
ATOM 2064 C CA . ILE A 1 273 ? 26.419 -28.040 -6.750 1.00 33.97 273 ILE A CA 1
ATOM 2065 C C . ILE A 1 273 ? 26.809 -26.684 -6.159 1.00 33.97 273 ILE A C 1
ATOM 2067 O O . ILE A 1 273 ? 27.348 -26.609 -5.058 1.00 33.97 273 ILE A O 1
ATOM 2071 N N . ILE A 1 274 ? 26.664 -25.627 -6.955 1.00 42.12 274 ILE A N 1
ATOM 2072 C CA . ILE A 1 274 ? 26.881 -24.257 -6.502 1.00 42.12 274 ILE A CA 1
ATOM 2073 C C . ILE A 1 274 ? 25.628 -23.876 -5.719 1.00 42.12 274 ILE A C 1
ATOM 2075 O O . ILE A 1 274 ? 24.576 -23.622 -6.305 1.00 42.12 274 ILE A O 1
ATOM 2079 N N . ASP A 1 275 ? 25.734 -23.871 -4.394 1.00 38.91 275 ASP A N 1
ATOM 2080 C CA . ASP A 1 275 ? 24.699 -23.319 -3.530 1.00 38.91 275 ASP A CA 1
ATOM 2081 C C . ASP A 1 275 ? 24.575 -21.818 -3.820 1.00 38.91 275 ASP A C 1
ATOM 2083 O O . ASP A 1 275 ? 25.480 -21.025 -3.555 1.00 38.91 275 ASP A O 1
ATOM 2087 N N . HIS A 1 276 ? 23.459 -21.422 -4.435 1.00 42.00 276 HIS A N 1
ATOM 2088 C CA . HIS A 1 276 ? 23.168 -20.014 -4.680 1.00 42.00 276 HIS A CA 1
ATOM 2089 C C . HIS A 1 276 ? 22.901 -19.301 -3.344 1.00 42.00 276 HIS A C 1
ATOM 2091 O O . HIS A 1 276 ? 22.072 -19.780 -2.561 1.00 42.00 276 HIS A O 1
ATOM 2097 N N . PRO A 1 277 ? 23.550 -18.152 -3.075 1.00 48.34 277 PRO A N 1
ATOM 2098 C CA . PRO A 1 277 ? 23.375 -17.435 -1.820 1.00 48.34 277 PRO A CA 1
ATOM 2099 C C . PRO A 1 277 ? 21.920 -16.989 -1.639 1.00 48.34 277 PRO A C 1
ATOM 2101 O O . PRO A 1 277 ? 21.252 -16.566 -2.591 1.00 48.34 277 PRO A O 1
ATOM 2104 N N . ALA A 1 278 ? 21.436 -17.090 -0.397 1.00 47.69 278 ALA A N 1
ATOM 2105 C CA . ALA A 1 278 ? 20.121 -16.612 0.006 1.00 47.69 278 ALA A CA 1
ATOM 2106 C C . ALA A 1 278 ? 19.944 -15.160 -0.453 1.00 47.69 278 ALA A C 1
ATOM 2108 O O . ALA A 1 278 ? 20.729 -14.276 -0.111 1.00 47.69 278 ALA A O 1
ATOM 2109 N N . THR A 1 279 ? 18.942 -14.923 -1.293 1.00 51.72 279 THR A N 1
ATOM 2110 C CA . THR A 1 279 ? 18.718 -13.604 -1.873 1.00 51.72 279 THR A CA 1
ATOM 2111 C C . THR A 1 279 ? 18.143 -12.676 -0.810 1.00 51.72 279 THR A C 1
ATOM 2113 O O . THR A 1 279 ? 17.039 -12.906 -0.320 1.00 51.72 279 THR A O 1
ATOM 2116 N N . SER A 1 280 ? 18.897 -11.637 -0.451 1.00 46.66 280 SER A N 1
ATOM 2117 C CA . SER A 1 280 ? 18.422 -10.561 0.418 1.00 46.66 280 SER A CA 1
ATOM 2118 C C . SER A 1 280 ? 17.247 -9.849 -0.260 1.00 46.66 280 SER A C 1
ATOM 2120 O O . SER A 1 280 ? 17.410 -9.222 -1.307 1.00 46.66 280 SER A O 1
ATOM 2122 N N . ARG A 1 281 ? 16.043 -10.002 0.301 1.00 50.72 281 ARG A N 1
ATOM 2123 C CA . ARG A 1 281 ? 14.831 -9.304 -0.145 1.00 50.72 281 ARG A CA 1
ATOM 2124 C C . ARG A 1 281 ? 14.863 -7.898 0.444 1.00 50.72 281 ARG A C 1
ATOM 2126 O O . ARG A 1 281 ? 14.832 -7.745 1.662 1.00 50.72 281 ARG A O 1
ATOM 2133 N N . GLN A 1 282 ? 14.959 -6.877 -0.403 1.00 51.66 282 GLN A N 1
ATOM 2134 C CA . GLN A 1 282 ? 14.916 -5.495 0.067 1.00 51.66 282 GLN A CA 1
ATOM 2135 C C . GLN A 1 282 ? 13.514 -5.127 0.542 1.00 51.66 282 GLN A C 1
ATOM 2137 O O . GLN A 1 282 ? 12.513 -5.396 -0.121 1.00 51.66 282 GLN A O 1
ATOM 2142 N N . SER A 1 283 ? 13.474 -4.464 1.692 1.00 48.28 283 SER A N 1
ATOM 2143 C CA . SER A 1 283 ? 12.263 -3.885 2.238 1.00 48.28 283 SER A CA 1
ATOM 2144 C C . SER A 1 283 ? 11.940 -2.590 1.507 1.00 48.28 283 SER A C 1
ATOM 2146 O O . SER A 1 283 ? 12.616 -1.581 1.702 1.00 48.28 283 SER A O 1
ATOM 2148 N N . VAL A 1 284 ? 10.884 -2.585 0.691 1.00 49.88 284 VAL A N 1
ATOM 2149 C CA . VAL A 1 284 ? 10.093 -1.354 0.583 1.00 49.88 284 VAL A CA 1
ATOM 2150 C C . VAL A 1 284 ? 9.273 -1.329 1.860 1.00 49.88 284 VAL A C 1
ATOM 2152 O O . VAL A 1 284 ? 8.329 -2.103 2.031 1.00 49.88 284 VAL A O 1
ATOM 2155 N N . SER A 1 285 ? 9.767 -0.556 2.821 1.00 55.00 285 SER A N 1
ATOM 2156 C CA . SER A 1 285 ? 9.294 -0.584 4.197 1.00 55.00 285 SER A CA 1
ATOM 2157 C C . SER A 1 285 ? 7.866 -0.063 4.278 1.00 55.00 285 SER A C 1
ATOM 2159 O O . SER A 1 285 ? 7.473 0.812 3.504 1.00 55.00 285 SER A O 1
ATOM 2161 N N . ALA A 1 286 ? 7.087 -0.542 5.252 1.00 60.69 286 ALA A N 1
ATOM 2162 C CA . ALA A 1 286 ? 5.825 0.082 5.657 1.00 60.69 286 ALA A CA 1
ATOM 2163 C C . ALA A 1 286 ? 5.910 1.616 5.680 1.00 60.69 286 ALA A C 1
ATOM 2165 O O . ALA A 1 286 ? 4.956 2.291 5.313 1.00 60.69 286 ALA A O 1
ATOM 2166 N N . TRP A 1 287 ? 7.078 2.172 6.014 1.00 64.12 287 TRP A N 1
ATOM 2167 C CA . TRP A 1 287 ? 7.374 3.599 5.939 1.00 64.12 287 TRP A CA 1
ATOM 2168 C C . TRP A 1 287 ? 7.028 4.241 4.590 1.00 64.12 287 TRP A C 1
ATOM 2170 O O . TRP A 1 287 ? 6.523 5.358 4.566 1.00 64.12 287 TRP A O 1
ATOM 2180 N N . PHE A 1 288 ? 7.261 3.565 3.464 1.00 63.75 288 PHE A N 1
ATOM 2181 C CA . PHE A 1 288 ? 6.892 4.079 2.151 1.00 63.75 288 PHE A CA 1
ATOM 2182 C C . PHE A 1 288 ? 5.377 4.090 1.934 1.00 63.75 288 PHE A C 1
ATOM 2184 O O . PHE A 1 288 ? 4.834 5.097 1.477 1.00 63.75 288 PHE A O 1
ATOM 2191 N N . PHE A 1 289 ? 4.687 2.996 2.271 1.00 67.56 289 PHE A N 1
ATOM 2192 C CA . PHE A 1 289 ? 3.226 2.970 2.220 1.00 67.56 289 PHE A CA 1
ATOM 2193 C C . PHE A 1 289 ? 2.664 4.104 3.077 1.00 67.56 289 PHE A C 1
ATOM 2195 O O . PHE A 1 289 ? 1.901 4.921 2.570 1.00 67.56 289 PHE A O 1
ATOM 2202 N N . MET A 1 290 ? 3.169 4.226 4.307 1.00 71.12 290 MET A N 1
ATOM 2203 C CA . MET A 1 290 ? 2.854 5.288 5.257 1.00 71.12 290 MET A CA 1
ATOM 2204 C C . MET A 1 290 ? 3.165 6.673 4.684 1.00 71.12 290 MET A C 1
ATOM 2206 O O . MET A 1 290 ? 2.346 7.573 4.792 1.00 71.12 290 MET A O 1
ATOM 2210 N N . ARG A 1 291 ? 4.275 6.856 3.968 1.00 70.69 291 ARG A N 1
ATOM 2211 C CA . ARG A 1 291 ? 4.588 8.111 3.272 1.00 70.69 291 ARG A CA 1
ATOM 2212 C C . ARG A 1 291 ? 3.632 8.397 2.111 1.00 70.69 291 ARG A C 1
ATOM 2214 O O . ARG A 1 291 ? 3.255 9.551 1.932 1.00 70.69 291 ARG A O 1
ATOM 2221 N N . SER A 1 292 ? 3.234 7.385 1.343 1.00 61.97 292 SER A N 1
ATOM 2222 C CA . SER A 1 292 ? 2.342 7.513 0.177 1.00 61.97 292 SER A CA 1
ATOM 2223 C C . SER A 1 292 ? 0.908 7.857 0.547 1.00 61.97 292 SER A C 1
ATOM 2225 O O . SER A 1 292 ? 0.236 8.575 -0.187 1.00 61.97 292 SER A O 1
ATOM 2227 N N . ILE A 1 293 ? 0.452 7.374 1.697 1.00 64.62 293 ILE A N 1
ATOM 2228 C CA . ILE A 1 293 ? -0.795 7.821 2.329 1.00 64.62 293 ILE A CA 1
ATOM 2229 C C . ILE A 1 293 ? -0.584 9.090 3.177 1.00 64.62 293 ILE A C 1
ATOM 2231 O O . ILE A 1 293 ? -1.506 9.569 3.828 1.00 64.62 293 ILE A O 1
ATOM 2235 N N . GLY A 1 294 ? 0.646 9.612 3.229 1.00 57.78 294 GLY A N 1
ATOM 2236 C CA . GLY A 1 294 ? 1.001 10.837 3.930 1.00 57.78 294 GLY A CA 1
ATOM 2237 C C . GLY A 1 294 ? 1.146 10.727 5.456 1.00 57.78 294 GLY A C 1
ATOM 2238 O O . GLY A 1 294 ? 1.340 11.732 6.140 1.00 57.78 294 GLY A O 1
ATOM 2239 N N . VAL A 1 295 ? 1.092 9.554 6.064 1.00 64.38 295 VAL A N 1
ATOM 2240 C CA . VAL A 1 295 ? 1.354 9.410 7.497 1.00 64.38 295 VAL A CA 1
ATOM 2241 C C . VAL A 1 295 ? 2.795 9.849 7.828 1.00 64.38 295 VAL A C 1
ATOM 2243 O O . VAL A 1 295 ? 3.777 9.180 7.525 1.00 64.38 295 VAL A O 1
ATOM 2246 N N . LYS A 1 296 ? 2.906 11.034 8.443 1.00 63.97 296 LYS A N 1
ATOM 2247 C CA . LYS A 1 296 ? 4.130 11.722 8.881 1.00 63.97 296 LYS A CA 1
ATOM 2248 C C . LYS A 1 296 ? 4.368 11.561 10.382 1.00 63.97 296 LYS A C 1
ATOM 2250 O O . LYS A 1 296 ? 5.344 12.103 10.886 1.00 63.97 296 LYS A O 1
ATOM 2255 N N . ALA A 1 297 ? 3.485 10.877 11.113 1.00 54.34 297 ALA A N 1
ATOM 2256 C CA . ALA A 1 297 ? 3.551 10.777 12.573 1.00 54.34 297 ALA A CA 1
ATOM 2257 C C . ALA A 1 297 ? 4.904 10.244 13.091 1.00 54.34 297 ALA A C 1
ATOM 2259 O O . ALA A 1 297 ? 5.293 10.599 14.197 1.00 54.34 297 ALA A O 1
ATOM 2260 N N . LEU A 1 298 ? 5.648 9.493 12.267 1.00 50.00 298 LEU A N 1
ATOM 2261 C CA . LEU A 1 298 ? 6.990 8.984 12.578 1.00 50.00 298 LEU A CA 1
ATOM 2262 C C . LEU A 1 298 ? 8.158 9.804 12.000 1.00 50.00 298 LEU A C 1
ATOM 2264 O O . LEU A 1 298 ? 9.319 9.484 12.247 1.00 50.00 298 LEU A O 1
ATOM 2268 N N . GLN A 1 299 ? 7.903 10.844 11.204 1.00 56.06 299 GLN A N 1
ATOM 2269 C CA . GLN A 1 299 ? 8.974 11.671 10.651 1.00 56.06 299 GLN A CA 1
ATOM 2270 C C . GLN A 1 299 ? 9.450 12.686 11.698 1.00 56.06 299 GLN A C 1
ATOM 2272 O O . GLN A 1 299 ? 8.867 13.757 11.844 1.00 56.06 299 GLN A O 1
ATOM 2277 N N . GLN A 1 300 ? 10.573 12.402 12.364 1.00 44.78 300 GLN A N 1
ATOM 2278 C CA . GLN A 1 300 ? 11.370 13.413 13.080 1.00 44.78 300 GLN A CA 1
ATOM 2279 C C . GLN A 1 300 ? 12.137 14.352 12.116 1.00 44.78 300 GLN A C 1
ATOM 2281 O O . GLN A 1 300 ? 13.229 14.821 12.426 1.00 44.78 300 GLN A O 1
ATOM 2286 N N . THR A 1 301 ? 11.625 14.616 10.911 1.00 42.91 301 THR A N 1
ATOM 2287 C CA . THR A 1 301 ? 12.348 15.413 9.910 1.00 42.91 301 THR A CA 1
ATOM 2288 C C . THR A 1 301 ? 11.898 16.868 9.953 1.00 42.91 301 THR A C 1
ATOM 2290 O O . THR A 1 301 ? 10.699 17.148 9.953 1.00 42.91 301 THR A O 1
ATOM 2293 N N . GLY A 1 302 ? 12.871 17.781 9.989 1.00 45.16 302 GLY A N 1
ATOM 2294 C CA . GLY A 1 302 ? 12.679 19.225 10.112 1.00 45.16 302 GLY A CA 1
ATOM 2295 C C . GLY A 1 302 ? 11.750 19.868 9.061 1.00 45.16 302 GLY A C 1
ATOM 2296 O O . GLY A 1 302 ? 11.398 19.255 8.054 1.00 45.16 302 GLY A O 1
ATOM 2297 N N . PRO A 1 303 ? 11.341 21.126 9.294 1.00 45.34 303 PRO A N 1
ATOM 2298 C CA . PRO A 1 303 ? 10.134 21.733 8.719 1.00 45.34 303 PRO A CA 1
ATOM 2299 C C . PRO A 1 303 ? 10.091 22.024 7.200 1.00 45.34 303 PRO A C 1
ATOM 2301 O O . PRO A 1 303 ? 9.111 22.618 6.759 1.00 45.34 303 PRO A O 1
ATOM 2304 N N . GLU A 1 304 ? 11.054 21.620 6.361 1.00 45.44 304 GLU A N 1
ATOM 2305 C CA . GLU A 1 304 ? 11.188 22.224 5.015 1.00 45.44 304 GLU A CA 1
ATOM 2306 C C . GLU A 1 304 ? 10.808 21.394 3.771 1.00 45.44 304 GLU A C 1
ATOM 2308 O O . GLU A 1 304 ? 10.754 21.955 2.681 1.00 45.44 304 GLU A O 1
ATOM 2313 N N . GLN A 1 305 ? 10.466 20.102 3.857 1.00 45.81 305 GLN A N 1
ATOM 2314 C CA . GLN A 1 305 ? 10.325 19.270 2.636 1.00 45.81 305 GLN A CA 1
ATOM 2315 C C . GLN A 1 305 ? 8.900 18.978 2.125 1.00 45.81 305 GLN A C 1
ATOM 2317 O O . GLN A 1 305 ? 8.735 18.146 1.236 1.00 45.81 305 GLN A O 1
ATOM 2322 N N . SER A 1 306 ? 7.841 19.623 2.630 1.00 42.75 306 SER A N 1
ATOM 2323 C CA . SER A 1 306 ? 6.474 19.093 2.429 1.00 42.75 306 SER A CA 1
ATOM 2324 C C . SER A 1 306 ? 5.476 19.949 1.641 1.00 42.75 306 SER A C 1
ATOM 2326 O O . SER A 1 306 ? 4.398 20.246 2.147 1.00 42.75 306 SER A O 1
ATOM 2328 N N . LYS A 1 307 ? 5.775 20.311 0.385 1.00 42.81 307 LYS A N 1
ATOM 2329 C CA . LYS A 1 307 ? 4.772 21.009 -0.451 1.00 42.81 307 LYS A CA 1
ATOM 2330 C C . LYS A 1 307 ? 4.377 20.415 -1.793 1.00 42.81 307 LYS A C 1
ATOM 2332 O O . LYS A 1 307 ? 3.456 20.952 -2.390 1.00 42.81 307 LYS A O 1
ATOM 2337 N N . LYS A 1 308 ? 4.925 19.292 -2.244 1.00 41.09 308 LYS A N 1
ATOM 2338 C CA . LYS A 1 308 ? 4.317 18.542 -3.350 1.00 41.09 308 LYS A CA 1
ATOM 2339 C C . LYS A 1 308 ? 4.630 17.052 -3.138 1.00 41.09 308 LYS A C 1
ATOM 2341 O O . LYS A 1 308 ? 5.744 16.732 -2.729 1.00 41.09 308 LYS A O 1
ATOM 2346 N N . CYS A 1 309 ? 3.708 16.151 -3.470 1.00 40.97 309 CYS A N 1
ATOM 2347 C CA . CYS A 1 309 ? 4.077 14.793 -3.878 1.00 40.97 309 CYS A CA 1
ATOM 2348 C C . CYS A 1 309 ? 4.126 14.731 -5.414 1.00 40.97 309 CYS A C 1
ATOM 2350 O O . CYS A 1 309 ? 3.237 14.129 -6.010 1.00 40.97 309 CYS A O 1
ATOM 2352 N N . PRO A 1 310 ? 5.115 15.328 -6.107 1.00 48.84 310 PRO A N 1
ATOM 2353 C CA . PRO A 1 310 ? 5.521 14.766 -7.368 1.00 48.84 310 PRO A CA 1
ATOM 2354 C C . PRO A 1 310 ? 6.454 13.608 -6.997 1.00 48.84 310 PRO A C 1
ATOM 2356 O O . PRO A 1 310 ? 7.433 13.780 -6.265 1.00 48.84 310 PRO A O 1
ATOM 2359 N N . LEU A 1 311 ? 6.194 12.411 -7.515 1.00 52.47 311 LEU A N 1
ATOM 2360 C CA . LEU A 1 311 ? 7.330 11.529 -7.786 1.00 52.47 311 LEU A CA 1
ATOM 2361 C C . LEU A 1 311 ? 8.410 12.410 -8.432 1.00 52.47 311 LEU A C 1
ATOM 2363 O O . LEU A 1 311 ? 8.030 13.154 -9.347 1.00 52.47 311 LEU A O 1
ATOM 2367 N N . PRO A 1 312 ? 9.664 12.426 -7.926 1.00 58.31 312 PRO A N 1
ATOM 2368 C CA . PRO A 1 312 ? 10.705 13.293 -8.458 1.00 58.31 312 PRO A CA 1
ATOM 2369 C C . PRO A 1 312 ? 10.629 13.216 -9.971 1.00 58.31 312 PRO A C 1
ATOM 2371 O O . PRO A 1 312 ? 10.647 12.111 -10.527 1.00 58.31 312 PRO A O 1
ATOM 2374 N N . GLU A 1 313 ? 10.374 14.361 -10.609 1.00 65.81 313 GLU A N 1
ATOM 2375 C CA . GLU A 1 313 ? 10.285 14.405 -12.056 1.00 65.81 313 GLU A CA 1
ATOM 2376 C C . GLU A 1 313 ? 11.596 13.822 -12.548 1.00 65.81 313 GLU A C 1
ATOM 2378 O O . GLU A 1 313 ? 12.665 14.310 -12.176 1.00 65.81 313 GLU A O 1
ATOM 2383 N N . LEU A 1 314 ? 11.512 12.674 -13.220 1.00 65.88 314 LEU A N 1
ATOM 2384 C CA . LEU A 1 314 ? 12.702 11.949 -13.607 1.00 65.88 314 LEU A CA 1
ATOM 2385 C C . LEU A 1 314 ? 13.434 12.867 -14.583 1.00 65.88 314 LEU A C 1
ATOM 2387 O O . LEU A 1 314 ? 12.986 13.048 -15.715 1.00 65.88 314 LEU A O 1
ATOM 2391 N N . ILE A 1 315 ? 14.491 13.520 -14.101 1.00 64.94 315 ILE A N 1
ATOM 2392 C CA . ILE A 1 315 ? 15.263 14.467 -14.896 1.00 64.94 315 ILE A CA 1
ATOM 2393 C C . ILE A 1 315 ? 15.792 13.655 -16.075 1.00 64.94 315 ILE A C 1
ATOM 2395 O O . ILE A 1 315 ? 16.447 12.632 -15.860 1.00 64.94 315 ILE A O 1
ATOM 2399 N N . ARG A 1 316 ? 15.456 14.060 -17.307 1.00 72.06 316 ARG A N 1
ATOM 2400 C CA . ARG A 1 316 ? 15.836 13.334 -18.535 1.00 72.06 316 ARG A CA 1
ATOM 2401 C C . ARG A 1 316 ? 17.339 13.022 -18.562 1.00 72.06 316 ARG A C 1
ATOM 2403 O O . ARG A 1 316 ? 17.733 11.925 -18.945 1.00 72.06 316 ARG A O 1
ATOM 2410 N N . ASP A 1 317 ? 18.144 13.914 -17.989 1.00 76.62 317 ASP A N 1
ATOM 2411 C CA . ASP A 1 317 ? 19.602 13.800 -17.860 1.00 76.62 317 ASP A CA 1
ATOM 2412 C C . ASP A 1 317 ? 20.081 12.640 -16.954 1.00 76.62 317 ASP A C 1
ATOM 2414 O O . ASP A 1 317 ? 21.270 12.331 -16.908 1.00 76.62 317 ASP A O 1
ATOM 2418 N N . GLY A 1 318 ? 19.176 11.968 -16.233 1.00 89.75 318 GLY A N 1
ATOM 2419 C CA . GLY A 1 318 ? 19.479 10.878 -15.302 1.00 89.75 318 GLY A CA 1
ATOM 2420 C C . GLY A 1 318 ? 19.033 9.483 -15.749 1.00 89.75 318 GLY A C 1
ATOM 2421 O O . GLY A 1 318 ? 19.286 8.522 -15.023 1.00 89.75 318 GLY A O 1
ATOM 2422 N N . VAL A 1 319 ? 18.385 9.332 -16.912 1.00 94.19 319 VAL A N 1
ATOM 2423 C CA . VAL A 1 319 ? 17.789 8.047 -17.344 1.00 94.19 319 VAL A CA 1
ATOM 2424 C C . VAL A 1 319 ? 18.839 6.942 -17.446 1.00 94.19 319 VAL A C 1
ATOM 2426 O O . VAL A 1 319 ? 18.688 5.881 -16.837 1.00 94.19 319 VAL A O 1
ATOM 2429 N N . VAL A 1 320 ? 19.920 7.207 -18.186 1.00 95.38 320 VAL A N 1
ATOM 2430 C CA . VAL A 1 320 ? 21.013 6.257 -18.434 1.00 95.38 320 VAL A CA 1
ATOM 2431 C C . VAL A 1 320 ? 21.653 5.764 -17.132 1.00 95.38 320 VAL A C 1
ATOM 2433 O O . VAL A 1 320 ? 21.627 4.549 -16.903 1.00 95.38 320 VAL A O 1
ATOM 2436 N N . PRO A 1 321 ? 22.195 6.630 -16.248 1.00 94.81 321 PRO A N 1
ATOM 2437 C CA . PRO A 1 321 ? 22.806 6.164 -15.006 1.00 94.81 321 PRO A CA 1
ATOM 2438 C C . PRO A 1 321 ? 21.795 5.479 -14.079 1.00 94.81 321 PRO A C 1
ATOM 2440 O O . PRO A 1 321 ? 22.148 4.489 -13.438 1.00 94.81 321 PRO A O 1
ATOM 2443 N N . TYR A 1 322 ? 20.539 5.943 -14.050 1.00 93.69 322 TYR A N 1
ATOM 2444 C CA . TYR A 1 322 ? 19.494 5.356 -13.214 1.00 93.69 322 TYR A CA 1
ATOM 2445 C C . TYR A 1 322 ? 19.222 3.895 -13.579 1.00 93.69 322 TYR A C 1
ATOM 2447 O O . TYR A 1 322 ? 19.399 3.018 -12.736 1.00 93.69 322 TYR A O 1
ATOM 2455 N N . ILE A 1 323 ? 18.858 3.592 -14.832 1.00 95.12 323 ILE A N 1
ATOM 2456 C CA . ILE A 1 323 ? 18.524 2.205 -15.199 1.00 95.12 323 ILE A CA 1
ATOM 2457 C C . ILE A 1 323 ? 19.761 1.309 -15.344 1.00 95.12 323 ILE A C 1
ATOM 2459 O O . ILE A 1 323 ? 19.658 0.091 -15.193 1.00 95.12 323 ILE A O 1
ATOM 2463 N N . SER A 1 324 ? 20.946 1.889 -15.567 1.00 93.81 324 SER A N 1
ATOM 2464 C CA . SER A 1 324 ? 22.206 1.131 -15.576 1.00 93.81 324 SER A CA 1
ATOM 2465 C C . SER A 1 324 ? 22.518 0.502 -14.217 1.00 93.81 324 SER A C 1
ATOM 2467 O O . SER A 1 324 ? 23.076 -0.597 -14.164 1.00 93.81 324 SER A O 1
ATOM 2469 N N . ALA A 1 325 ? 22.101 1.141 -13.117 1.00 92.62 325 ALA A N 1
ATOM 2470 C CA . ALA A 1 325 ? 22.213 0.565 -11.776 1.00 92.62 325 ALA A CA 1
ATOM 2471 C C . ALA A 1 325 ? 21.443 -0.763 -11.650 1.00 92.62 325 ALA A C 1
ATOM 2473 O O . ALA A 1 325 ? 21.882 -1.665 -10.942 1.00 92.62 325 ALA A O 1
ATOM 2474 N N . PHE A 1 326 ? 20.350 -0.910 -12.402 1.00 93.12 326 PHE A N 1
ATOM 2475 C CA . PHE A 1 326 ? 19.503 -2.105 -12.473 1.00 93.12 326 PHE A CA 1
ATOM 2476 C C . PHE A 1 326 ? 19.968 -3.125 -13.530 1.00 93.12 326 PHE A C 1
ATOM 2478 O O . PHE A 1 326 ? 19.236 -4.048 -13.884 1.00 93.12 326 PHE A O 1
ATOM 2485 N N . GLY A 1 327 ? 21.175 -2.953 -14.081 1.00 92.81 327 GLY A N 1
ATOM 2486 C CA . GLY A 1 327 ? 21.765 -3.862 -15.066 1.00 92.81 327 GLY A CA 1
ATOM 2487 C C . GLY A 1 327 ? 21.278 -3.663 -16.504 1.00 92.81 327 GLY A C 1
ATOM 2488 O O . GLY A 1 327 ? 21.690 -4.415 -17.393 1.00 92.81 327 GLY A O 1
ATOM 2489 N N . TYR A 1 328 ? 20.426 -2.667 -16.763 1.00 93.69 328 TYR A N 1
ATOM 2490 C CA . TYR A 1 328 ? 20.074 -2.291 -18.130 1.00 93.69 328 TYR A CA 1
ATOM 2491 C C . TYR A 1 328 ? 21.269 -1.628 -18.828 1.00 93.69 328 TYR A C 1
ATOM 2493 O O . TYR A 1 328 ? 22.199 -1.148 -18.186 1.00 93.69 328 TYR A O 1
ATOM 2501 N N . ARG A 1 329 ? 21.255 -1.625 -20.164 1.00 94.38 329 ARG A N 1
ATOM 2502 C CA . ARG A 1 329 ? 22.321 -1.041 -20.993 1.00 94.38 329 ARG A CA 1
ATOM 2503 C C . ARG A 1 329 ? 21.736 -0.114 -22.061 1.00 94.38 329 ARG A C 1
ATOM 2505 O O . ARG A 1 329 ? 21.582 -0.531 -23.212 1.00 94.38 329 ARG A O 1
ATOM 2512 N N . PRO A 1 330 ? 21.277 1.082 -21.673 1.00 95.56 330 PRO A N 1
ATOM 2513 C CA . PRO A 1 330 ? 20.860 2.104 -22.625 1.00 95.56 330 PRO A CA 1
ATOM 2514 C C . PRO A 1 330 ? 22.074 2.796 -23.260 1.00 95.56 330 PRO A C 1
ATOM 2516 O O . PRO A 1 330 ? 23.094 2.964 -22.595 1.00 95.56 330 PRO A O 1
ATOM 2519 N N . SER A 1 331 ? 21.963 3.214 -24.521 1.00 96.50 331 SER A N 1
ATOM 2520 C CA . SER A 1 331 ? 22.925 4.151 -25.121 1.00 96.50 331 SER A CA 1
ATOM 2521 C C . SER A 1 331 ? 22.544 5.603 -24.824 1.00 96.50 331 SER A C 1
ATOM 2523 O O . SER A 1 331 ? 23.421 6.424 -24.578 1.00 96.50 331 SER A O 1
ATOM 2525 N N . ASP A 1 332 ? 21.243 5.898 -24.806 1.00 95.56 332 ASP A N 1
ATOM 2526 C CA . ASP A 1 332 ? 20.651 7.182 -24.417 1.00 95.56 332 ASP A CA 1
ATOM 2527 C C . ASP A 1 332 ? 19.242 6.952 -23.815 1.00 95.56 332 ASP A C 1
ATOM 2529 O O . ASP A 1 332 ? 18.913 5.837 -23.405 1.00 95.56 332 ASP A O 1
ATOM 2533 N N . ASP A 1 333 ? 18.412 7.988 -23.683 1.00 95.88 333 ASP A N 1
ATOM 2534 C CA . ASP A 1 333 ? 17.054 7.871 -23.135 1.00 95.88 333 ASP A CA 1
ATOM 2535 C C . ASP A 1 333 ? 16.050 7.198 -24.092 1.00 95.88 333 ASP A C 1
ATOM 2537 O O . ASP A 1 333 ? 15.027 6.669 -23.641 1.00 95.88 333 ASP A O 1
ATOM 2541 N N . MET A 1 334 ? 16.359 7.140 -25.388 1.00 96.56 334 MET A N 1
ATOM 2542 C CA . MET A 1 334 ? 15.491 6.619 -26.443 1.00 96.56 334 MET A CA 1
ATOM 2543 C C . MET A 1 334 ? 15.976 5.304 -27.065 1.00 96.56 334 MET A C 1
ATOM 2545 O O . MET A 1 334 ? 15.161 4.531 -27.574 1.00 96.56 334 MET A O 1
ATOM 2549 N N . HIS A 1 335 ? 17.264 4.989 -26.953 1.00 96.94 335 HIS A N 1
ATOM 2550 C CA . HIS A 1 335 ? 17.909 3.876 -27.635 1.00 96.94 335 HIS A CA 1
ATOM 2551 C C . HIS A 1 335 ? 18.642 2.937 -26.673 1.00 96.94 335 HIS A C 1
ATOM 2553 O O . HIS A 1 335 ? 19.300 3.328 -25.705 1.00 96.94 335 HIS A O 1
ATOM 2559 N N . TRP A 1 336 ? 18.542 1.645 -26.974 1.00 96.00 336 TRP A N 1
ATOM 2560 C CA . TRP A 1 336 ? 19.302 0.598 -26.303 1.00 96.00 336 TRP A CA 1
ATOM 2561 C C . TRP A 1 336 ? 20.695 0.470 -26.914 1.00 96.00 336 TRP A C 1
ATOM 2563 O O . TRP A 1 336 ? 20.848 0.564 -28.130 1.00 96.00 336 TRP A O 1
ATOM 2573 N N . GLU A 1 337 ? 21.695 0.148 -26.091 1.00 94.56 337 GLU A N 1
ATOM 2574 C CA . GLU A 1 337 ? 23.000 -0.257 -26.606 1.00 94.56 337 GLU A CA 1
ATOM 2575 C C . GLU A 1 337 ? 22.826 -1.490 -27.508 1.00 94.56 337 GLU A C 1
ATOM 2577 O O . GLU A 1 337 ? 22.210 -2.493 -27.117 1.00 94.56 337 GLU A O 1
ATOM 2582 N N . VAL A 1 338 ? 23.371 -1.414 -28.725 1.00 88.12 338 VAL A N 1
ATOM 2583 C CA . VAL A 1 338 ? 23.364 -2.524 -29.681 1.00 88.12 338 VAL A CA 1
ATOM 2584 C C . VAL A 1 338 ? 24.325 -3.592 -29.173 1.00 88.12 338 VAL A C 1
ATOM 2586 O O . VAL A 1 338 ? 25.527 -3.568 -29.433 1.00 88.12 338 VAL A O 1
ATOM 2589 N N . LEU A 1 339 ? 23.791 -4.538 -28.405 1.00 82.31 339 LEU A N 1
ATOM 2590 C CA . LEU A 1 339 ? 24.558 -5.691 -27.961 1.00 82.31 339 LEU A CA 1
ATOM 2591 C C . LEU A 1 339 ? 24.944 -6.525 -29.182 1.00 82.31 339 LEU A C 1
ATOM 2593 O O . LEU A 1 339 ? 24.079 -6.921 -29.966 1.00 82.31 339 LEU A O 1
ATOM 2597 N N . ARG A 1 340 ? 26.243 -6.823 -29.320 1.00 82.31 340 ARG A N 1
ATOM 2598 C CA . ARG A 1 340 ? 26.711 -7.847 -30.260 1.00 82.31 340 ARG A CA 1
ATOM 2599 C C . ARG A 1 340 ? 25.921 -9.127 -30.002 1.00 82.31 340 ARG A C 1
ATOM 2601 O O . ARG A 1 340 ? 25.714 -9.500 -28.849 1.00 82.31 340 ARG A O 1
ATOM 2608 N N . GLN A 1 341 ? 25.458 -9.751 -31.078 1.00 68.75 341 GLN A N 1
ATOM 2609 C CA . GLN A 1 341 ? 24.483 -10.847 -31.072 1.00 68.75 341 GLN A CA 1
ATOM 2610 C C . GLN A 1 341 ? 24.919 -12.048 -30.205 1.00 68.75 341 GLN A C 1
ATOM 2612 O O . GLN A 1 341 ? 24.073 -12.797 -29.726 1.00 68.75 341 GLN A O 1
ATOM 2617 N N . ASP A 1 342 ? 26.219 -12.151 -29.916 1.00 57.97 342 ASP A N 1
ATOM 2618 C CA . ASP A 1 342 ? 26.850 -13.194 -29.100 1.00 57.97 342 ASP A CA 1
ATOM 2619 C C . ASP A 1 342 ? 26.749 -12.950 -27.580 1.00 57.97 342 ASP A C 1
ATOM 2621 O O . ASP A 1 342 ? 27.090 -13.819 -26.774 1.00 57.97 342 ASP A O 1
ATOM 2625 N N . ALA A 1 343 ? 26.284 -11.772 -27.148 1.00 65.12 343 ALA A N 1
ATOM 2626 C CA . ALA A 1 343 ? 26.058 -11.478 -25.738 1.00 65.12 343 ALA A CA 1
ATOM 2627 C C . ALA A 1 343 ? 24.820 -12.242 -25.245 1.00 65.12 343 ALA A C 1
ATOM 2629 O O . ALA A 1 343 ? 23.676 -11.832 -25.460 1.00 65.12 343 ALA A O 1
ATOM 2630 N N . ASN A 1 344 ? 25.095 -13.367 -24.586 1.00 69.88 344 ASN A N 1
ATOM 2631 C CA . ASN A 1 344 ? 24.150 -14.320 -24.020 1.00 69.88 344 ASN A CA 1
ATOM 2632 C C . ASN A 1 344 ? 22.888 -13.631 -23.457 1.00 69.88 344 ASN A C 1
ATOM 2634 O O . ASN A 1 344 ? 22.961 -12.864 -22.488 1.00 69.88 344 ASN A O 1
ATOM 2638 N N . ALA A 1 345 ? 21.726 -13.904 -24.066 1.00 71.19 345 ALA A N 1
ATOM 2639 C CA . ALA A 1 345 ? 20.431 -13.336 -23.670 1.00 71.19 345 ALA A CA 1
ATOM 2640 C C . ALA A 1 345 ? 20.110 -13.572 -22.180 1.00 71.19 345 ALA A C 1
ATOM 2642 O O . ALA A 1 345 ? 19.386 -12.782 -21.580 1.00 71.19 345 ALA A O 1
ATOM 2643 N N . ALA A 1 346 ? 20.733 -14.594 -21.586 1.00 71.38 346 ALA A N 1
ATOM 2644 C CA . ALA A 1 346 ? 20.679 -14.956 -20.174 1.00 71.38 346 ALA A CA 1
ATOM 2645 C C . ALA A 1 346 ? 21.236 -13.903 -19.193 1.00 71.38 346 ALA A C 1
ATOM 2647 O O . ALA A 1 346 ? 21.165 -14.118 -17.996 1.00 71.38 346 ALA A O 1
ATOM 2648 N N . THR A 1 347 ? 21.814 -12.788 -19.655 1.00 83.12 347 THR A N 1
ATOM 2649 C CA . THR A 1 347 ? 22.365 -11.737 -18.766 1.00 83.12 347 THR A CA 1
ATOM 2650 C C . THR A 1 347 ? 21.475 -10.496 -18.649 1.00 83.12 347 THR A C 1
ATOM 2652 O O . THR A 1 347 ? 21.887 -9.478 -18.089 1.00 83.12 347 THR A O 1
ATOM 2655 N N . ARG A 1 348 ? 20.265 -10.530 -19.219 1.00 89.88 348 ARG A N 1
ATOM 2656 C CA . ARG A 1 348 ? 19.392 -9.353 -19.311 1.00 89.88 348 ARG A CA 1
ATOM 2657 C C . ARG A 1 348 ? 18.478 -9.244 -18.089 1.00 89.88 348 ARG A C 1
ATOM 2659 O O . ARG A 1 348 ? 17.854 -10.240 -17.727 1.00 89.88 348 ARG A O 1
ATOM 2666 N N . PRO A 1 349 ? 18.327 -8.039 -17.501 1.00 94.56 349 PRO A N 1
ATOM 2667 C CA . PRO A 1 349 ? 17.353 -7.848 -16.443 1.00 94.56 349 PRO A CA 1
ATOM 2668 C C . PRO A 1 349 ? 15.947 -8.206 -16.922 1.00 94.56 349 PRO A C 1
ATOM 2670 O O . PRO A 1 349 ? 15.557 -7.821 -18.025 1.00 94.56 349 PRO A O 1
ATOM 2673 N N . THR A 1 350 ? 15.205 -8.935 -16.093 1.00 95.81 350 THR A N 1
ATOM 2674 C CA . THR A 1 350 ? 13.826 -9.341 -16.385 1.00 95.81 350 THR A CA 1
ATOM 2675 C C . THR A 1 350 ? 12.904 -8.780 -15.317 1.00 95.81 350 THR A C 1
ATOM 2677 O O . THR A 1 350 ? 13.005 -9.150 -14.146 1.00 95.81 350 THR A O 1
ATOM 2680 N N . LEU A 1 351 ? 12.018 -7.878 -15.725 1.00 97.44 351 LEU A N 1
ATOM 2681 C CA . LEU A 1 351 ? 11.003 -7.248 -14.895 1.00 97.44 351 LEU A CA 1
ATOM 2682 C C . LEU A 1 351 ? 9.694 -8.043 -14.977 1.00 97.44 351 LEU A C 1
ATOM 2684 O O . LEU A 1 351 ? 9.230 -8.390 -16.053 1.00 97.44 351 LEU A O 1
ATOM 2688 N N . SER A 1 352 ? 9.063 -8.303 -13.846 1.00 97.56 352 SER A N 1
ATOM 2689 C CA . SER A 1 352 ? 7.713 -8.850 -13.743 1.00 97.56 352 SER A CA 1
ATOM 2690 C C . SER A 1 352 ? 6.905 -7.885 -12.897 1.00 97.56 352 SER A C 1
ATOM 2692 O O . SER A 1 352 ? 7.370 -7.490 -11.834 1.00 97.56 352 SER A O 1
ATOM 2694 N N . ILE A 1 353 ? 5.711 -7.509 -13.343 1.00 98.00 353 ILE A N 1
ATOM 2695 C CA . ILE A 1 353 ? 4.813 -6.616 -12.605 1.00 98.00 353 ILE A CA 1
ATOM 2696 C C . ILE A 1 353 ? 3.449 -7.281 -12.577 1.00 98.00 353 ILE A C 1
ATOM 2698 O O . ILE A 1 353 ? 2.980 -7.677 -13.630 1.00 98.00 353 ILE A O 1
ATOM 2702 N N . ARG A 1 354 ? 2.794 -7.375 -11.421 1.00 97.25 354 ARG A N 1
ATOM 2703 C CA . ARG A 1 354 ? 1.428 -7.898 -11.309 1.00 97.25 354 ARG A CA 1
ATOM 2704 C C . ARG A 1 354 ? 0.616 -7.126 -10.281 1.00 97.25 354 ARG A C 1
ATOM 2706 O O . ARG A 1 354 ? 1.159 -6.617 -9.307 1.00 97.25 354 ARG A O 1
ATOM 2713 N N . VAL A 1 355 ? -0.701 -7.078 -10.454 1.00 97.00 355 VAL A N 1
ATOM 2714 C CA . VAL A 1 355 ? -1.599 -6.630 -9.377 1.00 97.00 355 VAL A CA 1
ATOM 2715 C C . VAL A 1 355 ? -1.815 -7.814 -8.446 1.00 97.00 355 VAL A C 1
ATOM 2717 O O . VAL A 1 355 ? -2.394 -8.815 -8.870 1.00 97.00 355 VAL A O 1
ATOM 2720 N N . ARG A 1 356 ? -1.326 -7.714 -7.209 1.00 93.19 356 ARG A N 1
ATOM 2721 C CA . ARG A 1 356 ? -1.412 -8.786 -6.214 1.00 93.19 356 ARG A CA 1
ATOM 2722 C C . ARG A 1 356 ? -2.776 -8.822 -5.535 1.00 93.19 356 ARG A C 1
ATOM 2724 O O . ARG A 1 356 ? -3.386 -9.876 -5.437 1.00 93.19 356 ARG A O 1
ATOM 2731 N N . GLN A 1 357 ? -3.234 -7.667 -5.068 1.00 90.44 357 GLN A N 1
ATOM 2732 C CA . GLN A 1 357 ? -4.528 -7.495 -4.412 1.00 90.44 357 GLN A CA 1
ATOM 2733 C C . GLN A 1 357 ? -4.974 -6.036 -4.517 1.00 90.44 357 GLN A C 1
ATOM 2735 O O . GLN A 1 357 ? -4.197 -5.166 -4.921 1.00 90.44 357 GLN A O 1
ATOM 2740 N N . HIS A 1 358 ? -6.214 -5.768 -4.128 1.00 92.56 358 HIS A N 1
ATOM 2741 C CA . HIS A 1 358 ? -6.705 -4.420 -3.887 1.00 92.56 358 HIS A CA 1
ATOM 2742 C C . HIS A 1 358 ? -7.467 -4.387 -2.563 1.00 92.56 358 HIS A C 1
ATOM 2744 O O . HIS A 1 358 ? -7.920 -5.426 -2.091 1.00 92.56 358 HIS A O 1
ATOM 2750 N N . PHE A 1 359 ? -7.561 -3.211 -1.958 1.00 84.12 359 PHE A N 1
ATOM 2751 C CA . PHE A 1 359 ? -8.340 -2.981 -0.745 1.00 84.12 359 PHE A CA 1
ATOM 2752 C C . PHE A 1 359 ? -8.864 -1.547 -0.750 1.00 84.12 359 PHE A C 1
ATOM 2754 O O . PHE A 1 359 ? -8.323 -0.683 -1.449 1.00 84.12 359 PHE A O 1
ATOM 2761 N N . GLU A 1 360 ? -9.916 -1.299 0.018 1.00 83.75 360 GLU A N 1
ATOM 2762 C CA . GLU A 1 360 ? -10.462 0.039 0.203 1.00 83.75 360 GLU A CA 1
ATOM 2763 C C . GLU A 1 360 ? -9.919 0.655 1.491 1.00 83.75 360 GLU A C 1
ATOM 2765 O O . GLU A 1 360 ? -9.889 0.021 2.543 1.00 83.75 360 GLU A O 1
ATOM 2770 N N . ALA A 1 361 ? -9.445 1.891 1.395 1.00 75.56 361 ALA A N 1
ATOM 2771 C CA . ALA A 1 361 ? -9.055 2.704 2.539 1.00 75.56 361 ALA A CA 1
ATOM 2772 C C . ALA A 1 361 ? -9.359 4.162 2.214 1.00 75.56 361 ALA A C 1
ATOM 2774 O O . ALA A 1 361 ? -9.068 4.612 1.099 1.00 75.56 361 ALA A O 1
ATOM 2775 N N . ALA A 1 362 ? -9.948 4.887 3.168 1.00 71.50 362 ALA A N 1
ATOM 2776 C CA . ALA A 1 362 ? -10.381 6.268 2.980 1.00 71.50 362 ALA A CA 1
ATOM 2777 C C . ALA A 1 362 ? -11.274 6.485 1.756 1.00 71.50 362 ALA A C 1
ATOM 2779 O O . ALA A 1 362 ? -11.055 7.408 0.972 1.00 71.50 362 ALA A O 1
ATOM 2780 N N . LYS A 1 363 ? -12.254 5.597 1.555 1.00 79.50 363 LYS A N 1
ATOM 2781 C CA . LYS A 1 363 ? -13.178 5.650 0.406 1.00 79.50 363 LYS A CA 1
ATOM 2782 C C . LYS A 1 363 ? -12.463 5.577 -0.952 1.00 79.50 363 LYS A C 1
ATOM 2784 O O . LYS A 1 363 ? -12.961 6.060 -1.971 1.00 79.50 363 LYS A O 1
ATOM 2789 N N . HIS A 1 364 ? -11.265 4.996 -0.982 1.00 82.06 364 HIS A N 1
ATOM 2790 C CA . HIS A 1 364 ? -10.477 4.830 -2.193 1.00 82.06 364 HIS A CA 1
ATOM 2791 C C . HIS A 1 364 ? -9.977 3.404 -2.332 1.00 82.06 364 HIS A C 1
ATOM 2793 O O . HIS A 1 364 ? -9.463 2.813 -1.386 1.00 82.06 364 HIS A O 1
ATOM 2799 N N . THR A 1 365 ? -10.026 2.889 -3.556 1.00 88.75 365 THR A N 1
ATOM 2800 C CA . THR A 1 365 ? -9.412 1.608 -3.890 1.00 88.75 365 THR A CA 1
ATOM 2801 C C . THR A 1 365 ? -7.909 1.776 -4.113 1.00 88.75 365 THR A C 1
ATOM 2803 O O . THR A 1 365 ? -7.458 2.515 -5.001 1.00 88.75 365 THR A O 1
ATOM 2806 N N . TRP A 1 366 ? -7.127 1.046 -3.327 1.00 88.38 366 TRP A N 1
ATOM 2807 C CA . TRP A 1 366 ? -5.683 0.922 -3.448 1.00 88.38 366 TRP A CA 1
ATOM 2808 C C . TRP A 1 366 ? -5.326 -0.420 -4.074 1.00 88.38 366 TRP A C 1
ATOM 2810 O O . TRP A 1 366 ? -5.803 -1.464 -3.645 1.00 88.38 366 TRP A O 1
ATOM 2820 N N . TYR A 1 367 ? -4.451 -0.392 -5.073 1.00 92.38 367 TYR A N 1
ATOM 2821 C CA . TYR A 1 367 ? -3.926 -1.568 -5.751 1.00 92.38 367 TYR A CA 1
ATOM 2822 C C . TYR A 1 367 ? -2.517 -1.841 -5.250 1.00 92.38 367 TYR A C 1
ATOM 2824 O O . TYR A 1 367 ? -1.646 -0.970 -5.297 1.00 92.38 367 TYR A O 1
ATOM 2832 N N . ILE A 1 368 ? -2.279 -3.062 -4.790 1.00 91.62 368 ILE A N 1
ATOM 2833 C CA . ILE A 1 368 ? -0.954 -3.524 -4.397 1.00 91.62 368 ILE A CA 1
ATOM 2834 C C . ILE A 1 368 ? -0.287 -4.108 -5.629 1.00 91.62 368 ILE A C 1
ATOM 2836 O O . ILE A 1 368 ? -0.565 -5.241 -6.027 1.00 91.62 368 ILE A O 1
ATOM 2840 N N . ILE A 1 369 ? 0.565 -3.302 -6.258 1.00 95.25 369 ILE A N 1
ATOM 2841 C CA . ILE A 1 369 ? 1.367 -3.738 -7.395 1.00 95.25 369 ILE A CA 1
ATOM 2842 C C . ILE A 1 369 ? 2.596 -4.455 -6.852 1.00 95.25 369 ILE A C 1
ATOM 2844 O O . ILE A 1 369 ? 3.359 -3.877 -6.091 1.00 95.25 369 ILE A O 1
ATOM 2848 N N . GLU A 1 370 ? 2.790 -5.708 -7.226 1.00 94.06 370 GLU A N 1
ATOM 2849 C CA . GLU A 1 370 ? 4.008 -6.453 -6.935 1.00 94.06 370 GLU A CA 1
ATOM 2850 C C . GLU A 1 370 ? 4.920 -6.405 -8.151 1.00 94.06 370 GLU A C 1
ATOM 2852 O O . GLU A 1 370 ? 4.488 -6.695 -9.268 1.00 94.06 370 GLU A O 1
ATOM 2857 N N . ALA A 1 371 ? 6.177 -6.039 -7.928 1.00 96.12 371 ALA A N 1
ATOM 2858 C CA . ALA A 1 371 ? 7.193 -5.991 -8.956 1.00 96.12 371 ALA A CA 1
ATOM 2859 C C . ALA A 1 371 ? 8.409 -6.826 -8.548 1.00 96.12 371 ALA A C 1
ATOM 2861 O O . ALA A 1 371 ? 8.851 -6.819 -7.400 1.00 96.12 371 ALA A O 1
ATOM 2862 N N . THR A 1 372 ? 8.950 -7.552 -9.516 1.00 95.31 372 THR A N 1
ATOM 2863 C CA . THR A 1 372 ? 10.157 -8.357 -9.373 1.00 95.31 372 THR A CA 1
ATOM 2864 C C . THR A 1 372 ? 11.105 -7.999 -10.499 1.00 95.31 372 THR A C 1
ATOM 2866 O O . THR A 1 372 ? 10.717 -8.052 -11.660 1.00 95.31 372 THR A O 1
ATOM 2869 N N . LEU A 1 373 ? 12.361 -7.708 -10.183 1.00 95.62 373 LEU A N 1
ATOM 2870 C CA . LEU A 1 373 ? 13.420 -7.524 -11.165 1.00 95.62 373 LEU A CA 1
ATOM 2871 C C . LEU A 1 373 ? 14.518 -8.554 -10.921 1.00 95.62 373 LEU A C 1
ATOM 2873 O O . LEU A 1 373 ? 15.178 -8.528 -9.887 1.00 95.62 373 LEU A O 1
ATOM 2877 N N . ARG A 1 374 ? 14.726 -9.458 -11.875 1.00 94.31 374 ARG A N 1
ATOM 2878 C CA . ARG A 1 374 ? 15.849 -10.405 -11.865 1.00 94.31 374 ARG A CA 1
ATOM 2879 C C . ARG A 1 374 ? 17.028 -9.806 -12.611 1.00 94.31 374 ARG A C 1
ATOM 2881 O O . ARG A 1 374 ? 16.823 -9.226 -13.671 1.00 94.31 374 ARG A O 1
ATOM 2888 N N . MET A 1 375 ? 18.228 -9.931 -12.057 1.00 90.88 375 MET A N 1
ATOM 2889 C CA . MET A 1 375 ? 19.465 -9.376 -12.601 1.00 90.88 375 MET A CA 1
ATOM 2890 C C . MET A 1 375 ? 20.546 -10.458 -12.570 1.00 90.88 375 MET A C 1
ATOM 2892 O O . MET A 1 375 ? 21.121 -10.737 -11.525 1.00 90.88 375 MET A O 1
ATOM 2896 N N . ASP A 1 376 ? 20.875 -11.035 -13.720 1.00 83.62 376 ASP A N 1
ATOM 2897 C CA . ASP A 1 376 ? 21.847 -12.136 -13.811 1.00 83.62 376 ASP A CA 1
ATOM 2898 C C . ASP A 1 376 ? 23.305 -11.640 -13.918 1.00 83.62 376 ASP A C 1
ATOM 2900 O O . ASP A 1 376 ? 24.147 -12.226 -14.602 1.00 83.62 376 ASP A O 1
ATOM 2904 N N . ARG A 1 377 ? 23.624 -10.513 -13.265 1.00 80.88 377 ARG A N 1
ATOM 2905 C CA . ARG A 1 377 ? 24.964 -9.914 -13.299 1.00 80.88 377 ARG A CA 1
ATOM 2906 C C . ARG A 1 377 ? 25.817 -10.441 -12.135 1.00 80.88 377 ARG A C 1
ATOM 2908 O O . ARG A 1 377 ? 25.399 -10.309 -10.984 1.00 80.88 377 ARG A O 1
ATOM 2915 N N . PRO A 1 378 ? 27.035 -10.956 -12.396 1.00 80.62 378 PRO A N 1
ATOM 2916 C CA . PRO A 1 378 ? 27.972 -11.313 -11.335 1.00 80.62 378 PRO A CA 1
ATOM 2917 C C . PRO A 1 378 ? 28.222 -10.128 -10.392 1.00 80.62 378 PRO A C 1
ATOM 2919 O O . PRO A 1 378 ? 28.487 -9.018 -10.856 1.00 80.62 378 PRO A O 1
ATOM 2922 N N . GLY A 1 379 ? 28.126 -10.364 -9.081 1.00 76.81 379 GLY A N 1
ATOM 2923 C CA . GLY A 1 379 ? 28.343 -9.343 -8.048 1.00 76.81 379 GLY A CA 1
ATOM 2924 C C . GLY A 1 379 ? 27.159 -8.401 -7.786 1.00 76.81 379 GLY A C 1
ATOM 2925 O O . GLY A 1 379 ? 27.279 -7.509 -6.953 1.00 76.81 379 GLY A O 1
ATOM 2926 N N . CYS A 1 380 ? 26.017 -8.580 -8.458 1.00 75.75 380 CYS A N 1
ATOM 2927 C CA . CYS A 1 380 ? 24.783 -7.855 -8.146 1.00 75.75 380 CYS A CA 1
ATOM 2928 C C . CYS A 1 380 ? 23.796 -8.740 -7.380 1.00 75.75 380 CYS A C 1
ATOM 2930 O O . CYS A 1 380 ? 23.869 -9.969 -7.425 1.00 75.75 380 CYS A O 1
ATOM 2932 N N . VAL A 1 381 ? 22.838 -8.108 -6.695 1.00 76.44 381 VAL A N 1
ATOM 2933 C CA . VAL A 1 381 ? 21.715 -8.830 -6.089 1.00 76.44 381 VAL A CA 1
ATOM 2934 C C . VAL A 1 381 ? 20.943 -9.524 -7.210 1.00 76.44 381 VAL A C 1
ATOM 2936 O O . VAL A 1 381 ? 20.465 -8.842 -8.114 1.00 76.44 381 VAL A O 1
ATOM 2939 N N . PRO A 1 382 ? 20.792 -10.856 -7.182 1.00 85.56 382 PRO A N 1
ATOM 2940 C CA . PRO A 1 382 ? 20.257 -11.588 -8.327 1.00 85.56 382 PRO A CA 1
ATOM 2941 C C . PRO A 1 382 ? 18.777 -11.282 -8.583 1.00 85.56 382 PRO A C 1
ATOM 2943 O O . PRO A 1 382 ? 18.260 -11.508 -9.677 1.00 85.56 382 PRO A O 1
ATOM 2946 N N . ARG A 1 383 ? 18.065 -10.780 -7.571 1.00 90.94 383 ARG A N 1
ATOM 2947 C CA . ARG A 1 383 ? 16.636 -10.508 -7.649 1.00 90.94 383 ARG A CA 1
ATOM 2948 C C . ARG A 1 383 ? 16.214 -9.457 -6.632 1.00 90.94 383 ARG A C 1
ATOM 2950 O O . ARG A 1 383 ? 16.498 -9.591 -5.447 1.00 90.94 383 ARG A O 1
ATOM 2957 N N . LEU A 1 384 ? 15.471 -8.468 -7.103 1.00 90.75 384 LEU A N 1
ATOM 2958 C CA . LEU A 1 384 ? 14.726 -7.520 -6.290 1.00 90.75 384 LEU A CA 1
ATOM 2959 C C . LEU A 1 384 ? 13.251 -7.898 -6.350 1.00 90.75 384 LEU A C 1
ATOM 2961 O O . LEU A 1 384 ? 12.727 -8.123 -7.436 1.00 90.75 384 LEU A O 1
ATOM 2965 N N . ASP A 1 385 ? 12.590 -7.959 -5.203 1.00 88.69 385 ASP A N 1
ATOM 2966 C CA . ASP A 1 385 ? 11.137 -8.076 -5.102 1.00 88.69 385 ASP A CA 1
ATOM 2967 C C . ASP A 1 385 ? 10.643 -6.904 -4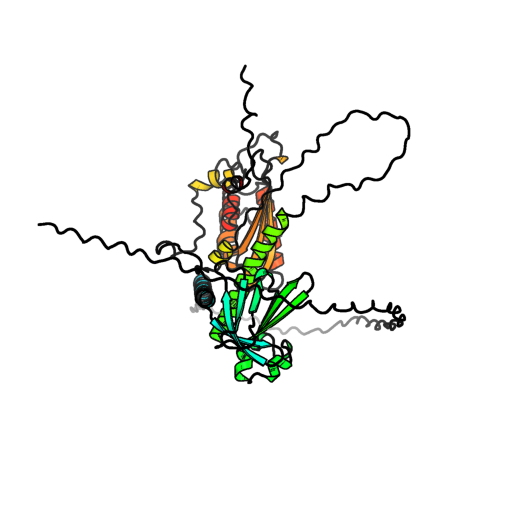.262 1.00 88.69 385 ASP A C 1
ATOM 2969 O O . ASP A 1 385 ? 11.210 -6.636 -3.203 1.00 88.69 385 ASP A O 1
ATOM 2973 N N . TRP A 1 386 ? 9.597 -6.220 -4.710 1.00 90.12 386 TRP A N 1
ATOM 2974 C CA . TRP A 1 386 ? 9.000 -5.131 -3.954 1.00 90.12 386 TRP A CA 1
ATOM 2975 C C . TRP A 1 386 ? 7.517 -4.939 -4.260 1.00 90.12 386 TRP A C 1
ATOM 2977 O O . TRP A 1 386 ? 6.977 -5.466 -5.234 1.00 90.12 386 TRP A O 1
ATOM 2987 N N . LEU A 1 387 ? 6.853 -4.173 -3.396 1.00 87.25 387 LEU A N 1
ATOM 2988 C CA . LEU A 1 387 ? 5.457 -3.784 -3.547 1.00 87.25 387 LEU A CA 1
ATOM 2989 C C . LEU A 1 387 ? 5.362 -2.271 -3.738 1.00 87.25 387 LEU A C 1
ATOM 2991 O O . LEU A 1 387 ? 6.060 -1.505 -3.079 1.00 87.25 387 LEU A O 1
ATOM 2995 N N . ALA A 1 388 ? 4.448 -1.848 -4.600 1.00 90.81 388 ALA A N 1
ATOM 2996 C CA . ALA A 1 388 ? 4.141 -0.461 -4.897 1.00 90.81 388 ALA A CA 1
ATOM 2997 C C . ALA A 1 388 ? 2.623 -0.239 -4.761 1.00 90.81 388 ALA A C 1
ATOM 2999 O O . ALA A 1 388 ? 1.873 -0.426 -5.722 1.00 90.81 388 ALA A O 1
ATOM 3000 N N . PRO A 1 389 ? 2.135 0.144 -3.566 1.00 88.19 389 PRO A N 1
ATOM 3001 C CA . PRO A 1 389 ? 0.734 0.500 -3.356 1.00 88.19 389 PRO A CA 1
ATOM 3002 C C . PRO A 1 389 ? 0.374 1.758 -4.158 1.00 88.19 389 PRO A C 1
ATOM 3004 O O . PRO A 1 389 ? 1.013 2.802 -4.006 1.00 88.19 389 PRO A O 1
ATOM 3007 N N . ARG A 1 390 ? -0.630 1.687 -5.037 1.00 91.81 390 ARG A N 1
ATOM 3008 C CA . ARG A 1 390 ? -1.024 2.799 -5.921 1.00 91.81 390 ARG A CA 1
ATOM 3009 C C . ARG A 1 390 ? -2.540 2.902 -6.049 1.00 91.81 390 ARG A C 1
ATOM 3011 O O . ARG A 1 390 ? -3.233 1.896 -6.137 1.00 91.81 390 ARG A O 1
ATOM 3018 N N . ARG A 1 391 ? -3.059 4.126 -6.147 1.00 91.56 391 ARG A N 1
ATOM 3019 C CA . ARG A 1 391 ? -4.437 4.371 -6.599 1.00 91.56 391 ARG A CA 1
ATOM 3020 C C . ARG A 1 391 ? -4.508 4.258 -8.119 1.00 91.56 391 ARG A C 1
ATOM 3022 O O . ARG A 1 391 ? -3.524 4.522 -8.814 1.00 91.56 391 ARG A O 1
ATOM 3029 N N . LEU A 1 392 ? -5.699 3.974 -8.645 1.00 93.50 392 LEU A N 1
ATOM 3030 C CA . LEU A 1 392 ? -5.926 3.968 -10.094 1.00 93.50 392 LEU A CA 1
ATOM 3031 C C . LEU A 1 392 ? -5.593 5.325 -10.737 1.00 93.50 392 LEU A C 1
ATOM 3033 O O . LEU A 1 392 ? -5.037 5.368 -11.831 1.00 93.50 392 LEU A O 1
ATOM 3037 N N . ALA A 1 393 ? -5.882 6.430 -10.043 1.00 89.88 393 ALA A N 1
ATOM 3038 C CA . ALA A 1 393 ? -5.515 7.773 -10.488 1.00 89.88 393 ALA A CA 1
ATOM 3039 C C . ALA A 1 393 ? -3.990 7.946 -10.619 1.00 89.88 393 ALA A C 1
ATOM 3041 O O . ALA A 1 393 ? -3.528 8.461 -11.632 1.00 89.88 393 ALA A O 1
ATOM 3042 N N . HIS A 1 394 ? -3.207 7.442 -9.654 1.00 90.38 394 HIS A N 1
ATOM 3043 C CA . HIS A 1 394 ? -1.741 7.506 -9.707 1.00 90.38 394 HIS A CA 1
ATOM 3044 C C . HIS A 1 394 ? -1.195 6.717 -10.899 1.00 90.38 394 HIS A C 1
ATOM 3046 O O . HIS A 1 394 ? -0.360 7.223 -11.643 1.00 90.38 394 HIS A O 1
ATOM 3052 N N . LEU A 1 395 ? -1.694 5.490 -11.091 1.00 94.69 395 LEU A N 1
ATOM 3053 C CA . LEU A 1 395 ? -1.326 4.635 -12.221 1.00 94.69 395 LEU A CA 1
ATOM 3054 C C . LEU A 1 395 ? -1.668 5.291 -13.556 1.00 94.69 395 LEU A C 1
ATOM 3056 O O . LEU A 1 395 ? -0.878 5.203 -14.488 1.00 94.69 395 LEU A O 1
ATOM 3060 N N . ARG A 1 396 ? -2.818 5.966 -13.644 1.00 95.06 396 ARG A N 1
ATOM 3061 C CA . ARG A 1 396 ? -3.231 6.660 -14.862 1.00 95.06 396 ARG A CA 1
ATOM 3062 C C . ARG A 1 396 ? -2.295 7.827 -15.174 1.00 95.06 396 ARG A C 1
ATOM 3064 O O . ARG A 1 396 ? -1.601 7.790 -16.180 1.00 95.06 396 ARG A O 1
ATOM 3071 N N . VAL A 1 397 ? -2.213 8.797 -14.267 1.00 90.50 397 VAL A N 1
ATOM 3072 C CA . VAL A 1 397 ? -1.533 10.077 -14.513 1.00 90.50 397 VAL A CA 1
ATOM 3073 C C . VAL A 1 397 ? -0.012 9.925 -14.585 1.00 90.50 397 VAL A C 1
ATOM 3075 O O . VAL A 1 397 ? 0.636 10.515 -15.444 1.00 90.50 397 VAL A O 1
ATOM 3078 N N . HIS A 1 398 ? 0.590 9.147 -13.684 1.00 90.06 398 HIS A N 1
ATOM 3079 C CA . HIS A 1 398 ? 2.049 9.135 -13.527 1.00 90.06 398 HIS A CA 1
ATOM 3080 C C . HIS A 1 398 ? 2.745 7.961 -14.210 1.00 90.06 398 HIS A C 1
ATOM 3082 O O . HIS A 1 398 ? 3.970 7.985 -14.326 1.00 90.06 398 HIS A O 1
ATOM 3088 N N . LEU A 1 399 ? 1.995 6.953 -14.660 1.00 95.62 399 LEU A N 1
ATOM 3089 C CA . LEU A 1 399 ? 2.553 5.812 -15.375 1.00 95.62 399 LEU A CA 1
ATOM 3090 C C . LEU A 1 399 ? 1.930 5.665 -16.763 1.00 95.62 399 LEU A C 1
ATOM 3092 O O . LEU A 1 399 ? 2.630 5.848 -17.749 1.00 95.62 399 LEU A O 1
ATOM 3096 N N . HIS A 1 400 ? 0.636 5.370 -16.862 1.00 97.50 400 HIS A N 1
ATOM 3097 C CA . HIS A 1 400 ? -0.026 5.099 -18.139 1.00 97.50 400 HIS A CA 1
ATOM 3098 C C . HIS A 1 400 ? 0.049 6.278 -19.110 1.00 97.50 400 HIS A C 1
ATOM 3100 O O . HIS A 1 400 ? 0.513 6.094 -20.232 1.00 97.50 400 HIS A O 1
ATOM 3106 N N . ASP A 1 401 ? -0.374 7.472 -18.692 1.00 95.88 401 ASP A N 1
ATOM 3107 C CA . ASP A 1 401 ? -0.449 8.640 -19.571 1.00 95.88 401 ASP A CA 1
ATOM 3108 C C . ASP A 1 401 ? 0.952 9.032 -20.058 1.00 95.88 401 ASP A C 1
ATOM 3110 O O . ASP A 1 401 ? 1.141 9.261 -21.249 1.00 95.88 401 ASP A O 1
ATOM 3114 N N . ARG A 1 402 ? 1.962 8.962 -19.177 1.00 95.31 402 ARG A N 1
ATOM 3115 C CA . ARG A 1 402 ? 3.375 9.177 -19.536 1.00 95.31 402 ARG A CA 1
ATOM 3116 C C . ARG A 1 402 ? 3.913 8.122 -20.497 1.00 95.31 402 ARG A C 1
ATOM 3118 O O . ARG A 1 402 ? 4.572 8.456 -21.472 1.00 95.31 402 ARG A O 1
ATOM 3125 N N . VAL A 1 403 ? 3.644 6.840 -20.247 1.00 96.75 403 VAL A N 1
ATOM 3126 C CA . VAL A 1 403 ? 4.064 5.755 -21.150 1.00 96.75 403 VAL A CA 1
ATOM 3127 C C . VAL A 1 403 ? 3.405 5.915 -22.519 1.00 96.75 403 VAL A C 1
ATOM 3129 O O . VAL A 1 403 ? 4.061 5.732 -23.542 1.00 96.75 403 VAL A O 1
ATOM 3132 N N . LYS A 1 404 ? 2.125 6.290 -22.548 1.00 97.62 404 LYS A N 1
ATOM 3133 C CA . LYS A 1 404 ? 1.387 6.565 -23.780 1.00 97.62 404 LYS A CA 1
ATOM 3134 C C . LYS A 1 404 ? 1.961 7.769 -24.528 1.00 97.62 404 LYS A C 1
ATOM 3136 O O . LYS A 1 404 ? 2.138 7.677 -25.737 1.00 97.62 404 LYS A O 1
ATOM 3141 N N . GLU A 1 405 ? 2.294 8.847 -23.823 1.00 96.06 405 GLU A N 1
ATOM 3142 C CA . GLU A 1 405 ? 2.953 10.033 -24.383 1.00 96.06 405 GLU A CA 1
ATOM 3143 C C . GLU A 1 405 ? 4.316 9.686 -25.001 1.00 96.06 405 GLU A C 1
ATOM 3145 O O . GLU A 1 405 ? 4.563 10.020 -26.156 1.00 96.06 405 GLU A O 1
ATOM 3150 N N . ILE A 1 406 ? 5.170 8.950 -24.278 1.00 96.31 406 ILE A N 1
ATOM 3151 C CA . ILE A 1 406 ? 6.507 8.552 -24.754 1.00 96.31 406 ILE A CA 1
ATOM 3152 C C . ILE A 1 406 ? 6.420 7.651 -25.996 1.00 96.31 406 ILE A C 1
ATOM 3154 O O . ILE A 1 406 ? 7.255 7.752 -26.893 1.00 96.31 406 ILE A O 1
ATOM 3158 N N . LEU A 1 407 ? 5.438 6.744 -26.049 1.00 97.38 407 LEU A N 1
ATOM 3159 C CA . LEU A 1 407 ? 5.297 5.787 -27.151 1.00 97.38 407 LEU A CA 1
ATOM 3160 C C . LEU A 1 407 ? 4.540 6.343 -28.365 1.00 97.38 407 LEU A C 1
ATOM 3162 O O . LEU A 1 407 ? 4.685 5.787 -29.457 1.00 97.38 407 LEU A O 1
ATOM 3166 N N . GLY A 1 408 ? 3.724 7.388 -28.195 1.00 97.62 408 GLY A N 1
ATOM 3167 C CA . GLY A 1 408 ? 2.895 7.958 -29.257 1.00 97.62 408 GLY A CA 1
ATOM 3168 C C . GLY A 1 408 ? 2.092 6.886 -30.005 1.00 97.62 408 GLY A C 1
ATOM 3169 O O . GLY A 1 408 ? 1.447 6.024 -29.397 1.00 97.62 408 GLY A O 1
ATOM 3170 N N . ASP A 1 409 ? 2.197 6.879 -31.334 1.00 97.81 409 ASP A N 1
ATOM 3171 C CA . ASP A 1 409 ? 1.491 5.937 -32.215 1.00 97.81 409 ASP A CA 1
ATOM 3172 C C . ASP A 1 409 ? 1.897 4.467 -32.001 1.00 97.81 409 ASP A C 1
ATOM 3174 O O . ASP A 1 409 ? 1.154 3.540 -32.340 1.00 97.81 409 ASP A O 1
ATOM 3178 N N . ALA A 1 410 ? 3.068 4.206 -31.409 1.00 97.81 410 ALA A N 1
ATOM 3179 C CA . ALA A 1 410 ? 3.501 2.846 -31.103 1.00 97.81 410 ALA A CA 1
ATOM 3180 C C . ALA A 1 410 ? 2.734 2.227 -29.920 1.00 97.81 410 ALA A C 1
ATOM 3182 O O . ALA A 1 410 ? 2.709 0.999 -29.802 1.00 97.81 410 ALA A O 1
ATOM 3183 N N . TYR A 1 411 ? 2.067 3.032 -29.081 1.00 98.31 411 TYR A N 1
ATOM 3184 C CA . TYR A 1 411 ? 1.341 2.549 -27.902 1.00 98.31 411 TYR A CA 1
ATOM 3185 C C . TYR A 1 411 ? 0.305 1.474 -28.259 1.00 98.31 411 TYR A C 1
ATOM 3187 O O . TYR A 1 411 ? 0.298 0.395 -27.667 1.00 98.31 411 TYR A O 1
ATOM 3195 N N . GLY A 1 412 ? -0.521 1.722 -29.282 1.00 97.69 412 GLY A N 1
ATOM 3196 C CA . GLY A 1 412 ? -1.565 0.780 -29.701 1.00 97.69 412 GLY A CA 1
ATOM 3197 C C . GLY A 1 412 ? -1.014 -0.578 -30.146 1.00 97.69 412 GLY A C 1
ATOM 3198 O O . GLY A 1 412 ? -1.624 -1.607 -29.872 1.00 97.69 412 GLY A O 1
ATOM 3199 N N . ARG A 1 413 ? 0.174 -0.599 -30.767 1.00 97.62 413 ARG A N 1
ATOM 3200 C CA . ARG A 1 413 ? 0.839 -1.843 -31.193 1.00 97.62 413 ARG A CA 1
ATOM 3201 C C . ARG A 1 413 ? 1.401 -2.631 -30.014 1.00 97.62 413 ARG A C 1
ATOM 3203 O O . ARG A 1 413 ? 1.341 -3.855 -30.016 1.00 97.62 413 ARG A O 1
ATOM 3210 N N . HIS A 1 414 ? 1.960 -1.941 -29.023 1.00 97.88 414 HIS A N 1
ATOM 3211 C CA . HIS A 1 414 ? 2.566 -2.575 -27.851 1.00 97.88 414 HIS A CA 1
ATOM 3212 C C . HIS A 1 414 ? 1.535 -3.099 -26.846 1.00 97.88 414 HIS A C 1
ATOM 3214 O O . HIS A 1 414 ? 1.787 -4.116 -26.208 1.00 97.88 414 HIS A O 1
ATOM 3220 N N . PHE A 1 415 ? 0.376 -2.444 -26.742 1.00 97.56 415 PHE A N 1
ATOM 3221 C CA . PHE A 1 415 ? -0.685 -2.767 -25.781 1.00 97.56 415 PHE A CA 1
ATOM 3222 C C . PHE A 1 415 ? -1.946 -3.346 -26.446 1.00 97.56 415 PHE A C 1
ATOM 3224 O O . PHE A 1 415 ? -3.044 -3.281 -25.888 1.00 97.56 415 PHE A O 1
ATOM 3231 N N . ALA A 1 416 ? -1.808 -3.929 -27.641 1.00 95.56 416 ALA A N 1
ATOM 3232 C CA . ALA A 1 416 ? -2.906 -4.601 -28.328 1.00 95.56 416 ALA A CA 1
ATOM 3233 C C . ALA A 1 416 ? -3.464 -5.742 -27.453 1.00 95.56 416 ALA A C 1
ATOM 3235 O O . ALA A 1 416 ? -2.740 -6.661 -27.079 1.00 95.56 416 ALA A O 1
ATOM 3236 N N . GLY A 1 417 ? -4.749 -5.664 -27.091 1.00 95.00 417 GLY A N 1
ATOM 3237 C CA . GLY A 1 417 ? -5.406 -6.631 -26.196 1.00 95.00 417 GLY A CA 1
ATOM 3238 C C . GLY A 1 417 ? -5.229 -6.362 -24.694 1.00 95.00 417 GLY A C 1
ATOM 3239 O O . GLY A 1 417 ? -5.827 -7.057 -23.873 1.00 95.00 417 GLY A O 1
ATOM 3240 N N . ALA A 1 418 ? -4.475 -5.328 -24.318 1.00 97.38 418 ALA A N 1
ATOM 3241 C CA . ALA A 1 418 ? -4.262 -4.918 -22.934 1.00 97.38 418 ALA A CA 1
ATOM 3242 C C . ALA A 1 418 ? -4.621 -3.435 -22.761 1.00 97.38 418 ALA A C 1
ATOM 3244 O O . ALA A 1 418 ? -3.754 -2.589 -22.565 1.00 97.38 418 ALA A O 1
ATOM 3245 N N . SER A 1 419 ? -5.910 -3.098 -22.856 1.00 96.81 419 SER A N 1
ATOM 3246 C CA . SER A 1 419 ? -6.379 -1.734 -22.592 1.00 96.81 419 SER A CA 1
ATOM 3247 C C . SER A 1 419 ? -6.217 -1.367 -21.115 1.00 96.81 419 SER A C 1
ATOM 3249 O O . SER A 1 419 ? -6.403 -2.202 -20.227 1.00 96.81 419 SER A O 1
ATOM 3251 N N . PHE A 1 420 ? -5.880 -0.105 -20.845 1.00 97.75 420 PHE A N 1
ATOM 3252 C CA . PHE A 1 420 ? -5.821 0.399 -19.476 1.00 97.75 420 PHE A CA 1
ATOM 3253 C C . PHE A 1 420 ? -7.220 0.444 -18.856 1.00 97.75 420 PHE A C 1
ATOM 3255 O O . PHE A 1 420 ? -8.210 0.664 -19.553 1.00 97.75 420 PHE A O 1
ATOM 3262 N N . ALA A 1 421 ? -7.294 0.256 -17.540 1.00 94.94 421 ALA A N 1
ATOM 3263 C CA . ALA A 1 421 ? -8.561 0.221 -16.829 1.00 94.94 421 ALA A CA 1
ATOM 3264 C C . ALA A 1 421 ? -9.348 1.538 -16.939 1.00 94.94 421 ALA A C 1
ATOM 3266 O O . ALA A 1 421 ? -8.776 2.635 -16.881 1.00 94.94 421 ALA A O 1
ATOM 3267 N N . HIS A 1 422 ? -10.672 1.436 -17.075 1.00 91.19 422 HIS A N 1
ATOM 3268 C CA . HIS A 1 422 ? -11.567 2.594 -17.143 1.00 91.19 422 HIS A CA 1
ATOM 3269 C C . HIS A 1 422 ? -11.664 3.328 -15.796 1.00 91.19 422 HIS A C 1
ATOM 3271 O O . HIS A 1 422 ? -11.177 2.871 -14.760 1.00 91.19 422 HIS A O 1
ATOM 3277 N N . ARG A 1 423 ? -12.237 4.535 -15.804 1.00 84.25 423 ARG A N 1
ATOM 3278 C CA . ARG A 1 423 ? -12.631 5.223 -14.564 1.00 84.25 423 ARG A CA 1
ATOM 3279 C C . ARG A 1 423 ? -13.848 4.487 -13.963 1.00 84.25 423 ARG A C 1
ATOM 3281 O O . ARG A 1 423 ? -14.485 3.717 -14.671 1.00 84.25 423 ARG A O 1
ATOM 3288 N N . LEU A 1 424 ? -14.166 4.744 -12.691 1.00 78.50 424 LEU A N 1
ATOM 3289 C CA . LEU A 1 424 ? -15.373 4.268 -11.976 1.00 78.50 424 LEU A CA 1
ATOM 3290 C C . LEU A 1 424 ? -15.336 2.871 -11.331 1.00 78.50 424 LEU A C 1
ATOM 3292 O O . LEU A 1 424 ? -16.329 2.473 -10.740 1.00 78.50 424 LEU A O 1
ATOM 3296 N N . GLY A 1 425 ? -14.221 2.137 -11.382 1.00 75.88 425 GLY A N 1
ATOM 3297 C CA . GLY A 1 425 ? -14.079 0.916 -10.572 1.00 75.88 425 GLY A CA 1
ATOM 3298 C C . GLY A 1 425 ? -15.072 -0.205 -10.908 1.00 75.88 425 GLY A C 1
ATOM 3299 O O . GLY A 1 425 ? -15.380 -1.016 -10.042 1.00 75.88 425 GLY A O 1
ATOM 3300 N N . LEU A 1 426 ? -15.561 -0.273 -12.152 1.00 84.31 426 LEU A N 1
ATOM 3301 C CA . LEU A 1 426 ? -16.457 -1.344 -12.600 1.00 84.31 426 LEU A CA 1
ATOM 3302 C C . LEU A 1 426 ? -15.844 -2.736 -12.332 1.00 84.31 426 LEU A C 1
ATOM 3304 O O . LEU A 1 426 ? -14.610 -2.882 -12.389 1.00 84.31 426 LEU A O 1
ATOM 3308 N N . PRO A 1 427 ? -16.669 -3.772 -12.085 1.00 87.38 427 PRO A N 1
ATOM 3309 C CA . PRO A 1 427 ? -16.192 -5.143 -11.945 1.00 87.38 427 PRO A CA 1
ATOM 3310 C C . PRO A 1 427 ? -15.215 -5.517 -13.068 1.00 87.38 427 PRO A C 1
ATOM 3312 O O . PRO A 1 427 ? -15.457 -5.255 -14.244 1.00 87.38 427 PRO A O 1
ATOM 3315 N N . GLY A 1 428 ? -14.066 -6.088 -12.700 1.00 94.25 428 GLY A N 1
ATOM 3316 C CA . GLY A 1 428 ? -12.994 -6.426 -13.645 1.00 94.25 428 GLY A CA 1
ATOM 3317 C C . GLY A 1 428 ? -11.892 -5.369 -13.805 1.00 94.25 428 GLY A C 1
ATOM 3318 O O . GLY A 1 428 ? -10.876 -5.672 -14.433 1.00 94.25 428 GLY A O 1
ATOM 3319 N N . THR A 1 429 ? -12.011 -4.19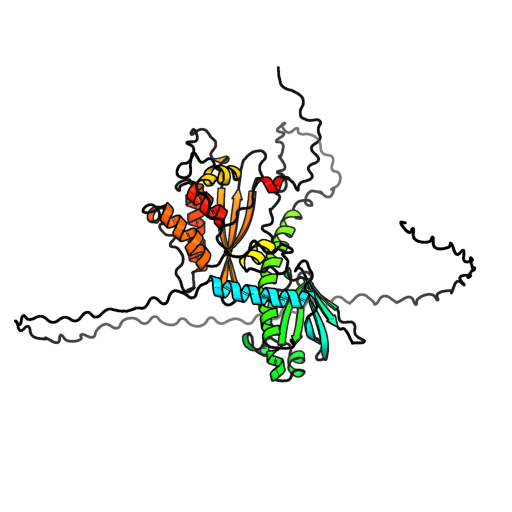1 -13.176 1.00 94.44 429 THR A N 1
ATOM 3320 C CA . THR A 1 429 ? -10.949 -3.157 -13.144 1.00 94.44 429 THR A CA 1
ATOM 3321 C C . THR A 1 429 ? -9.595 -3.744 -12.722 1.00 94.44 429 THR A C 1
ATOM 3323 O O . THR A 1 429 ? -8.583 -3.515 -13.385 1.00 94.44 429 THR A O 1
ATOM 3326 N N . THR A 1 430 ? -9.575 -4.578 -11.678 1.00 95.12 430 THR A N 1
ATOM 3327 C CA . THR A 1 430 ? -8.365 -5.264 -11.193 1.00 95.12 430 THR A CA 1
ATOM 3328 C C . THR A 1 430 ? -7.757 -6.190 -12.247 1.00 95.12 430 THR A C 1
ATOM 3330 O O . THR A 1 430 ? -6.548 -6.153 -12.471 1.00 95.12 430 THR A O 1
ATOM 3333 N N . ALA A 1 431 ? -8.578 -6.985 -12.942 1.00 95.75 431 ALA A N 1
ATOM 3334 C CA . ALA A 1 431 ? -8.112 -7.896 -13.988 1.00 95.75 431 ALA A CA 1
ATOM 3335 C C . ALA A 1 431 ? -7.570 -7.133 -15.206 1.00 95.75 431 ALA A C 1
ATOM 3337 O O . ALA A 1 431 ? -6.545 -7.506 -15.775 1.00 95.75 431 ALA A O 1
ATOM 3338 N N . GLN A 1 432 ? -8.232 -6.040 -15.590 1.00 97.19 432 GLN A N 1
ATOM 3339 C CA . GLN A 1 432 ? -7.788 -5.179 -16.681 1.00 97.19 432 GLN A CA 1
ATOM 3340 C C . GLN A 1 432 ? -6.461 -4.491 -16.347 1.00 97.19 432 GLN A C 1
ATOM 3342 O O . GLN A 1 432 ? -5.537 -4.517 -17.159 1.00 97.19 432 GLN A O 1
ATOM 3347 N N . LEU A 1 433 ? -6.327 -3.955 -15.131 1.00 97.25 433 LEU A N 1
ATOM 3348 C CA . LEU A 1 433 ? -5.077 -3.368 -14.660 1.00 97.25 433 LEU A CA 1
ATOM 3349 C C . LEU A 1 433 ? -3.950 -4.407 -14.612 1.00 97.25 433 LEU A C 1
ATOM 3351 O O . LEU A 1 433 ? -2.844 -4.114 -15.055 1.00 97.25 433 LEU A O 1
ATOM 3355 N N . HIS A 1 434 ? -4.235 -5.621 -14.134 1.00 97.56 434 HIS A N 1
ATOM 3356 C CA . HIS A 1 434 ? -3.280 -6.727 -14.113 1.00 97.56 434 HIS A CA 1
ATOM 3357 C C . HIS A 1 434 ? -2.779 -7.070 -15.525 1.00 97.56 434 HIS A C 1
ATOM 3359 O O . HIS A 1 434 ? -1.572 -7.144 -15.746 1.00 97.56 434 HIS A O 1
ATOM 3365 N N . ARG A 1 435 ? -3.686 -7.213 -16.504 1.00 97.81 435 ARG A N 1
ATOM 3366 C CA . ARG A 1 435 ? -3.310 -7.433 -17.913 1.00 97.81 435 ARG A CA 1
ATOM 3367 C C . ARG A 1 435 ? -2.432 -6.308 -18.453 1.00 97.81 435 ARG A C 1
ATOM 3369 O O . ARG A 1 435 ? -1.440 -6.581 -19.122 1.00 97.81 435 ARG A O 1
ATOM 3376 N N . TRP A 1 436 ? -2.776 -5.059 -18.148 1.00 98.44 436 TRP A N 1
ATOM 3377 C CA . TRP A 1 436 ? -2.020 -3.900 -18.614 1.00 98.44 436 TRP A CA 1
ATOM 3378 C C . TRP A 1 436 ? -0.600 -3.838 -18.029 1.00 98.44 436 TRP A C 1
ATOM 3380 O O . TRP A 1 436 ? 0.354 -3.639 -18.780 1.00 98.44 436 TRP A O 1
ATOM 3390 N N . VAL A 1 437 ? -0.425 -4.051 -16.716 1.00 98.44 437 VAL A N 1
ATOM 3391 C CA . VAL A 1 437 ? 0.920 -4.031 -16.102 1.00 98.44 437 VAL A CA 1
ATOM 3392 C C . VAL A 1 437 ? 1.785 -5.219 -16.534 1.00 98.44 437 VAL A C 1
ATOM 3394 O O . VAL A 1 437 ? 2.993 -5.047 -16.687 1.00 98.44 437 VAL A O 1
ATOM 3397 N N . ASN A 1 438 ? 1.184 -6.385 -16.807 1.00 98.06 438 ASN A N 1
ATOM 3398 C CA . ASN A 1 438 ? 1.895 -7.517 -17.411 1.00 98.06 438 ASN A CA 1
ATOM 3399 C C . ASN A 1 438 ? 2.393 -7.153 -18.816 1.00 98.06 438 ASN A C 1
ATOM 3401 O O . ASN A 1 438 ? 3.574 -7.311 -19.108 1.00 98.06 438 ASN A O 1
ATOM 3405 N N . ALA A 1 439 ? 1.522 -6.580 -19.656 1.00 98.25 439 ALA A N 1
ATOM 3406 C CA . ALA A 1 439 ? 1.905 -6.136 -20.994 1.00 98.25 439 ALA A CA 1
ATOM 3407 C C . ALA A 1 439 ? 3.033 -5.090 -20.948 1.00 98.25 439 ALA A C 1
ATOM 3409 O O . ALA A 1 439 ? 3.967 -5.166 -21.745 1.00 98.25 439 ALA A O 1
ATOM 3410 N N . LEU A 1 440 ? 2.998 -4.159 -19.981 1.00 98.38 440 LEU A N 1
ATOM 3411 C CA . LEU A 1 440 ? 4.088 -3.208 -19.744 1.00 98.38 440 LEU A CA 1
ATOM 3412 C C . LEU A 1 440 ? 5.415 -3.929 -19.442 1.00 98.38 440 LEU A C 1
ATOM 3414 O O . LEU A 1 440 ? 6.443 -3.593 -20.029 1.00 98.38 440 LEU A O 1
ATOM 3418 N N . ALA A 1 441 ? 5.403 -4.927 -18.557 1.00 98.12 441 ALA A N 1
ATOM 3419 C CA . ALA A 1 441 ? 6.591 -5.719 -18.249 1.00 98.12 441 ALA A CA 1
ATOM 3420 C C . ALA A 1 441 ? 7.119 -6.468 -19.491 1.00 98.12 441 ALA A C 1
ATOM 3422 O O . ALA A 1 441 ? 8.318 -6.429 -19.771 1.00 98.12 441 ALA A O 1
ATOM 3423 N N . ASP A 1 442 ? 6.235 -7.065 -20.294 1.00 97.75 442 ASP A N 1
ATOM 3424 C CA . ASP A 1 442 ? 6.600 -7.800 -21.512 1.00 97.75 442 ASP A CA 1
ATOM 3425 C C . ASP A 1 442 ? 7.267 -6.903 -22.566 1.00 97.75 442 ASP A C 1
ATOM 3427 O O . ASP A 1 442 ? 8.267 -7.275 -23.200 1.00 97.75 442 ASP A O 1
ATOM 3431 N N . VAL A 1 443 ? 6.745 -5.691 -22.769 1.00 97.94 443 VAL A N 1
ATOM 3432 C CA . VAL A 1 443 ? 7.315 -4.747 -23.745 1.00 97.94 443 VAL A CA 1
ATOM 3433 C C . VAL A 1 443 ? 8.652 -4.170 -23.266 1.00 97.94 443 VAL A C 1
ATOM 3435 O O . VAL A 1 443 ? 9.551 -3.974 -24.088 1.00 97.94 443 VAL A O 1
ATOM 3438 N N . ILE A 1 444 ? 8.829 -3.999 -21.948 1.00 97.44 444 ILE A N 1
ATOM 3439 C CA . ILE A 1 444 ? 10.108 -3.635 -21.316 1.00 97.44 444 ILE A CA 1
ATOM 3440 C C . ILE A 1 444 ? 11.143 -4.752 -21.501 1.00 97.44 444 ILE A C 1
ATOM 3442 O O . ILE A 1 444 ? 12.232 -4.502 -22.022 1.00 97.44 444 ILE A O 1
ATOM 3446 N N . ASN A 1 445 ? 10.800 -5.993 -21.150 1.00 96.12 445 ASN A N 1
ATOM 3447 C CA . ASN A 1 445 ? 11.710 -7.142 -21.227 1.00 96.12 445 ASN A CA 1
ATOM 3448 C C . ASN A 1 445 ? 12.165 -7.440 -22.657 1.00 96.12 445 ASN A C 1
ATOM 3450 O O . ASN A 1 445 ? 13.313 -7.818 -22.896 1.00 96.12 445 ASN A O 1
ATOM 3454 N N . SER A 1 446 ? 11.277 -7.225 -23.629 1.00 95.44 446 SER A N 1
ATOM 3455 C CA . SER A 1 446 ? 11.596 -7.376 -25.051 1.00 95.44 446 SER A CA 1
ATOM 3456 C C . SER A 1 446 ? 12.398 -6.207 -25.638 1.00 95.44 446 SER A C 1
ATOM 3458 O O . SER A 1 446 ? 12.769 -6.273 -26.808 1.00 95.44 446 SER A O 1
ATOM 3460 N N . ARG A 1 447 ? 12.687 -5.152 -24.854 1.00 95.25 447 ARG A N 1
ATOM 3461 C CA . ARG A 1 447 ? 13.378 -3.920 -25.289 1.00 95.25 447 ARG A CA 1
ATOM 3462 C C . ARG A 1 447 ? 12.737 -3.263 -26.514 1.00 95.25 447 ARG A C 1
ATOM 3464 O O . ARG A 1 447 ? 13.404 -2.596 -27.299 1.00 95.25 447 ARG A O 1
ATOM 3471 N N . ARG A 1 448 ? 11.426 -3.456 -26.680 1.00 96.44 448 ARG A N 1
ATOM 3472 C CA . ARG A 1 448 ? 10.646 -2.853 -27.769 1.00 96.44 448 ARG A CA 1
ATOM 3473 C C . ARG A 1 448 ? 10.215 -1.421 -27.459 1.00 96.44 448 ARG A C 1
ATOM 3475 O O . ARG A 1 448 ? 9.662 -0.761 -28.327 1.00 96.44 448 ARG A O 1
ATOM 3482 N N . VAL A 1 449 ? 10.471 -0.959 -26.237 1.00 97.56 449 VAL A N 1
ATOM 3483 C CA . VAL A 1 449 ? 10.183 0.398 -25.765 1.00 97.56 449 VAL A CA 1
ATOM 3484 C C . VAL A 1 449 ? 11.478 1.146 -25.437 1.00 97.56 449 VAL A C 1
ATOM 3486 O O . VAL A 1 449 ? 12.468 0.494 -25.096 1.00 97.56 449 VAL A O 1
ATOM 3489 N N . PRO A 1 450 ? 11.482 2.488 -25.498 1.00 97.38 450 PRO A N 1
ATOM 3490 C CA . PRO A 1 450 ? 12.611 3.317 -25.079 1.00 97.38 450 PRO A CA 1
ATOM 3491 C C . PRO A 1 450 ? 13.079 3.063 -23.632 1.00 97.38 450 PRO A C 1
ATOM 3493 O O . PRO A 1 450 ? 12.240 2.805 -22.760 1.00 97.38 450 PRO A O 1
ATOM 3496 N N . PRO A 1 451 ? 14.380 3.220 -23.322 1.00 97.31 451 PRO A N 1
ATOM 3497 C CA . PRO A 1 451 ? 14.907 3.267 -21.954 1.00 97.31 451 PRO A CA 1
ATOM 3498 C C . PRO A 1 451 ? 14.136 4.187 -20.999 1.00 97.31 451 PRO A C 1
ATOM 3500 O O . PRO A 1 451 ? 13.917 3.827 -19.840 1.00 97.31 451 PRO A O 1
ATOM 3503 N N . LEU A 1 452 ? 13.658 5.336 -21.487 1.00 96.50 452 LEU A N 1
ATOM 3504 C CA . LEU A 1 452 ? 12.844 6.277 -20.720 1.00 96.50 452 LEU A CA 1
ATOM 3505 C C . LEU A 1 452 ? 11.552 5.644 -20.170 1.00 96.50 452 LEU A C 1
ATOM 3507 O O . LEU A 1 452 ? 11.139 5.973 -19.057 1.00 96.50 452 LEU A O 1
ATOM 3511 N N . VAL A 1 453 ? 10.936 4.696 -20.889 1.00 97.12 453 VAL A N 1
ATOM 3512 C CA . VAL A 1 453 ? 9.756 3.948 -20.406 1.00 97.12 453 VAL A CA 1
ATOM 3513 C C . VAL A 1 453 ? 10.129 3.057 -19.225 1.00 97.12 453 VAL A C 1
ATOM 3515 O O . VAL A 1 453 ? 9.409 3.023 -18.229 1.00 97.12 453 VAL A O 1
ATOM 3518 N N . VAL A 1 454 ? 11.277 2.376 -19.300 1.00 97.31 454 VAL A N 1
ATOM 3519 C CA . VAL A 1 454 ? 11.783 1.531 -18.206 1.00 97.31 454 VAL A CA 1
ATOM 3520 C C . VAL A 1 454 ? 12.075 2.376 -16.975 1.00 97.31 454 VAL A C 1
ATOM 3522 O O . VAL A 1 454 ? 11.639 2.037 -15.879 1.00 97.31 454 VAL A O 1
ATOM 3525 N N . ALA A 1 455 ? 12.755 3.508 -17.159 1.00 95.81 455 ALA A N 1
ATOM 3526 C CA . ALA A 1 455 ? 13.054 4.432 -16.076 1.00 95.81 455 ALA A CA 1
ATOM 3527 C C . ALA A 1 455 ? 11.776 5.000 -15.442 1.00 95.81 455 ALA A C 1
ATOM 3529 O O . ALA A 1 455 ? 11.662 5.035 -14.220 1.00 95.81 455 ALA A O 1
ATOM 3530 N N . THR A 1 456 ? 10.788 5.369 -16.264 1.00 95.12 456 THR A N 1
ATOM 3531 C CA . THR A 1 456 ? 9.467 5.829 -15.809 1.00 95.12 456 THR A CA 1
ATOM 3532 C C . THR A 1 456 ? 8.767 4.756 -14.982 1.00 95.12 456 THR A C 1
ATOM 3534 O O . THR A 1 456 ? 8.282 5.055 -13.893 1.00 95.12 456 THR A O 1
ATOM 3537 N N . ALA A 1 457 ? 8.753 3.505 -15.451 1.00 96.69 457 ALA A N 1
ATOM 3538 C CA . ALA A 1 457 ? 8.124 2.396 -14.744 1.00 96.69 457 ALA A CA 1
ATOM 3539 C C . ALA A 1 457 ? 8.831 2.083 -13.419 1.00 96.69 457 ALA A C 1
ATOM 3541 O O . ALA A 1 457 ? 8.174 2.031 -12.383 1.00 96.69 457 ALA A O 1
ATOM 3542 N N . LEU A 1 458 ? 10.159 1.927 -13.425 1.00 95.31 458 LEU A N 1
ATOM 3543 C CA . LEU A 1 458 ? 10.937 1.636 -12.217 1.00 95.31 458 LEU A CA 1
ATOM 3544 C C . LEU A 1 458 ? 10.852 2.774 -11.195 1.00 95.31 458 LEU A C 1
ATOM 3546 O O . LEU A 1 458 ? 10.681 2.500 -10.014 1.00 95.31 458 LEU A O 1
ATOM 3550 N N . ASN A 1 459 ? 10.893 4.034 -11.631 1.00 93.19 459 ASN A N 1
ATOM 3551 C CA . ASN A 1 459 ? 10.765 5.180 -10.733 1.00 93.19 459 ASN A CA 1
ATOM 3552 C C . ASN A 1 459 ? 9.348 5.306 -10.171 1.00 93.19 459 ASN A C 1
ATOM 3554 O O . ASN A 1 459 ? 9.178 5.484 -8.971 1.00 93.19 459 ASN A O 1
ATOM 3558 N N . PHE A 1 460 ? 8.316 5.156 -11.009 1.00 93.19 460 PHE A N 1
ATOM 3559 C CA . PHE A 1 460 ? 6.930 5.179 -10.544 1.00 93.19 460 PHE A CA 1
ATOM 3560 C C . PHE A 1 460 ? 6.617 4.024 -9.592 1.00 93.19 460 PHE A C 1
ATOM 3562 O O . PHE A 1 460 ? 5.840 4.209 -8.660 1.00 93.19 460 PHE A O 1
ATOM 3569 N N . LEU A 1 461 ? 7.183 2.838 -9.822 1.00 94.31 461 LEU A N 1
ATOM 3570 C CA . LEU A 1 461 ? 7.055 1.683 -8.930 1.00 94.31 461 LEU A CA 1
ATOM 3571 C C . LEU A 1 461 ? 8.048 1.732 -7.765 1.00 94.31 461 LEU A C 1
ATOM 3573 O O . LEU A 1 461 ? 8.026 0.830 -6.937 1.00 94.31 461 LEU A O 1
ATOM 3577 N N . GLU A 1 462 ? 8.898 2.757 -7.712 1.00 91.44 462 GLU A N 1
ATOM 3578 C CA . GLU A 1 462 ? 9.910 2.975 -6.678 1.00 91.44 462 GLU A CA 1
ATOM 3579 C C . GLU A 1 462 ? 10.804 1.761 -6.452 1.00 91.44 462 GLU A C 1
ATOM 3581 O O . GLU A 1 462 ? 10.982 1.271 -5.338 1.00 91.44 462 GLU A O 1
ATOM 3586 N N . ALA A 1 463 ? 11.365 1.272 -7.556 1.00 92.50 463 ALA A N 1
ATOM 3587 C CA . ALA A 1 463 ? 12.305 0.172 -7.555 1.00 92.50 463 ALA A CA 1
ATOM 3588 C C . ALA A 1 463 ? 13.449 0.444 -6.553 1.00 92.50 463 ALA A C 1
ATOM 3590 O O . ALA A 1 463 ? 14.127 1.474 -6.664 1.00 92.50 463 ALA A O 1
ATOM 3591 N N . PRO A 1 464 ? 13.680 -0.465 -5.588 1.00 90.31 464 PRO A N 1
ATOM 3592 C CA . PRO A 1 464 ? 14.767 -0.351 -4.626 1.00 90.31 464 PRO A CA 1
ATOM 3593 C C . PRO A 1 464 ? 16.132 -0.198 -5.298 1.00 90.31 464 PRO A C 1
ATOM 3595 O O . PRO A 1 464 ? 16.411 -0.853 -6.300 1.00 90.31 464 PRO A O 1
ATOM 3598 N N . ASN A 1 465 ? 17.006 0.646 -4.743 1.00 89.12 465 ASN A N 1
ATOM 3599 C CA . ASN A 1 465 ? 18.331 0.848 -5.321 1.00 89.12 465 ASN A CA 1
ATOM 3600 C C . ASN A 1 465 ? 19.207 -0.410 -5.113 1.00 89.12 465 ASN A C 1
ATOM 3602 O O . ASN A 1 465 ? 19.500 -0.752 -3.959 1.00 89.12 465 ASN A O 1
ATOM 3606 N N . PRO A 1 466 ? 19.691 -1.060 -6.192 1.00 87.69 466 PRO A N 1
ATOM 3607 C CA . PRO A 1 466 ? 20.479 -2.286 -6.092 1.00 87.69 466 PRO A CA 1
ATOM 3608 C C . PRO A 1 466 ? 21.767 -2.123 -5.273 1.00 87.69 466 PRO A C 1
ATOM 3610 O O . PRO A 1 466 ? 22.184 -3.070 -4.601 1.00 87.69 466 PRO A O 1
ATOM 3613 N N . SER A 1 467 ? 22.389 -0.936 -5.287 1.00 83.25 467 SER A N 1
ATOM 3614 C CA . SER A 1 467 ? 23.658 -0.686 -4.584 1.00 83.25 467 SER A CA 1
ATOM 3615 C C . SER A 1 467 ? 23.495 -0.609 -3.066 1.00 83.25 467 SER A C 1
ATOM 3617 O O . SER A 1 467 ? 24.404 -0.985 -2.331 1.00 83.25 467 SER A O 1
ATOM 3619 N N . GLN A 1 4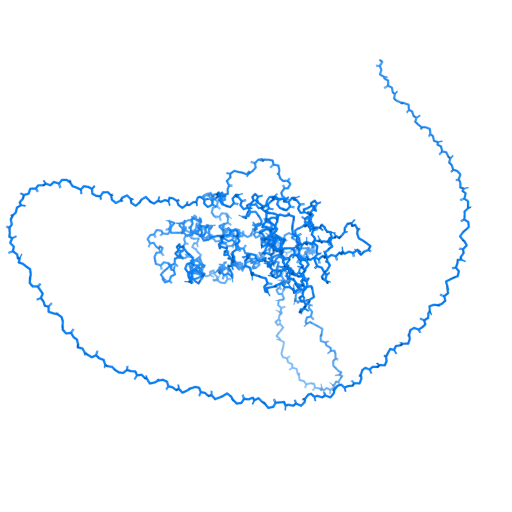68 ? 22.322 -0.192 -2.582 1.00 78.81 468 GLN A N 1
ATOM 3620 C CA . GLN A 1 468 ? 22.031 -0.108 -1.149 1.00 78.81 468 GLN A CA 1
ATOM 3621 C C . GLN A 1 468 ? 21.796 -1.485 -0.514 1.00 78.81 468 GLN A C 1
ATOM 3623 O O . GLN A 1 468 ? 21.897 -1.628 0.700 1.00 78.81 468 GLN A O 1
ATOM 3628 N N . SER A 1 469 ? 21.506 -2.517 -1.311 1.00 67.25 469 SER A N 1
ATOM 3629 C CA . SER A 1 469 ? 21.232 -3.865 -0.792 1.00 67.25 469 SER A CA 1
ATOM 3630 C C . SER A 1 469 ? 22.472 -4.651 -0.383 1.00 67.25 469 SER A C 1
ATOM 3632 O O . SER A 1 469 ? 22.355 -5.611 0.375 1.00 67.25 469 SER A O 1
ATOM 3634 N N . VAL A 1 470 ? 23.647 -4.291 -0.902 1.00 66.88 470 VAL A N 1
ATOM 3635 C CA . VAL A 1 470 ? 24.869 -5.087 -0.710 1.00 66.88 470 VAL A CA 1
ATOM 3636 C C . VAL A 1 470 ? 25.419 -4.937 0.722 1.00 66.88 470 VAL A C 1
ATOM 3638 O O . VAL A 1 470 ? 26.063 -5.848 1.228 1.00 66.88 470 VAL A O 1
ATOM 3641 N N . GLY A 1 471 ? 25.097 -3.843 1.425 1.00 56.28 471 GLY A N 1
ATOM 3642 C CA . GLY A 1 471 ? 25.754 -3.457 2.683 1.00 56.28 471 GLY A CA 1
ATOM 3643 C C . GLY A 1 471 ? 25.298 -4.135 3.983 1.00 56.28 471 GLY A C 1
ATOM 3644 O O . GLY A 1 471 ? 25.955 -3.936 4.996 1.00 56.28 471 GLY A O 1
ATOM 3645 N N . ASN A 1 472 ? 24.219 -4.926 3.996 1.00 52.16 472 ASN A N 1
ATOM 3646 C CA . ASN A 1 472 ? 23.709 -5.533 5.245 1.00 52.16 472 ASN A CA 1
ATOM 3647 C C . ASN A 1 472 ? 24.027 -7.025 5.401 1.00 52.16 472 ASN A C 1
ATOM 3649 O O . ASN A 1 472 ? 23.689 -7.631 6.419 1.00 52.16 472 ASN A O 1
ATOM 3653 N N . SER A 1 473 ? 24.680 -7.627 4.410 1.00 53.56 473 SER A N 1
ATOM 3654 C CA . SER A 1 473 ? 25.164 -8.999 4.526 1.00 53.56 473 SER A CA 1
ATOM 3655 C C . SER A 1 473 ? 26.585 -8.913 5.067 1.00 53.56 473 SER A C 1
ATOM 3657 O O . SER A 1 473 ? 27.494 -8.597 4.307 1.00 53.56 473 SER A O 1
ATOM 3659 N N . ASN A 1 474 ? 26.785 -9.151 6.368 1.00 39.88 474 ASN A N 1
ATOM 3660 C CA . ASN A 1 474 ? 28.109 -9.331 6.981 1.00 39.88 474 ASN A CA 1
ATOM 3661 C C . ASN A 1 474 ? 28.782 -10.604 6.428 1.00 39.88 474 ASN A C 1
ATOM 3663 O O . ASN A 1 474 ? 29.050 -11.557 7.159 1.00 39.88 474 ASN A O 1
ATOM 3667 N N . CYS A 1 475 ? 29.035 -10.650 5.124 1.00 42.75 475 CYS A N 1
ATOM 3668 C CA . CYS A 1 475 ? 29.995 -11.561 4.545 1.00 42.75 475 CYS A CA 1
ATOM 3669 C C . CYS A 1 475 ? 31.353 -11.041 4.994 1.00 42.75 475 CYS A C 1
ATOM 3671 O O . CYS A 1 475 ? 31.846 -10.034 4.496 1.00 42.75 475 CYS A O 1
ATOM 3673 N N . THR A 1 476 ? 31.903 -11.685 6.017 1.00 40.88 476 THR A N 1
ATOM 3674 C CA . THR A 1 476 ? 33.299 -11.548 6.411 1.00 40.88 476 THR A CA 1
ATOM 3675 C C . THR A 1 476 ? 34.126 -11.957 5.196 1.00 40.88 476 THR A C 1
ATOM 3677 O O . THR A 1 476 ? 34.361 -13.142 4.975 1.00 40.88 476 THR A O 1
ATOM 3680 N N . GLU A 1 477 ? 34.456 -10.999 4.330 1.00 41.41 477 GLU A N 1
ATOM 3681 C CA . GLU A 1 477 ? 35.399 -11.236 3.249 1.00 41.41 477 GLU A CA 1
ATOM 3682 C C . GLU A 1 477 ? 36.732 -11.574 3.906 1.00 41.41 477 GLU A C 1
ATOM 3684 O O . GLU A 1 477 ? 37.322 -10.754 4.609 1.00 41.41 477 GLU A O 1
ATOM 3689 N N . ASP A 1 478 ? 37.151 -12.825 3.741 1.00 43.97 478 ASP A N 1
ATOM 3690 C CA . ASP A 1 478 ? 38.477 -13.288 4.107 1.00 43.97 478 ASP A CA 1
ATOM 3691 C C . ASP A 1 478 ? 39.484 -12.521 3.226 1.00 43.97 478 ASP A C 1
ATOM 3693 O O . ASP A 1 478 ? 39.490 -12.708 2.005 1.00 43.97 478 ASP A O 1
ATOM 3697 N N . PRO A 1 479 ? 40.320 -11.624 3.784 1.00 42.50 479 PRO A N 1
ATOM 3698 C CA . PRO A 1 479 ? 41.216 -10.774 2.997 1.00 42.50 479 PRO A CA 1
ATOM 3699 C C . PRO A 1 479 ? 42.350 -11.554 2.300 1.00 42.50 479 PRO A C 1
ATOM 3701 O O . PRO A 1 479 ? 43.236 -10.948 1.697 1.00 42.50 479 PRO A O 1
ATOM 3704 N N . ALA A 1 480 ? 42.352 -12.888 2.362 1.00 47.94 480 ALA A N 1
ATOM 3705 C CA . ALA A 1 480 ? 43.418 -13.734 1.844 1.00 47.94 480 ALA A CA 1
ATOM 3706 C C . ALA A 1 480 ? 43.296 -14.132 0.356 1.00 47.94 480 ALA A C 1
ATOM 3708 O O . ALA A 1 480 ? 44.251 -14.691 -0.180 1.00 47.94 480 ALA A O 1
ATOM 3709 N N . SER A 1 481 ? 42.188 -13.866 -0.351 1.00 43.25 481 SER A N 1
ATOM 3710 C CA . SER A 1 481 ? 41.981 -14.435 -1.702 1.00 43.25 481 SER A CA 1
ATOM 3711 C C . SER A 1 481 ? 42.269 -13.513 -2.897 1.00 43.25 481 SER A C 1
ATOM 3713 O O . SER A 1 481 ? 41.896 -13.858 -4.017 1.00 43.25 481 SER A O 1
ATOM 3715 N N . PHE A 1 482 ? 42.948 -12.374 -2.718 1.00 43.50 482 PHE A N 1
ATOM 3716 C CA . PHE A 1 482 ? 43.352 -11.503 -3.836 1.00 43.50 482 PHE A CA 1
ATOM 3717 C C . PHE A 1 482 ? 44.872 -11.274 -3.882 1.00 43.50 482 PHE A C 1
ATOM 3719 O O . PHE A 1 482 ? 45.368 -10.156 -3.768 1.00 43.50 482 PHE A O 1
ATOM 3726 N N . GLN A 1 483 ? 45.633 -12.353 -4.080 1.00 41.44 483 GLN A N 1
ATOM 3727 C CA . GLN A 1 483 ? 47.001 -12.278 -4.598 1.00 41.44 483 GLN A CA 1
ATOM 3728 C C . GLN A 1 483 ? 47.193 -13.276 -5.742 1.00 41.44 483 GLN A C 1
ATOM 3730 O O . GLN A 1 483 ? 47.065 -14.482 -5.559 1.00 41.44 483 GLN A O 1
ATOM 3735 N N . GLY A 1 484 ? 47.566 -12.744 -6.907 1.00 37.06 484 GLY A N 1
ATOM 3736 C CA . GLY A 1 484 ? 48.124 -13.501 -8.026 1.00 37.06 484 GLY A CA 1
ATOM 3737 C C . GLY A 1 484 ? 47.170 -13.642 -9.206 1.00 37.06 484 GLY A C 1
ATOM 3738 O O . GLY A 1 484 ? 46.308 -14.505 -9.193 1.00 37.06 484 GLY A O 1
ATOM 3739 N N . VAL A 1 485 ? 47.323 -12.795 -10.227 1.00 34.22 485 VAL A N 1
ATOM 3740 C CA . VAL A 1 485 ? 48.044 -13.123 -11.474 1.00 34.22 485 VAL A CA 1
ATOM 3741 C C . VAL A 1 485 ? 48.264 -11.806 -12.235 1.00 34.22 485 VAL A C 1
ATOM 3743 O O . VAL A 1 485 ? 47.382 -11.313 -12.929 1.00 34.22 485 VAL A O 1
ATOM 3746 N N . TYR A 1 486 ? 49.458 -11.239 -12.084 1.00 32.88 486 TYR A N 1
ATOM 3747 C CA . TYR A 1 486 ? 50.134 -10.504 -13.150 1.00 32.88 486 TYR A CA 1
ATOM 3748 C C . TYR A 1 486 ? 51.482 -11.204 -13.334 1.00 32.88 486 TYR A C 1
ATOM 3750 O O . TYR A 1 486 ? 52.349 -11.114 -12.465 1.00 32.88 486 TYR A O 1
ATOM 3758 N N . MET A 1 487 ? 51.615 -11.937 -14.435 1.00 35.78 487 MET A N 1
ATOM 3759 C CA . MET A 1 487 ? 52.868 -12.147 -15.157 1.00 35.78 487 MET A CA 1
ATOM 3760 C C . MET A 1 487 ? 52.554 -12.076 -16.641 1.00 35.78 487 MET A C 1
ATOM 3762 O O . MET A 1 487 ? 51.547 -12.706 -17.039 1.00 35.78 487 MET A O 1
#

Sequence (487 aa):
ARGEPPTSARGKKSRDASGKKRVEVPPEPVEEEPPPPLAAEPPEELDEPYYEEPPEVPRTQDMEGEELEQEEVPEQLIGQDGDQNSVASDTKDSDPPDVQVEVAELQKMVNKCLKEALKGVSCAVIQNGERIPSRYFVDEQLERVSISSWNTTTRLEIVVPIAGIQDIFCVPEDGEAAFPAEAMAVLEDAEKELLLMCVYQGRPNELFKFCLVMESKDARDGFMEAMRVLCVASRFNAEQSSTSSGRQSAGARPGAGGGKQMGVAPPAGGGKIIDHPATSRQSVSAWFFMRSIGVKALQQTGPEQSKKCPLPELIRDGVVPYISAFGYRPSDDMHWEVLRQDANAATRPTLSIRVRQHFEAAKHTWYIIEATLRMDRPGCVPRLDWLAPRRLAHLRVHLHDRVKEILGDAYGRHFAGASFAHRLGLPGTTAQLHRWVNALADVINSRRVPPLVVATALNFLEAPNPSQSVGNSNCTEDPASFQGVYM

Organism: Alexandrium catenella (NCBI:txid2925)

pLDDT: mean 76.14, std 21.24, range [32.88, 98.44]

Foldseek 3Di:
DDDDDDDDDDDDDDDDDDDDDDDDDDDDDDDDDDDDDDDDDDDDDDDDDDDDDDDDDDDDDDDDDDDDDDDDDDDDDDDDDDDDDPPPPPPPPPPPPDPVVLLVVLLVLLLVLQLCQQVWAWWWWQDQLDTATWTWHQDLVNQWIWIFGDDDPDTDIDIAGLLFFDDKDACVVHNPVVDDPSPVVNDDPVQSRQKMKTWGDDDVVDIDIIIIGHPDNSSSVSVRLNSVLSNVQNVLVVVLVVLQPPPDPPPDDDDDDDDDDDDDDDDDDDDPPPDDDRFNADDPHSVVSCVVSNNCSNPPDDDPDDDDPDLPPCPLVCLQVQCVLLVAAAPGQFGGDPDDPPPPLVQAKAKAKFFPDWDDHSNFIKTWIWMKIAGNDPPWRRMYIYTAIDGLVLCVPQQVVVQCVQCPPCVCVLCPVQDQADPDPPPCNRVSNRSNRRSLSVCVSVVVGGSNNVSSVCSSSVPDRRVVSVPPPPPVPPPPPPDDDDD

Secondary structure (DSSP, 8-state):
--PPPPPPP-------------PPPPPPP-PPPPPPPPPPPPPP-PPPP--PPPPPPPPPP-------------------------------------HHHHHHHHHHHHHHHHHHHTT-EEEEEEETTEEEEEEEEE-TTSSEEEEEESS-SS--EEEEEGGGEEEEEEHHHH-GGGS-HHHHTTS-HHHHTTEEEEEEE-STT-EEEEEEEESSHHHHHHHHHHHHHHHHHHHHHHHHHHHTTTTSSTT-PPP--------------------PPP-------HHHHHHHTT--TT----TTS-S--------GGGHHHHHHHTT--BSSSS-B----TTS-GGGS-EEEEEEEEEEEETTEEEEEEEEEEE---TTS-SEEEEEEEEEHHHHIIIIIHHHHHHHTTHHHHHTTT-PPPPSS--TTHHHHHHHHHHHHHHHHHTT-S-HHHHHHHHHHTTPPPGGGGGGG------TTS------